Protein AF-A0A2V8JBW9-F1 (afdb_monomer_lite)

Sequence (424 aa):
MFADRDALRVENARLFHENAALQTQSQKATGELKFWKHIATKYKTHYAPGHFYSPIPSVEELRDREDLVFQRNGTPLPAIEINTNGQLNLLRNLAGYYKDLSLNEGPSGQARFYLNNPNFTYSDAIFFFCLIRYLKPRRILEIGSGFSSCVALDANDLYFDGSIECTFIDPFPQLLQSLLKPRDLDRITIIQDYLQEVPLSTLAALEPGDILFIDSSHVAKTGSDLNDILFHVLPVLESGVYVHFHDIFYPFEYPREWVFEGRAWNESYLLRAFLSHNEDFVIELFSNYLVTEHKQIVAEQMPLCLRNEGGSLWLRKRGGRTLPLSSIGVADQHRLTPPERRRTPGSTTRVDVVNLVHPRQLGAGWYQYDNELARRFMGDYAEVRLGGPSRPGQRLWLEAYQPNPAGVTITVSANHHDLGARHI

Radius of gyration: 26.57 Å; chains: 1; bounding box: 70×58×81 Å

pLDDT: mean 82.48, std 18.47, range [31.06, 98.88]

Structure (mmCIF, N/CA/C/O backbone):
data_AF-A0A2V8JBW9-F1
#
_entry.id   AF-A0A2V8JBW9-F1
#
loop_
_atom_site.group_PDB
_atom_site.id
_atom_site.type_symbol
_atom_site.label_atom_id
_atom_site.label_alt_id
_atom_site.label_comp_id
_atom_site.label_asym_id
_atom_site.label_entity_id
_atom_site.label_seq_id
_atom_site.pdbx_PDB_ins_code
_atom_site.Cartn_x
_atom_site.Cartn_y
_atom_site.Cartn_z
_atom_site.occupancy
_atom_site.B_iso_or_equiv
_atom_site.auth_seq_id
_atom_site.auth_comp_id
_atom_site.auth_asym_id
_atom_site.auth_atom_id
_atom_site.pdbx_PDB_model_num
ATOM 1 N N . MET A 1 1 ? 41.486 33.595 -60.580 1.00 56.41 1 MET A N 1
ATOM 2 C CA . MET A 1 1 ? 42.597 33.466 -59.605 1.00 56.41 1 MET A CA 1
ATOM 3 C C . MET A 1 1 ? 42.254 34.001 -58.214 1.00 56.41 1 MET A C 1
ATOM 5 O O . MET A 1 1 ? 42.287 33.208 -57.287 1.00 56.41 1 MET A O 1
ATOM 9 N N . PHE A 1 2 ? 41.904 35.286 -58.018 1.00 53.94 2 PHE A N 1
ATOM 10 C CA . PHE A 1 2 ? 41.489 35.776 -56.683 1.00 53.94 2 PHE A CA 1
ATOM 11 C C . PHE A 1 2 ? 40.096 35.272 -56.254 1.00 53.94 2 PHE A C 1
ATOM 13 O O . PHE A 1 2 ? 39.953 34.800 -55.133 1.00 53.94 2 PHE A O 1
ATOM 20 N N . ALA A 1 3 ? 39.114 35.252 -57.166 1.00 58.94 3 ALA A N 1
ATOM 21 C CA . ALA A 1 3 ? 37.767 34.730 -56.892 1.00 58.94 3 ALA A CA 1
ATOM 22 C C . ALA A 1 3 ? 37.756 33.233 -56.504 1.00 58.94 3 ALA A C 1
ATOM 24 O O . ALA A 1 3 ? 37.046 32.840 -55.583 1.00 58.94 3 ALA A O 1
ATOM 25 N N . ASP A 1 4 ? 38.605 32.414 -57.136 1.00 69.88 4 ASP A N 1
ATOM 26 C CA . ASP A 1 4 ? 38.726 30.978 -56.829 1.00 69.88 4 ASP A CA 1
ATOM 27 C C . ASP A 1 4 ? 39.321 30.732 -55.436 1.00 69.88 4 ASP A C 1
ATOM 29 O O . ASP A 1 4 ? 38.951 29.789 -54.742 1.00 69.88 4 ASP A O 1
ATOM 33 N N . ARG A 1 5 ? 40.234 31.605 -54.996 1.00 75.38 5 ARG A N 1
ATOM 34 C CA . ARG A 1 5 ? 40.885 31.504 -53.686 1.00 75.38 5 ARG A CA 1
ATOM 35 C C . ARG A 1 5 ? 39.933 31.851 -52.543 1.00 75.38 5 ARG A C 1
ATOM 37 O O . ARG A 1 5 ? 40.004 31.217 -51.492 1.00 75.38 5 ARG A O 1
ATOM 44 N N . ASP A 1 6 ? 39.059 32.833 -52.733 1.00 79.38 6 ASP A N 1
ATOM 45 C CA . ASP A 1 6 ? 38.064 33.193 -51.722 1.00 79.38 6 ASP A CA 1
ATOM 46 C C . ASP A 1 6 ? 36.919 32.172 -51.669 1.00 79.38 6 ASP A C 1
ATOM 48 O O . ASP A 1 6 ? 36.514 31.783 -50.574 1.00 79.38 6 ASP A O 1
ATOM 52 N N . ALA A 1 7 ? 36.495 31.621 -52.814 1.00 79.56 7 ALA A N 1
ATOM 53 C CA . ALA A 1 7 ? 35.562 30.492 -52.853 1.00 79.56 7 ALA A CA 1
ATOM 54 C C . ALA A 1 7 ? 36.116 29.257 -52.115 1.00 79.56 7 ALA A C 1
ATOM 56 O O . ALA A 1 7 ? 35.422 28.664 -51.289 1.00 79.56 7 ALA A O 1
ATOM 57 N N . LEU A 1 8 ? 37.395 28.919 -52.326 1.00 82.69 8 LEU A N 1
ATOM 58 C CA . LEU A 1 8 ? 38.065 27.830 -51.603 1.00 82.69 8 LEU A CA 1
ATOM 59 C C . LEU A 1 8 ? 38.173 28.090 -50.094 1.00 82.69 8 LEU A C 1
ATOM 61 O O . LEU A 1 8 ? 38.092 27.151 -49.309 1.00 82.69 8 LEU A O 1
ATOM 65 N N . ARG A 1 9 ? 38.349 29.344 -49.660 1.00 83.38 9 ARG A N 1
ATOM 66 C CA . ARG A 1 9 ? 38.378 29.697 -48.229 1.00 83.38 9 ARG A CA 1
ATOM 67 C C . ARG A 1 9 ? 37.019 29.528 -47.564 1.00 83.38 9 ARG A C 1
ATOM 69 O O . ARG A 1 9 ? 36.966 28.993 -46.460 1.00 83.38 9 ARG A O 1
ATOM 76 N N . VAL A 1 10 ? 35.951 29.966 -48.229 1.00 85.81 10 VAL A N 1
ATOM 77 C CA . VAL A 1 10 ? 34.574 29.792 -47.743 1.00 85.81 10 VAL A CA 1
ATOM 78 C C . VAL A 1 10 ? 34.233 28.308 -47.647 1.00 85.81 10 VAL A C 1
ATOM 80 O O . VAL A 1 10 ? 33.733 27.863 -46.617 1.00 85.81 10 VAL A O 1
ATOM 83 N N . GLU A 1 11 ? 34.579 27.528 -48.671 1.00 87.38 11 GLU A N 1
ATOM 84 C CA . GLU A 1 11 ? 34.333 26.087 -48.674 1.00 87.38 11 GLU A CA 1
ATOM 85 C C . GLU A 1 11 ? 35.139 25.358 -47.593 1.00 87.38 11 GLU A C 1
ATOM 87 O O . GLU A 1 11 ? 34.602 24.519 -46.876 1.00 87.38 11 GLU A O 1
ATOM 92 N N . ASN A 1 12 ? 36.407 25.724 -47.395 1.00 88.31 12 ASN A N 1
ATOM 93 C CA . ASN A 1 12 ? 37.223 25.140 -46.334 1.00 88.31 12 ASN A CA 1
ATOM 94 C C . ASN A 1 12 ? 36.658 25.486 -44.944 1.00 88.31 12 ASN A C 1
ATOM 96 O O . ASN A 1 12 ? 36.525 24.610 -44.095 1.00 88.31 12 ASN A O 1
ATOM 100 N N . ALA A 1 13 ? 36.233 26.736 -44.722 1.00 86.69 13 ALA A N 1
ATOM 101 C CA . ALA A 1 13 ? 35.566 27.130 -43.482 1.00 86.69 13 ALA A CA 1
ATOM 102 C C . ALA A 1 13 ? 34.265 26.342 -43.249 1.00 86.69 13 ALA A C 1
ATOM 104 O O . ALA A 1 13 ? 34.024 25.906 -42.123 1.00 86.69 13 ALA A O 1
ATOM 105 N N . ARG A 1 14 ? 33.458 26.108 -44.293 1.00 92.56 14 ARG A N 1
ATOM 106 C CA . ARG A 1 14 ? 32.249 25.269 -44.227 1.00 92.56 14 ARG A CA 1
ATOM 107 C C . ARG A 1 14 ? 32.587 23.837 -43.811 1.00 92.56 14 ARG A C 1
ATOM 109 O O . ARG A 1 14 ? 32.022 23.346 -42.836 1.00 92.56 14 ARG A O 1
ATOM 116 N N . LEU A 1 15 ? 33.555 23.213 -44.485 1.00 90.62 15 LEU A N 1
ATOM 117 C CA . LEU A 1 15 ? 34.011 21.854 -44.181 1.00 90.62 15 LEU A CA 1
ATOM 118 C C . LEU A 1 15 ? 34.586 21.736 -42.764 1.00 90.62 15 LEU A C 1
ATOM 120 O O . LEU A 1 15 ? 34.338 20.740 -42.092 1.00 90.62 15 LEU A O 1
ATOM 124 N N . PHE A 1 16 ? 35.307 22.748 -42.269 1.00 90.62 16 PHE A N 1
ATOM 125 C CA . PHE A 1 16 ? 35.787 22.775 -40.883 1.00 90.62 16 PHE A CA 1
ATOM 126 C C . PHE A 1 16 ? 34.637 22.752 -39.868 1.00 90.62 16 PHE A C 1
ATOM 128 O O . PHE A 1 16 ? 34.695 21.983 -38.908 1.00 90.62 16 PHE A O 1
ATOM 135 N N . HIS A 1 17 ? 33.590 23.557 -40.079 1.00 87.25 17 HIS A N 1
ATOM 136 C CA . HIS A 1 17 ? 32.423 23.574 -39.190 1.00 87.25 17 HIS A CA 1
ATOM 137 C C . HIS A 1 17 ? 31.648 22.254 -39.247 1.00 87.25 17 HIS A C 1
ATOM 139 O O . HIS A 1 17 ? 31.264 21.725 -38.205 1.00 87.25 17 HIS A O 1
ATOM 145 N N . GLU A 1 18 ? 31.461 21.689 -40.441 1.00 92.12 18 GLU A N 1
ATOM 146 C CA . GLU A 1 18 ? 30.796 20.396 -40.621 1.00 92.12 18 GLU A CA 1
ATOM 147 C C . GLU A 1 18 ? 31.574 19.261 -39.939 1.00 92.12 18 GLU A C 1
ATOM 149 O O . GLU A 1 18 ? 30.996 18.452 -39.215 1.00 92.12 18 GLU A O 1
ATOM 154 N N . ASN A 1 19 ? 32.903 19.245 -40.073 1.00 91.00 19 ASN A N 1
ATOM 155 C CA . ASN A 1 19 ? 33.756 18.250 -39.425 1.00 91.00 19 ASN A CA 1
ATOM 156 C C . ASN A 1 19 ? 33.719 18.386 -37.890 1.00 91.00 19 ASN A C 1
ATOM 158 O O . ASN A 1 19 ? 33.596 17.385 -37.188 1.00 91.00 19 ASN A O 1
ATOM 162 N N . ALA A 1 20 ? 33.732 19.612 -37.355 1.00 86.75 20 ALA A N 1
ATOM 163 C CA . ALA A 1 20 ? 33.575 19.853 -35.918 1.00 86.75 20 ALA A CA 1
ATOM 164 C C . ALA A 1 20 ? 32.199 19.395 -35.387 1.00 86.75 20 ALA A C 1
ATOM 166 O O . ALA A 1 20 ? 32.112 18.787 -34.314 1.00 86.75 20 ALA A O 1
ATOM 167 N N . ALA A 1 21 ? 31.122 19.626 -36.146 1.00 86.44 21 ALA A N 1
ATOM 168 C CA . ALA A 1 21 ? 29.783 19.147 -35.804 1.00 86.44 21 ALA A CA 1
ATOM 169 C C . ALA A 1 21 ? 29.706 17.608 -35.810 1.00 86.44 21 ALA A C 1
ATOM 171 O O . ALA A 1 21 ? 29.210 17.012 -34.852 1.00 86.44 21 ALA A O 1
ATOM 172 N N . LEU A 1 22 ? 30.270 16.954 -36.832 1.00 90.81 22 LEU A N 1
ATOM 173 C CA . LEU A 1 22 ? 30.341 15.491 -36.921 1.00 90.81 22 LEU A CA 1
ATOM 174 C C . LEU A 1 22 ? 31.181 14.878 -35.793 1.00 90.81 22 LEU A C 1
ATOM 176 O O . LEU A 1 22 ? 30.799 13.854 -35.226 1.00 90.81 22 LEU A O 1
ATOM 180 N N . GLN A 1 23 ? 32.297 15.509 -35.417 1.00 84.31 23 GLN A N 1
ATOM 181 C CA . GLN A 1 23 ? 33.101 15.089 -34.264 1.00 84.31 23 GLN A CA 1
ATOM 182 C C . GLN A 1 23 ? 32.300 15.173 -32.963 1.00 84.31 23 GLN A C 1
ATOM 184 O O . GLN A 1 23 ? 32.329 14.234 -32.167 1.00 84.31 23 GLN A O 1
ATOM 189 N N . THR A 1 24 ? 31.533 16.248 -32.778 1.00 81.38 24 THR A N 1
ATOM 190 C CA . THR A 1 24 ? 30.659 16.427 -31.610 1.00 81.38 24 THR A CA 1
ATOM 191 C C . THR A 1 24 ? 29.569 15.349 -31.567 1.00 81.38 24 THR A C 1
ATOM 193 O O . THR A 1 24 ? 29.359 14.713 -30.533 1.00 81.38 24 THR A O 1
ATOM 196 N N . GLN A 1 25 ? 28.916 15.067 -32.699 1.00 81.56 25 GLN A N 1
ATOM 197 C CA . GLN A 1 25 ? 27.904 14.012 -32.804 1.00 81.56 25 GLN A CA 1
ATOM 198 C C . GLN A 1 25 ? 28.492 12.614 -32.550 1.00 81.56 25 GLN A C 1
ATOM 200 O O . GLN A 1 25 ? 27.889 11.811 -31.841 1.00 81.56 25 GLN A O 1
ATOM 205 N N . SER A 1 26 ? 29.687 12.333 -33.076 1.00 86.81 26 SER A N 1
ATOM 206 C CA . SER A 1 26 ? 30.405 11.071 -32.859 1.00 86.81 26 SER A CA 1
ATOM 207 C C . SER A 1 26 ? 30.796 10.872 -31.391 1.00 86.81 26 SER A C 1
ATOM 209 O O . SER A 1 26 ? 30.619 9.783 -30.834 1.00 86.81 26 SER A O 1
ATOM 211 N N . GLN A 1 27 ? 31.265 11.931 -30.722 1.00 73.19 27 GLN A N 1
ATOM 212 C CA . GLN A 1 27 ? 31.549 11.903 -29.286 1.00 73.19 27 GLN A CA 1
ATOM 213 C C . GLN A 1 27 ? 30.279 11.634 -28.470 1.00 73.19 27 GLN A C 1
ATOM 215 O O . GLN A 1 27 ? 30.302 10.760 -27.600 1.00 73.19 27 GLN A O 1
ATOM 220 N N . LYS A 1 28 ? 29.164 12.304 -28.796 1.00 67.50 28 LYS A N 1
ATOM 221 C CA . LYS A 1 28 ? 27.859 12.065 -28.162 1.00 67.50 28 LYS A CA 1
ATOM 222 C C . LYS A 1 28 ? 27.403 10.613 -28.339 1.00 67.50 28 LYS A C 1
ATOM 224 O O . LYS A 1 28 ? 27.138 9.938 -27.348 1.00 67.50 28 LYS A O 1
ATOM 229 N N . ALA A 1 29 ? 27.409 10.102 -29.570 1.00 73.62 29 ALA A N 1
ATOM 230 C CA . ALA A 1 29 ? 27.022 8.723 -29.873 1.00 73.62 29 ALA A CA 1
ATOM 231 C C . ALA A 1 29 ? 27.925 7.692 -29.169 1.00 73.62 29 ALA A C 1
ATOM 233 O O . ALA A 1 29 ? 27.459 6.664 -28.682 1.00 73.62 29 ALA A O 1
ATOM 234 N N . THR A 1 30 ? 29.227 7.975 -29.060 1.00 74.38 30 THR A N 1
ATOM 235 C CA . THR A 1 30 ? 30.169 7.128 -28.314 1.00 74.38 30 THR A CA 1
ATOM 236 C C . THR A 1 30 ? 29.854 7.121 -26.817 1.00 74.38 30 THR A C 1
ATOM 238 O O . THR A 1 30 ? 29.941 6.068 -26.180 1.00 74.38 30 THR A O 1
ATOM 241 N N . GLY A 1 31 ? 29.492 8.275 -26.249 1.00 60.31 31 GLY A N 1
ATOM 242 C CA . GLY A 1 31 ? 29.026 8.394 -24.867 1.00 60.31 31 GLY A CA 1
ATOM 243 C C . GLY A 1 31 ? 27.756 7.580 -24.620 1.00 60.31 31 GLY A C 1
ATOM 244 O O . GLY A 1 31 ? 27.734 6.738 -23.724 1.00 60.31 31 GLY A O 1
ATOM 245 N N . GLU A 1 32 ? 26.747 7.741 -25.477 1.00 64.50 32 GLU A N 1
ATOM 246 C CA . GLU A 1 32 ? 25.492 6.979 -25.422 1.00 64.50 32 GLU A CA 1
ATOM 247 C C . GLU A 1 32 ? 25.732 5.469 -25.541 1.00 64.50 32 GLU A C 1
ATOM 249 O O . GLU A 1 32 ? 25.200 4.689 -24.754 1.00 64.50 32 GLU A O 1
ATOM 254 N N . LEU A 1 33 ? 26.591 5.026 -26.463 1.00 71.44 33 LEU A N 1
ATOM 255 C CA . LEU A 1 33 ? 26.917 3.607 -26.611 1.00 71.44 33 LEU A CA 1
ATOM 256 C C . LEU A 1 33 ? 27.601 3.037 -25.363 1.00 71.44 33 LEU A C 1
ATOM 258 O O . LEU A 1 33 ? 27.305 1.911 -24.957 1.00 71.44 33 LEU A O 1
ATOM 262 N N . LYS A 1 34 ? 28.531 3.787 -24.757 1.00 65.62 34 LYS A N 1
ATOM 263 C CA . LYS A 1 34 ? 29.171 3.386 -23.495 1.00 65.62 34 LYS A CA 1
ATOM 264 C C . LYS A 1 34 ? 28.137 3.270 -22.380 1.00 65.62 34 LYS A C 1
ATOM 266 O O . LYS A 1 34 ? 28.145 2.265 -21.673 1.00 65.62 34 LYS A O 1
ATOM 271 N N . PHE A 1 35 ? 27.230 4.240 -22.276 1.00 65.56 35 PHE A N 1
ATOM 272 C CA . PHE A 1 35 ? 26.122 4.218 -21.327 1.00 65.56 35 PHE A CA 1
ATOM 273 C C . PHE A 1 35 ? 25.229 2.984 -21.527 1.00 65.56 35 PHE A C 1
ATOM 275 O O . PHE A 1 35 ? 25.045 2.208 -20.593 1.00 65.56 35 PHE A O 1
ATOM 282 N N . TRP A 1 36 ? 24.759 2.711 -22.746 1.00 68.25 36 TRP A N 1
ATOM 283 C CA . TRP A 1 36 ? 23.884 1.563 -23.013 1.00 68.25 36 TRP A CA 1
ATOM 284 C C . TRP A 1 36 ? 24.563 0.211 -22.795 1.00 68.25 36 TRP A C 1
ATOM 286 O O . TRP A 1 36 ? 23.953 -0.692 -22.225 1.00 68.25 36 TRP A O 1
ATOM 296 N N . LYS A 1 37 ? 25.837 0.060 -23.178 1.00 70.50 37 LYS A N 1
ATOM 297 C CA . LYS A 1 37 ? 26.617 -1.157 -22.875 1.00 70.50 37 LYS A CA 1
ATOM 298 C C . LYS A 1 37 ? 26.748 -1.385 -21.376 1.00 70.50 37 LYS A C 1
ATOM 300 O O . LYS A 1 37 ? 26.668 -2.521 -20.905 1.00 70.50 37 LYS A O 1
ATOM 305 N N . HIS A 1 38 ? 26.961 -0.303 -20.640 1.00 69.19 38 HIS A N 1
ATOM 306 C CA . HIS A 1 38 ? 27.065 -0.333 -19.196 1.00 69.19 38 HIS A CA 1
ATOM 307 C C . HIS A 1 38 ? 25.738 -0.751 -18.544 1.00 69.19 38 HIS A C 1
ATOM 309 O O . HIS A 1 38 ? 25.720 -1.707 -17.769 1.00 69.19 38 HIS A O 1
ATOM 315 N N . ILE A 1 39 ? 24.618 -0.138 -18.942 1.00 69.25 39 ILE A N 1
ATOM 316 C CA . ILE A 1 39 ? 23.266 -0.528 -18.505 1.00 69.25 39 ILE A CA 1
ATOM 317 C C . ILE A 1 39 ? 22.982 -1.999 -18.838 1.00 69.25 39 ILE A C 1
ATOM 319 O O . ILE A 1 39 ? 22.597 -2.758 -17.951 1.00 69.25 39 ILE A O 1
ATOM 323 N N . ALA A 1 40 ? 23.245 -2.439 -20.070 1.00 69.81 40 ALA A N 1
ATOM 324 C CA . ALA A 1 40 ? 23.021 -3.824 -20.489 1.00 69.81 40 ALA A CA 1
ATOM 325 C C . ALA A 1 40 ? 23.860 -4.836 -19.690 1.00 69.81 40 ALA A C 1
ATOM 327 O O . ALA A 1 40 ? 23.410 -5.949 -19.431 1.00 69.81 40 ALA A O 1
ATOM 328 N N . THR A 1 41 ? 25.073 -4.457 -19.280 1.00 77.25 41 THR A N 1
ATOM 329 C CA . THR A 1 41 ? 25.930 -5.306 -18.439 1.00 77.25 41 THR A CA 1
ATOM 330 C C . THR A 1 41 ? 25.424 -5.349 -16.999 1.00 77.25 41 THR A C 1
ATOM 332 O O . THR A 1 41 ? 25.363 -6.423 -16.404 1.00 77.25 41 THR A O 1
ATOM 335 N N . LYS A 1 42 ? 25.042 -4.193 -16.443 1.00 71.44 42 LYS A N 1
ATOM 336 C CA . LYS A 1 42 ? 24.567 -4.059 -15.060 1.00 71.44 42 LYS A CA 1
ATOM 337 C C . LYS A 1 42 ? 23.233 -4.766 -14.832 1.00 71.44 42 LYS A C 1
ATOM 339 O O . LYS A 1 42 ? 23.071 -5.458 -13.834 1.00 71.44 42 LYS A O 1
ATOM 344 N N . TYR A 1 43 ? 22.301 -4.613 -15.765 1.00 73.06 43 TYR A N 1
ATOM 345 C CA . TYR A 1 43 ? 20.956 -5.185 -15.698 1.00 73.06 43 TYR 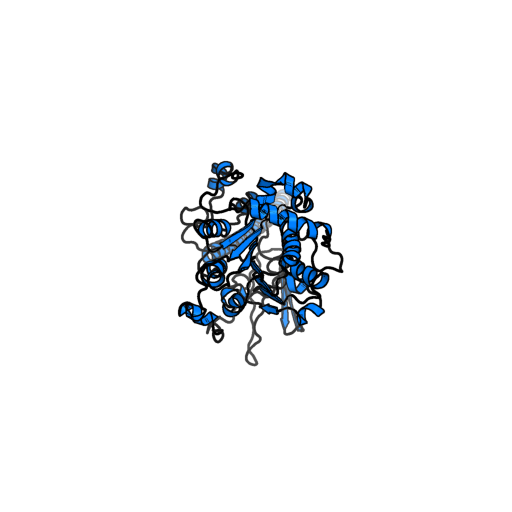A CA 1
ATOM 346 C C . TYR A 1 43 ? 20.817 -6.405 -16.608 1.00 73.06 43 TYR A C 1
ATOM 348 O O . TYR A 1 43 ? 19.745 -6.667 -17.147 1.00 73.06 43 TYR A O 1
ATOM 356 N N . LYS A 1 44 ? 21.914 -7.146 -16.801 1.00 79.00 44 LYS A N 1
ATOM 357 C CA . LYS A 1 44 ? 21.934 -8.346 -17.631 1.00 79.00 44 LYS A CA 1
ATOM 358 C C . LYS A 1 44 ? 20.930 -9.366 -17.094 1.00 79.00 44 LYS A C 1
ATOM 360 O O . LYS A 1 44 ? 21.165 -10.005 -16.071 1.00 79.00 44 LYS A O 1
ATOM 365 N N . THR A 1 45 ? 19.837 -9.552 -17.817 1.00 82.75 45 THR A N 1
ATOM 366 C CA . THR A 1 45 ? 18.878 -10.627 -17.581 1.00 82.75 45 THR A CA 1
ATOM 367 C C . THR A 1 45 ? 19.258 -11.856 -18.405 1.00 82.75 45 THR A C 1
ATOM 369 O O . THR A 1 45 ? 19.969 -11.760 -19.408 1.00 82.75 45 THR A O 1
ATOM 372 N N . HIS A 1 46 ? 18.812 -13.042 -17.982 1.00 85.12 46 HIS A N 1
ATOM 373 C CA . HIS A 1 46 ? 19.009 -14.250 -18.790 1.00 85.12 46 HIS A CA 1
ATOM 374 C C . HIS A 1 46 ? 18.164 -14.210 -20.076 1.00 85.12 46 HIS A C 1
ATOM 376 O O . HIS A 1 46 ? 18.622 -14.660 -21.122 1.00 85.12 46 HIS A O 1
ATOM 382 N N . TYR A 1 47 ? 16.979 -13.593 -19.999 1.00 88.81 47 TYR A N 1
ATOM 383 C CA . TYR A 1 47 ? 16.084 -13.319 -21.122 1.00 88.81 47 TYR A CA 1
ATOM 384 C C . TYR A 1 47 ? 15.612 -11.863 -21.086 1.00 88.81 47 TYR A C 1
ATOM 386 O O . TYR A 1 47 ? 15.450 -11.291 -20.007 1.00 88.81 47 TYR A O 1
ATOM 394 N N . ALA A 1 48 ? 15.401 -11.255 -22.253 1.00 84.81 48 ALA A N 1
ATOM 395 C CA . ALA A 1 48 ? 14.925 -9.877 -22.356 1.00 84.81 48 ALA A CA 1
ATOM 396 C C . ALA A 1 48 ? 13.483 -9.721 -21.817 1.00 84.81 48 ALA A C 1
ATOM 398 O O . ALA A 1 48 ? 12.725 -10.695 -21.825 1.00 84.81 48 ALA A O 1
ATOM 399 N N . PRO A 1 49 ? 13.078 -8.513 -21.375 1.00 87.62 49 PRO A N 1
ATOM 400 C CA . PRO A 1 49 ? 11.668 -8.167 -21.178 1.00 87.62 49 PRO A CA 1
ATOM 401 C C .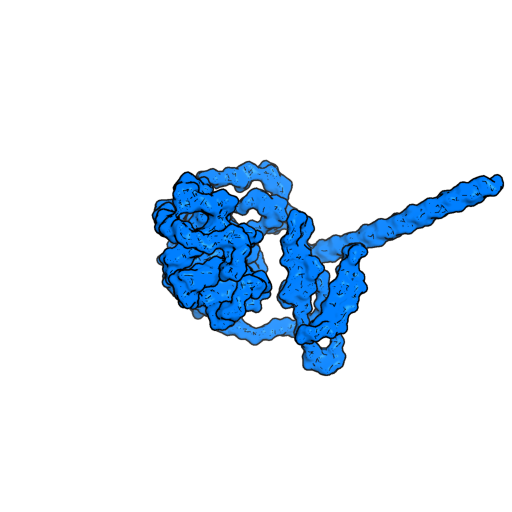 PRO A 1 49 ? 10.792 -8.613 -22.356 1.00 87.62 49 PRO A C 1
ATOM 403 O O . PRO A 1 49 ? 11.219 -8.526 -23.505 1.00 87.62 49 PRO A O 1
ATOM 406 N N . GLY A 1 50 ? 9.599 -9.129 -22.067 1.00 87.19 50 GLY A N 1
ATOM 407 C CA . GLY A 1 50 ? 8.674 -9.667 -23.063 1.00 87.19 50 GLY A CA 1
ATOM 408 C C . GLY A 1 50 ? 8.932 -11.107 -23.501 1.00 87.19 50 GLY A C 1
ATOM 409 O O . GLY A 1 50 ? 8.073 -11.706 -24.135 1.00 87.19 50 GLY A O 1
ATOM 410 N N . HIS A 1 51 ? 10.068 -11.707 -23.141 1.00 92.12 51 HIS A N 1
ATOM 411 C CA . HIS A 1 51 ? 10.277 -13.138 -23.360 1.00 92.12 51 HIS A CA 1
ATOM 412 C C . HIS A 1 51 ? 9.455 -13.977 -22.367 1.00 92.12 51 HIS A C 1
ATOM 414 O O . HIS A 1 51 ? 9.324 -13.593 -21.211 1.00 92.12 51 HIS A O 1
ATOM 420 N N . PHE A 1 52 ? 9.023 -15.182 -22.758 1.00 86.19 52 PHE A N 1
ATOM 421 C CA . PHE A 1 52 ? 8.246 -16.110 -21.912 1.00 86.19 52 PHE A CA 1
ATOM 422 C C . PHE A 1 52 ? 8.847 -16.386 -20.513 1.00 86.19 52 PHE A C 1
ATOM 424 O O . PHE A 1 52 ? 8.125 -16.593 -19.546 1.00 86.19 52 PHE A O 1
ATOM 431 N N . TYR A 1 53 ? 10.177 -16.392 -20.395 1.00 89.62 53 TYR A N 1
ATOM 432 C CA . TYR A 1 53 ? 10.894 -16.590 -19.121 1.00 89.62 53 TYR A CA 1
ATOM 433 C C . TYR A 1 53 ? 11.182 -15.290 -18.354 1.00 89.62 53 TYR A C 1
ATOM 435 O O . TYR A 1 53 ? 11.857 -15.317 -17.323 1.00 89.62 53 TYR A O 1
ATOM 443 N N . SER A 1 54 ? 10.748 -14.147 -18.877 1.00 90.75 54 SER A N 1
ATOM 444 C CA . SER A 1 54 ? 10.885 -12.858 -18.217 1.00 90.75 54 SER A CA 1
ATOM 445 C C . SER A 1 54 ? 9.646 -12.575 -17.372 1.00 90.75 54 SER A C 1
ATOM 447 O O . SER A 1 54 ? 8.532 -12.779 -17.847 1.00 90.75 54 SER A O 1
ATOM 449 N N . PRO A 1 55 ? 9.802 -12.053 -16.144 1.00 89.00 55 PRO A N 1
ATOM 450 C CA . PRO A 1 55 ? 8.663 -11.579 -15.363 1.00 89.00 55 PRO A CA 1
ATOM 451 C C . PRO A 1 55 ? 8.071 -10.271 -15.916 1.00 89.00 55 PRO A C 1
ATOM 453 O O . PRO A 1 55 ? 7.006 -9.857 -15.475 1.00 89.00 55 PRO A O 1
ATOM 456 N N . ILE A 1 56 ? 8.763 -9.596 -16.844 1.00 91.69 56 ILE A N 1
ATOM 457 C CA . ILE A 1 56 ? 8.282 -8.364 -17.478 1.00 91.69 56 ILE A CA 1
ATOM 458 C C . ILE A 1 56 ? 7.528 -8.747 -18.760 1.00 91.69 56 ILE A C 1
ATOM 460 O O . ILE A 1 56 ? 8.150 -9.367 -19.630 1.00 91.69 56 ILE A O 1
ATOM 464 N N . PRO A 1 57 ? 6.239 -8.380 -18.904 1.00 91.00 57 PRO A N 1
ATOM 465 C CA . PRO A 1 57 ? 5.420 -8.783 -20.047 1.00 91.00 57 PRO A CA 1
ATOM 466 C C . PRO A 1 57 ? 5.835 -8.083 -21.351 1.00 91.00 57 PRO A C 1
ATOM 468 O O . PRO A 1 57 ? 6.491 -7.038 -21.329 1.00 91.00 57 PRO A O 1
ATOM 471 N N . SER A 1 58 ? 5.443 -8.652 -22.498 1.00 92.19 58 SER A N 1
ATOM 472 C CA . SER A 1 58 ? 5.590 -7.995 -23.804 1.00 92.19 58 SER A CA 1
ATOM 473 C C . SER A 1 58 ? 4.448 -7.006 -23.991 1.00 92.19 58 SER A C 1
ATOM 475 O O . SER A 1 58 ? 3.276 -7.366 -23.903 1.00 92.19 58 SER A O 1
ATOM 477 N N . VAL A 1 59 ? 4.795 -5.754 -24.280 1.00 90.56 59 VAL A N 1
ATOM 478 C CA . VAL A 1 59 ? 3.805 -4.712 -24.570 1.00 90.56 59 VAL A CA 1
ATOM 479 C C . VAL A 1 59 ? 3.065 -5.020 -25.871 1.00 90.56 59 VAL A C 1
ATOM 481 O O . VAL A 1 59 ? 1.871 -4.752 -25.972 1.00 90.56 59 VAL A O 1
ATOM 484 N N . GLU A 1 60 ? 3.748 -5.596 -26.858 1.00 89.62 60 GLU A N 1
ATOM 485 C CA . GLU A 1 60 ? 3.157 -6.009 -28.129 1.00 89.62 60 GLU A CA 1
ATOM 486 C C . GLU A 1 60 ? 2.119 -7.119 -27.927 1.00 89.62 60 GLU A C 1
ATOM 488 O O . GLU A 1 60 ? 0.979 -6.963 -28.354 1.00 89.62 60 GLU A O 1
ATOM 493 N N . GLU A 1 61 ? 2.460 -8.188 -27.198 1.00 90.94 61 GLU A N 1
ATOM 494 C CA . GLU A 1 61 ? 1.510 -9.276 -26.917 1.00 90.94 61 GLU A CA 1
ATOM 495 C C . GLU A 1 61 ? 0.312 -8.810 -26.079 1.00 90.94 61 GLU A C 1
ATOM 497 O O . GLU A 1 61 ? -0.808 -9.290 -26.270 1.00 90.94 61 GLU A O 1
ATOM 502 N N . LEU A 1 62 ? 0.530 -7.867 -25.155 1.00 92.56 62 LEU A N 1
ATOM 503 C CA . LEU A 1 62 ? -0.549 -7.258 -24.379 1.00 92.56 62 LEU A CA 1
ATOM 504 C C . LEU A 1 62 ? -1.493 -6.437 -25.261 1.00 92.56 62 LEU A C 1
ATOM 506 O O . LEU A 1 62 ? -2.702 -6.519 -25.067 1.00 92.56 62 LEU A O 1
ATOM 510 N N . ARG A 1 63 ? -0.974 -5.690 -26.245 1.00 92.69 63 ARG A N 1
ATOM 511 C CA . ARG A 1 63 ? -1.807 -4.949 -27.211 1.00 92.69 63 ARG A CA 1
ATOM 512 C C . ARG A 1 63 ? -2.678 -5.884 -28.042 1.00 92.69 63 ARG A C 1
ATOM 514 O O . ARG A 1 63 ? -3.852 -5.593 -28.245 1.00 92.69 63 ARG A O 1
ATOM 521 N N . ASP A 1 64 ? -2.142 -7.028 -28.457 1.00 93.56 64 ASP A N 1
ATOM 522 C CA . ASP A 1 64 ? -2.891 -8.015 -29.245 1.00 93.56 64 ASP A CA 1
ATOM 523 C C . ASP A 1 64 ? -4.061 -8.650 -28.468 1.00 93.56 64 ASP A C 1
ATOM 525 O O . ASP A 1 64 ? -4.964 -9.239 -29.066 1.00 93.56 64 ASP A O 1
ATOM 529 N N . ARG A 1 65 ? -4.054 -8.563 -27.130 1.00 91.50 65 ARG A N 1
ATOM 530 C CA . ARG A 1 65 ? -5.051 -9.182 -26.237 1.00 91.50 65 ARG A CA 1
ATOM 531 C C . ARG A 1 65 ? -5.650 -8.195 -25.242 1.00 91.50 65 ARG A C 1
ATOM 533 O O . ARG A 1 65 ? -6.166 -8.610 -24.208 1.00 91.50 65 ARG A O 1
ATOM 540 N N . GLU A 1 66 ? -5.582 -6.907 -25.544 1.00 91.88 66 GLU A N 1
ATOM 541 C CA . GLU A 1 66 ? -5.884 -5.835 -24.599 1.00 91.88 66 GLU A CA 1
ATOM 542 C C . GLU A 1 66 ? -7.296 -5.963 -24.012 1.00 91.88 66 GLU A C 1
ATOM 544 O O . GLU A 1 66 ? -7.465 -5.971 -22.793 1.00 91.88 66 GLU A O 1
ATOM 549 N N . ASP A 1 67 ? -8.297 -6.180 -24.868 1.00 90.25 67 ASP A N 1
ATOM 550 C CA . ASP A 1 67 ? -9.685 -6.356 -24.436 1.00 90.25 67 ASP A CA 1
ATOM 551 C C . ASP A 1 67 ? -9.850 -7.569 -23.513 1.00 90.25 67 ASP A C 1
ATOM 553 O O . ASP A 1 67 ? -10.536 -7.494 -22.497 1.00 90.25 67 ASP A O 1
ATOM 557 N N . LEU A 1 68 ? -9.168 -8.676 -23.820 1.00 89.06 68 LEU A N 1
ATOM 558 C CA . LEU A 1 68 ? -9.209 -9.895 -23.011 1.00 89.06 68 LEU A CA 1
ATOM 559 C C . LEU A 1 68 ? -8.574 -9.692 -21.625 1.00 89.06 68 LEU A C 1
ATOM 561 O O . LEU A 1 68 ? -9.020 -10.298 -20.650 1.00 89.06 68 LEU A O 1
ATOM 565 N N . VAL A 1 69 ? -7.516 -8.882 -21.543 1.00 90.81 69 VAL A N 1
ATOM 566 C CA . VAL A 1 69 ? -6.769 -8.643 -20.301 1.00 90.81 69 VAL A CA 1
ATOM 567 C C . VAL A 1 69 ? -7.460 -7.600 -19.426 1.00 90.81 69 VAL A C 1
ATOM 569 O O . VAL A 1 69 ? -7.553 -7.809 -18.221 1.00 90.81 69 VAL A O 1
ATOM 572 N N . PHE A 1 70 ? -7.968 -6.507 -19.999 1.00 92.06 70 PHE A N 1
ATOM 573 C CA . PHE A 1 70 ? -8.428 -5.357 -19.212 1.00 92.06 70 PHE A CA 1
ATOM 574 C C . PHE A 1 70 ? -9.953 -5.234 -19.092 1.00 92.06 70 PHE A C 1
ATOM 576 O O . PHE A 1 70 ? -10.432 -4.645 -18.125 1.00 92.06 70 PHE A O 1
ATOM 583 N N . GLN A 1 71 ? -10.755 -5.822 -19.989 1.00 85.50 71 GLN A N 1
ATOM 584 C CA . GLN A 1 71 ? -12.222 -5.795 -19.862 1.00 85.50 71 GLN A CA 1
ATOM 585 C C . GLN A 1 71 ? -12.720 -6.945 -18.973 1.00 85.50 71 GLN A C 1
ATOM 587 O O . GLN A 1 71 ? -13.333 -7.904 -19.442 1.00 85.50 71 GLN A O 1
ATOM 592 N N . ARG A 1 72 ? -12.427 -6.867 -17.668 1.00 80.44 72 ARG A N 1
ATOM 593 C CA . ARG A 1 72 ? -12.692 -7.960 -16.709 1.00 80.44 72 ARG A CA 1
ATOM 594 C C . ARG A 1 72 ? -13.787 -7.678 -15.681 1.00 80.44 72 ARG A C 1
ATOM 596 O O . ARG A 1 72 ? -14.055 -8.553 -14.857 1.00 80.44 72 ARG A O 1
ATOM 603 N N . ASN A 1 73 ? -14.444 -6.522 -15.715 1.00 77.62 73 ASN A N 1
ATOM 604 C CA . ASN A 1 73 ? -15.543 -6.223 -14.787 1.00 77.62 73 ASN A CA 1
ATOM 605 C C . ASN A 1 73 ? -16.651 -7.285 -14.885 1.00 77.62 73 ASN A C 1
ATOM 607 O O . ASN A 1 73 ? -16.902 -7.841 -15.957 1.00 77.62 73 ASN A O 1
ATOM 611 N N . GLY A 1 74 ? -17.263 -7.625 -13.751 1.00 77.00 74 GLY A N 1
ATOM 612 C CA . GLY A 1 74 ? -18.204 -8.740 -13.648 1.00 77.00 74 GLY A CA 1
ATOM 613 C C . GLY A 1 74 ? -17.600 -10.149 -13.780 1.00 77.00 74 GLY A C 1
ATOM 614 O O . GLY A 1 74 ? -18.358 -11.121 -13.809 1.00 77.00 74 GLY A O 1
ATOM 615 N N . THR A 1 75 ? -16.268 -10.315 -13.849 1.00 83.44 75 THR A N 1
ATOM 616 C CA . THR A 1 75 ? -15.645 -11.654 -13.881 1.00 83.44 75 THR A CA 1
ATOM 617 C C . THR A 1 75 ? -15.899 -12.392 -12.559 1.00 83.44 75 THR A C 1
ATOM 619 O O . THR A 1 75 ? -15.477 -11.912 -11.501 1.00 83.44 75 THR A O 1
ATOM 622 N N . PRO A 1 76 ? -16.507 -13.595 -12.580 1.00 85.75 76 PRO A N 1
ATOM 623 C CA . PRO A 1 76 ? -16.677 -14.393 -11.372 1.00 85.75 76 PRO A CA 1
ATOM 624 C C . PRO A 1 76 ? -15.331 -14.799 -10.759 1.00 85.75 76 PRO A C 1
ATOM 626 O O . PRO A 1 76 ? -14.424 -15.258 -11.459 1.00 85.75 76 PRO A O 1
ATOM 629 N N . LEU A 1 77 ? -15.225 -14.703 -9.433 1.00 93.44 77 LEU A N 1
ATOM 630 C CA . LEU A 1 77 ? -14.076 -15.169 -8.649 1.00 93.44 77 LEU A CA 1
ATOM 631 C C . LEU A 1 77 ? -14.499 -16.353 -7.759 1.00 93.44 77 LEU A C 1
ATOM 633 O O . LEU A 1 77 ? -14.581 -16.204 -6.547 1.00 93.44 77 LEU A O 1
ATOM 637 N N . PRO A 1 78 ? -14.791 -17.540 -8.327 1.00 90.88 78 PRO A N 1
ATOM 638 C CA . PRO A 1 78 ? -15.463 -18.627 -7.603 1.00 90.88 78 PRO A CA 1
ATOM 639 C C . PRO A 1 78 ? -14.649 -19.223 -6.446 1.00 90.88 78 PRO A C 1
ATOM 641 O O . PRO A 1 78 ? -15.215 -19.881 -5.581 1.00 90.88 78 PRO A O 1
ATOM 644 N N . ALA A 1 79 ? -13.329 -19.026 -6.436 1.00 95.31 79 ALA A N 1
ATOM 645 C CA . ALA A 1 79 ? -12.445 -19.501 -5.374 1.00 95.31 79 ALA A CA 1
ATOM 646 C C . ALA A 1 79 ? -12.258 -18.486 -4.231 1.00 95.31 79 ALA A C 1
ATOM 648 O O . ALA A 1 79 ? -11.555 -18.797 -3.272 1.00 95.31 79 ALA A O 1
ATOM 649 N N . ILE A 1 80 ? -12.837 -17.284 -4.341 1.00 96.19 80 ILE A N 1
ATOM 650 C CA . ILE A 1 80 ? -12.671 -16.189 -3.382 1.00 96.19 80 ILE A CA 1
ATOM 651 C C . ILE A 1 80 ? -14.050 -15.757 -2.887 1.00 96.19 80 ILE A C 1
ATOM 653 O O . ILE A 1 80 ? -14.905 -15.350 -3.672 1.00 96.19 80 ILE A O 1
ATOM 657 N N . GLU A 1 81 ? -14.250 -15.785 -1.573 1.00 94.81 81 GLU A N 1
ATOM 658 C CA . GLU A 1 81 ? -15.452 -15.224 -0.961 1.00 94.81 81 GLU A CA 1
ATOM 659 C C . GLU A 1 81 ? -15.340 -13.694 -0.910 1.00 94.81 81 GLU A C 1
ATOM 661 O O . GLU A 1 81 ? -14.662 -13.128 -0.053 1.00 94.81 81 GLU A O 1
ATOM 666 N N . ILE A 1 82 ? -16.004 -13.017 -1.851 1.00 94.94 82 ILE A N 1
ATOM 667 C CA . ILE A 1 82 ? -15.971 -11.552 -1.962 1.00 94.94 82 ILE A CA 1
ATOM 668 C C . ILE A 1 82 ? -16.727 -10.871 -0.814 1.00 94.94 82 ILE A C 1
ATOM 670 O O . ILE A 1 82 ? -16.442 -9.715 -0.525 1.00 94.94 82 ILE A O 1
ATOM 674 N N . ASN A 1 83 ? -17.651 -11.546 -0.118 1.00 95.56 83 ASN A N 1
ATOM 675 C CA . ASN A 1 83 ? -18.371 -10.973 1.026 1.00 95.56 83 ASN A CA 1
ATOM 676 C C . ASN A 1 83 ? -19.152 -9.680 0.679 1.00 95.56 83 ASN A C 1
ATOM 678 O O . ASN A 1 83 ? -19.199 -8.720 1.450 1.00 95.56 83 ASN A O 1
ATOM 682 N N . THR A 1 84 ? -19.799 -9.635 -0.492 1.00 96.88 84 THR A N 1
ATOM 683 C CA . THR A 1 84 ? -20.497 -8.439 -1.007 1.00 96.88 84 THR A CA 1
ATOM 684 C C . THR A 1 84 ? -21.471 -7.824 0.001 1.00 96.88 84 THR A C 1
ATOM 686 O O . THR A 1 84 ? -21.460 -6.617 0.228 1.00 96.88 84 THR A O 1
ATOM 689 N N . ASN A 1 85 ? -22.303 -8.644 0.650 1.00 97.88 85 ASN A N 1
ATOM 690 C CA . ASN A 1 85 ? -23.287 -8.152 1.617 1.00 97.88 85 ASN A CA 1
ATOM 691 C C . ASN A 1 85 ? -22.627 -7.543 2.863 1.00 97.88 85 ASN A C 1
ATOM 693 O O . ASN A 1 85 ? -23.107 -6.528 3.370 1.00 97.88 85 ASN A O 1
ATOM 697 N N . GLY A 1 86 ? -21.529 -8.137 3.345 1.00 98.00 86 GLY A N 1
ATOM 698 C CA . GLY A 1 86 ? -20.747 -7.596 4.455 1.00 98.00 86 GLY A CA 1
ATOM 699 C C . GLY A 1 86 ? -20.138 -6.244 4.100 1.00 98.00 86 GLY A C 1
ATOM 700 O O . GLY A 1 86 ? -20.324 -5.282 4.843 1.00 98.00 86 GLY A O 1
ATOM 701 N N . GLN A 1 87 ? -19.531 -6.139 2.915 1.00 98.25 87 GLN A N 1
ATOM 702 C CA . GLN A 1 87 ? -18.966 -4.884 2.416 1.00 98.25 87 GLN A CA 1
ATOM 703 C C . GLN A 1 87 ? -20.027 -3.780 2.262 1.00 98.25 87 GLN A C 1
ATOM 705 O O . GLN A 1 87 ? -19.796 -2.643 2.667 1.00 98.25 87 GLN A O 1
ATOM 710 N N . LEU A 1 88 ? -21.220 -4.095 1.739 1.00 98.44 88 LEU A N 1
ATOM 711 C CA . LEU A 1 88 ? -22.320 -3.127 1.622 1.00 98.44 88 LEU A CA 1
ATOM 712 C C . LEU A 1 88 ? -22.855 -2.675 2.988 1.00 98.44 88 LEU A C 1
ATOM 714 O O . LEU A 1 88 ? -23.219 -1.511 3.159 1.00 98.44 88 LEU A O 1
ATOM 718 N N . ASN A 1 89 ? -22.910 -3.574 3.972 1.00 98.12 89 ASN A N 1
ATOM 719 C CA . ASN A 1 89 ? -23.276 -3.210 5.341 1.00 98.12 89 ASN A CA 1
ATOM 720 C C . ASN A 1 89 ? -22.215 -2.307 5.977 1.00 98.12 89 ASN A C 1
ATOM 722 O O . ASN A 1 89 ? -22.564 -1.290 6.577 1.00 98.12 89 ASN A O 1
ATOM 726 N N . LEU A 1 90 ? -20.934 -2.636 5.795 1.00 98.31 90 LEU A N 1
ATOM 727 C CA . LEU A 1 90 ? -19.827 -1.803 6.246 1.00 98.31 90 LEU A CA 1
ATOM 728 C C . LEU A 1 90 ? -19.882 -0.417 5.595 1.00 98.31 90 LEU A C 1
ATOM 730 O O . LEU A 1 90 ? -19.839 0.574 6.314 1.00 98.31 90 LEU A O 1
ATOM 734 N N . LEU A 1 91 ? -20.084 -0.324 4.277 1.00 98.12 91 LEU A N 1
ATOM 735 C CA . LEU A 1 91 ? -20.224 0.947 3.555 1.00 98.12 91 LEU A CA 1
ATOM 736 C C . LEU A 1 91 ? -21.301 1.850 4.178 1.00 98.12 91 LEU A C 1
ATOM 738 O O . LEU A 1 91 ? -21.060 3.035 4.395 1.00 98.12 91 LEU A O 1
ATOM 742 N N . ARG A 1 92 ? -22.471 1.296 4.526 1.00 96.94 92 ARG A N 1
ATOM 743 C CA . ARG A 1 92 ? -23.544 2.058 5.195 1.00 96.94 92 ARG A CA 1
ATOM 744 C C . ARG A 1 92 ? -23.131 2.564 6.578 1.00 96.94 92 ARG A C 1
ATOM 746 O O . ARG A 1 92 ? -23.514 3.670 6.949 1.00 96.94 92 ARG A O 1
ATOM 753 N N . ASN A 1 93 ? -22.338 1.794 7.325 1.00 97.06 93 ASN A N 1
ATOM 754 C CA . ASN A 1 93 ? -21.779 2.250 8.600 1.00 97.06 93 ASN A CA 1
ATOM 755 C C . ASN A 1 93 ? -20.740 3.363 8.382 1.00 97.06 93 ASN A C 1
ATOM 757 O O . ASN A 1 93 ? -20.759 4.374 9.086 1.00 97.06 93 ASN A O 1
ATOM 761 N N . LEU A 1 94 ? -19.872 3.216 7.375 1.00 98.00 94 LEU A N 1
ATOM 762 C CA . LEU A 1 94 ? -18.849 4.207 7.029 1.00 98.00 94 LEU A CA 1
ATOM 763 C C . LEU A 1 94 ? -19.453 5.528 6.533 1.00 98.00 94 LEU A C 1
ATOM 765 O O . LEU A 1 94 ? -18.912 6.593 6.832 1.00 98.00 94 LEU A O 1
ATOM 769 N N . ALA A 1 95 ? -20.619 5.486 5.882 1.00 96.25 95 ALA A N 1
ATOM 770 C CA . ALA A 1 95 ? -21.350 6.671 5.435 1.00 96.25 95 ALA A CA 1
ATOM 771 C C . ALA A 1 95 ? -21.704 7.641 6.583 1.00 96.25 95 ALA A C 1
ATOM 773 O O . ALA A 1 95 ? -21.846 8.842 6.358 1.00 96.25 95 ALA A O 1
ATOM 774 N N . GLY A 1 96 ? -21.819 7.151 7.825 1.00 94.94 96 GLY A N 1
ATOM 775 C CA . GLY A 1 96 ? -21.973 8.006 9.004 1.00 94.94 96 GLY A CA 1
ATOM 776 C C . GLY A 1 96 ? -20.748 8.892 9.241 1.00 94.94 96 GLY A C 1
ATOM 777 O O . GLY A 1 96 ? -20.887 10.099 9.409 1.00 94.94 96 GLY A O 1
ATOM 778 N N . TYR A 1 97 ? -19.549 8.311 9.177 1.00 96.56 97 TYR A N 1
ATOM 779 C CA . TYR A 1 97 ? -18.286 9.034 9.353 1.00 96.56 97 TYR A CA 1
ATOM 780 C C . TYR A 1 97 ? -17.947 9.925 8.156 1.00 96.56 97 TYR A C 1
ATOM 782 O O . TYR A 1 97 ? -17.374 10.998 8.341 1.00 96.56 97 TYR A O 1
ATOM 790 N N . TYR A 1 98 ? -18.345 9.510 6.951 1.00 96.56 98 TYR A N 1
ATOM 791 C CA . TYR A 1 98 ? -18.193 10.286 5.722 1.00 96.56 98 TYR A CA 1
ATOM 792 C C . TYR A 1 98 ? -18.902 11.649 5.781 1.00 96.56 98 TYR A C 1
ATOM 794 O O . TYR A 1 98 ? -18.405 12.628 5.235 1.00 96.56 98 TYR A O 1
ATOM 802 N N . LYS A 1 99 ? -20.049 11.751 6.467 1.00 92.94 99 LYS A N 1
ATOM 803 C CA . LYS A 1 99 ? -20.771 13.031 6.615 1.00 92.94 99 LYS A CA 1
ATOM 804 C C . LYS A 1 99 ? -19.965 14.090 7.368 1.00 92.94 99 LYS A C 1
ATOM 806 O O . LYS A 1 99 ? -20.147 15.274 7.107 1.00 92.94 99 LYS A O 1
ATOM 811 N N . ASP A 1 100 ? -19.058 13.655 8.238 1.00 89.69 100 ASP A N 1
ATOM 812 C CA . ASP A 1 100 ? -18.154 14.523 8.995 1.00 89.69 100 ASP A CA 1
ATOM 813 C C . ASP A 1 100 ? -16.747 14.566 8.371 1.00 89.69 100 ASP A C 1
ATOM 815 O O . ASP A 1 100 ? -15.761 14.756 9.086 1.00 89.69 100 ASP A O 1
ATOM 819 N N . LEU A 1 101 ? -16.612 14.310 7.062 1.00 90.06 101 LEU A N 1
ATOM 820 C CA . LEU A 1 101 ? -15.310 14.284 6.399 1.00 90.06 101 LEU A CA 1
ATOM 821 C C . LEU A 1 101 ? -14.622 15.651 6.515 1.00 90.06 101 LEU A C 1
ATOM 823 O O . LEU A 1 101 ? -15.075 16.647 5.956 1.00 90.06 101 LEU A O 1
ATOM 827 N N . SER A 1 102 ? -13.489 15.677 7.211 1.00 86.12 102 SER A N 1
ATOM 828 C CA . SER A 1 102 ? -12.695 16.883 7.466 1.00 86.12 102 SER A CA 1
ATOM 829 C C . SER A 1 102 ? -11.418 16.951 6.618 1.00 86.12 102 SER A C 1
ATOM 831 O O . SER A 1 102 ? -10.473 17.659 6.971 1.00 86.12 102 SER A O 1
ATOM 833 N N . LEU A 1 103 ? -11.350 16.181 5.527 1.00 89.12 103 LEU A N 1
ATOM 834 C CA . LEU A 1 103 ? -10.192 16.144 4.634 1.00 89.12 103 LEU A CA 1
ATOM 835 C C . LEU A 1 103 ? -10.302 17.275 3.605 1.00 89.12 103 LEU A C 1
ATOM 837 O O . LEU A 1 103 ? -11.251 17.332 2.826 1.00 89.12 103 LEU A O 1
ATOM 841 N N . ASN A 1 104 ? -9.327 18.183 3.608 1.00 90.50 104 ASN A N 1
ATOM 842 C CA . ASN A 1 104 ? -9.291 19.313 2.680 1.00 90.50 104 ASN A CA 1
ATOM 843 C C . ASN A 1 104 ? -8.939 18.842 1.262 1.00 90.50 104 ASN A C 1
ATOM 845 O O . ASN A 1 104 ? -8.160 17.908 1.109 1.00 90.50 104 ASN A O 1
ATOM 849 N N . GLU A 1 105 ? -9.440 19.513 0.221 1.00 91.50 105 GLU A N 1
ATOM 850 C CA . GLU A 1 105 ? -9.058 19.209 -1.172 1.00 91.50 105 GLU A CA 1
ATOM 851 C C . GLU A 1 105 ? -7.578 19.527 -1.444 1.00 91.50 105 GLU A C 1
ATOM 853 O O . GLU A 1 105 ? -6.888 18.745 -2.088 1.00 91.50 105 GLU A O 1
ATOM 858 N N . GLY A 1 106 ? -7.066 20.640 -0.909 1.00 91.50 106 GLY A N 1
ATOM 859 C CA . GLY A 1 106 ? -5.667 21.059 -1.040 1.00 91.50 106 GLY A CA 1
ATOM 860 C C . GLY A 1 106 ? -5.017 21.403 0.306 1.00 91.50 106 GLY A C 1
ATOM 861 O O . GLY A 1 106 ? -5.687 21.345 1.344 1.00 91.50 106 GLY A O 1
ATOM 862 N N . PRO A 1 107 ? -3.726 21.787 0.310 1.00 88.62 107 PRO A N 1
ATOM 863 C CA . PRO A 1 107 ? -3.011 22.141 1.531 1.00 88.62 107 PRO A CA 1
ATOM 864 C C . PRO A 1 107 ? -3.703 23.288 2.277 1.00 88.62 107 PRO A C 1
ATOM 866 O O . PRO A 1 107 ? -3.901 24.367 1.721 1.00 88.62 107 PRO A O 1
ATOM 869 N N . SER A 1 108 ? -4.050 23.069 3.548 1.00 86.12 108 SER A N 1
ATOM 870 C CA . SER A 1 108 ? -4.697 24.083 4.400 1.00 86.12 108 SER A CA 1
ATOM 871 C C . SER A 1 108 ? -3.772 24.673 5.468 1.00 86.12 108 SER A C 1
ATOM 873 O O . SER A 1 108 ? -4.140 25.631 6.145 1.00 86.12 108 SER A O 1
ATOM 875 N N . GLY A 1 109 ? -2.587 24.085 5.667 1.00 81.38 109 GLY A N 1
ATOM 876 C CA . GLY A 1 109 ? -1.635 24.445 6.726 1.00 81.38 109 GLY A CA 1
ATOM 877 C C . GLY A 1 109 ? -2.036 23.986 8.136 1.00 81.38 109 GLY A C 1
ATOM 878 O O . GLY A 1 109 ? -1.202 23.997 9.038 1.00 81.38 109 GLY A O 1
ATOM 879 N N . GLN A 1 110 ? -3.286 23.556 8.339 1.00 84.44 110 GLN A N 1
ATOM 880 C CA . GLN A 1 110 ? -3.780 23.037 9.620 1.00 84.44 110 GLN A CA 1
ATOM 881 C C . GLN A 1 110 ? -3.655 21.510 9.710 1.00 84.44 110 GLN A C 1
ATOM 883 O O . GLN A 1 110 ? -3.166 20.984 10.713 1.00 84.44 110 GLN A O 1
ATOM 888 N N . ALA A 1 111 ? -4.087 20.803 8.666 1.00 91.94 111 ALA A N 1
ATOM 889 C CA . ALA A 1 111 ? -3.968 19.352 8.525 1.00 91.94 111 ALA A CA 1
ATOM 890 C C . ALA A 1 111 ? -2.676 18.987 7.777 1.00 91.94 111 ALA A C 1
ATOM 892 O O . ALA A 1 111 ? -2.149 19.807 7.022 1.00 91.94 111 ALA A O 1
ATOM 893 N N . ARG A 1 112 ? -2.164 17.772 7.999 1.00 94.06 112 ARG A N 1
ATOM 894 C CA . ARG A 1 112 ? -1.012 17.235 7.255 1.00 94.06 112 ARG A CA 1
ATOM 895 C C . ARG A 1 112 ? -1.469 16.713 5.893 1.00 94.06 112 ARG A C 1
ATOM 897 O O . ARG A 1 112 ? -0.799 16.919 4.885 1.00 94.06 112 ARG A O 1
ATOM 904 N N . PHE A 1 113 ? -2.631 16.063 5.873 1.00 96.12 113 PHE A N 1
ATOM 905 C CA . PHE A 1 113 ? -3.225 15.462 4.690 1.00 96.12 113 PHE A CA 1
ATOM 906 C C . PHE A 1 113 ? -4.127 16.429 3.906 1.00 96.12 113 PHE A C 1
ATOM 908 O O . PHE A 1 113 ? -4.796 17.301 4.469 1.00 96.12 113 PHE A O 1
ATOM 915 N N . TYR A 1 114 ? -4.195 16.214 2.592 1.00 94.94 114 TYR A N 1
ATOM 916 C CA . TYR A 1 114 ? -5.181 16.800 1.685 1.00 94.94 114 TYR A CA 1
ATOM 917 C C . TYR A 1 114 ? -5.489 15.821 0.540 1.00 94.94 114 TYR A C 1
ATOM 919 O O . TYR A 1 114 ? -4.615 15.065 0.133 1.00 94.94 114 TYR A O 1
ATOM 927 N N . LEU A 1 115 ? -6.721 15.814 0.025 1.00 93.56 115 LEU A N 1
ATOM 928 C CA . LEU A 1 115 ? -7.234 14.801 -0.909 1.00 93.56 115 LEU A CA 1
ATOM 929 C C . LEU A 1 115 ? -6.535 14.813 -2.270 1.00 93.56 115 LEU A C 1
ATOM 931 O O . LEU A 1 115 ? -6.229 13.746 -2.794 1.00 93.56 115 LEU A O 1
ATOM 935 N N . ASN A 1 116 ? -6.282 15.993 -2.840 1.00 91.75 116 ASN A N 1
ATOM 936 C CA . ASN A 1 116 ? -5.664 16.145 -4.157 1.00 91.75 116 ASN A CA 1
ATOM 937 C C . ASN A 1 116 ? -4.129 16.178 -4.066 1.00 91.75 116 ASN A C 1
ATOM 939 O O . ASN A 1 116 ? -3.487 17.123 -4.527 1.00 91.75 116 ASN A O 1
ATOM 943 N N . ASN A 1 117 ? -3.547 15.179 -3.402 1.00 88.69 117 ASN A N 1
ATOM 944 C CA . ASN A 1 117 ? -2.102 14.951 -3.368 1.00 88.69 117 ASN A CA 1
ATOM 945 C C . ASN A 1 117 ? -1.699 13.918 -4.445 1.00 88.69 117 ASN A C 1
ATOM 947 O O . ASN A 1 117 ? -2.563 13.220 -4.965 1.00 88.69 117 ASN A O 1
ATOM 951 N N . PRO A 1 118 ? -0.417 13.804 -4.820 1.00 81.31 118 PRO A N 1
ATOM 952 C CA . PRO A 1 118 ? -0.020 12.926 -5.921 1.00 81.31 118 PRO A CA 1
ATOM 953 C C . PRO A 1 118 ? 0.074 11.429 -5.569 1.00 81.31 118 PRO A C 1
ATOM 955 O O . PRO A 1 118 ? 0.299 10.635 -6.478 1.00 81.31 118 PRO A O 1
ATOM 958 N N . ASN A 1 119 ? -0.066 11.027 -4.297 1.00 80.38 119 ASN A N 1
ATOM 959 C CA . ASN A 1 119 ? 0.245 9.661 -3.849 1.00 80.38 119 ASN A CA 1
ATOM 960 C C . ASN A 1 119 ? -0.963 8.872 -3.320 1.00 80.38 119 ASN A C 1
ATOM 962 O O . ASN A 1 119 ? -1.092 7.708 -3.659 1.00 80.38 119 ASN A O 1
ATOM 966 N N . PHE A 1 120 ? -1.831 9.465 -2.493 1.00 90.69 120 PHE A N 1
ATOM 967 C CA . PHE A 1 120 ? -2.896 8.740 -1.782 1.00 90.69 120 PHE A CA 1
ATOM 968 C C . PHE A 1 120 ? -4.183 9.566 -1.718 1.00 90.69 120 PHE A C 1
ATOM 970 O O . PHE A 1 120 ? -4.292 10.490 -0.913 1.00 90.69 120 PHE A O 1
ATOM 977 N N . THR A 1 121 ? -5.160 9.285 -2.584 1.00 92.19 121 THR A N 1
ATOM 978 C CA . THR A 1 121 ? -6.238 10.248 -2.894 1.00 92.19 121 THR A CA 1
ATOM 979 C C . THR A 1 121 ? -7.644 9.702 -2.670 1.00 92.19 121 THR A C 1
ATOM 981 O O . THR A 1 121 ? -7.848 8.496 -2.571 1.00 92.19 121 THR A O 1
ATOM 984 N N . TYR A 1 122 ? -8.614 10.621 -2.596 1.00 95.81 122 TYR A N 1
ATOM 985 C CA . TYR A 1 122 ? -10.064 10.378 -2.593 1.00 95.81 122 TYR A CA 1
ATOM 986 C C . TYR A 1 122 ? -10.507 9.045 -1.981 1.00 95.81 122 TYR A C 1
ATOM 988 O O . TYR A 1 122 ? -10.494 8.942 -0.759 1.00 95.81 122 TYR A O 1
ATOM 996 N N . SER A 1 123 ? -10.938 8.065 -2.790 1.00 96.94 123 SER A N 1
ATOM 997 C CA . SER A 1 123 ? -11.547 6.816 -2.316 1.00 96.94 123 SER A CA 1
ATOM 998 C C . SER A 1 123 ? -10.713 6.143 -1.230 1.00 96.94 123 SER A C 1
ATOM 1000 O O . SER A 1 123 ? -11.226 5.913 -0.134 1.00 96.94 123 SER A O 1
ATOM 1002 N N . ASP A 1 124 ? -9.420 5.929 -1.472 1.00 96.62 124 ASP A N 1
ATOM 1003 C CA . ASP A 1 124 ? -8.548 5.218 -0.535 1.00 96.62 124 ASP A CA 1
ATOM 1004 C C . ASP A 1 124 ? -8.384 5.988 0.782 1.00 96.62 124 ASP A C 1
ATOM 1006 O O . ASP A 1 124 ? -8.584 5.433 1.866 1.00 96.62 124 ASP A O 1
ATOM 1010 N N . ALA A 1 125 ? -8.144 7.300 0.704 1.00 97.56 125 ALA A N 1
ATOM 1011 C CA . ALA A 1 125 ? -8.009 8.155 1.882 1.00 97.56 125 ALA A CA 1
ATOM 1012 C C . ALA A 1 125 ? -9.304 8.285 2.689 1.00 97.56 125 ALA A C 1
ATOM 1014 O O . ALA A 1 125 ? -9.283 8.257 3.921 1.00 97.56 125 ALA A O 1
ATOM 1015 N N . ILE A 1 126 ? -10.440 8.408 2.006 1.00 98.19 126 ILE A N 1
ATOM 1016 C CA . ILE A 1 126 ? -11.756 8.536 2.628 1.00 98.19 126 ILE A CA 1
ATOM 1017 C C . ILE A 1 126 ? -12.133 7.230 3.328 1.00 98.19 126 ILE A C 1
ATOM 1019 O O . ILE A 1 126 ? -12.570 7.266 4.482 1.00 98.19 126 ILE A O 1
ATOM 1023 N N . PHE A 1 127 ? -11.951 6.082 2.666 1.00 98.19 127 PHE A N 1
ATOM 1024 C CA . PHE A 1 127 ? -12.203 4.784 3.283 1.00 98.19 127 PHE A CA 1
ATOM 1025 C C . PHE A 1 127 ? -11.282 4.558 4.477 1.00 98.19 127 PHE A C 1
ATOM 1027 O O . PHE A 1 127 ? -11.779 4.170 5.534 1.00 98.19 127 PHE A O 1
ATOM 1034 N N . PHE A 1 128 ? -9.987 4.865 4.359 1.00 98.56 128 PHE A N 1
ATOM 1035 C CA . PHE A 1 128 ? -9.054 4.709 5.471 1.00 98.56 128 PHE A CA 1
ATOM 1036 C C . PHE A 1 128 ? -9.428 5.597 6.667 1.00 98.56 128 PHE A C 1
ATOM 1038 O O . PHE A 1 128 ? -9.549 5.104 7.788 1.00 98.56 128 PHE A O 1
ATOM 1045 N N . PHE A 1 129 ? -9.725 6.878 6.432 1.00 98.31 129 PHE A N 1
ATOM 1046 C CA . PHE A 1 129 ? -10.188 7.806 7.468 1.00 98.31 129 PHE A CA 1
ATOM 1047 C C . PHE A 1 129 ? -11.456 7.307 8.179 1.00 98.31 129 PHE A C 1
ATOM 1049 O O . PHE A 1 129 ? -11.537 7.321 9.411 1.00 98.31 129 PHE A O 1
ATOM 1056 N N . CYS A 1 130 ? -12.447 6.832 7.417 1.00 98.44 130 CYS A N 1
ATOM 1057 C CA . CYS A 1 130 ? -13.682 6.293 7.985 1.00 98.44 130 CYS A CA 1
ATOM 1058 C C . CYS A 1 130 ? -13.428 4.990 8.757 1.00 98.44 130 CYS A C 1
ATOM 1060 O O . CYS A 1 130 ? -14.004 4.797 9.828 1.00 98.44 130 CYS A O 1
ATOM 1062 N N . LEU A 1 131 ? -12.553 4.115 8.253 1.00 98.50 131 LEU A N 1
ATOM 1063 C CA . LEU A 1 131 ? -12.199 2.855 8.904 1.00 98.50 131 LEU A CA 1
ATOM 1064 C C . LEU A 1 131 ? -11.473 3.069 10.227 1.00 98.50 131 LEU A C 1
ATOM 1066 O O . LEU A 1 131 ? -11.826 2.405 11.193 1.00 98.50 131 LEU A O 1
ATOM 1070 N N . ILE A 1 132 ? -10.542 4.021 10.328 1.00 98.69 132 ILE A N 1
ATOM 1071 C CA . ILE A 1 132 ? -9.893 4.343 11.611 1.00 98.69 132 ILE A CA 1
ATOM 1072 C C . ILE A 1 132 ? -10.950 4.733 12.655 1.00 98.69 132 ILE A C 1
ATOM 1074 O O . ILE A 1 132 ? -10.924 4.241 13.782 1.00 98.69 132 ILE A O 1
ATOM 1078 N N . ARG A 1 133 ? -11.930 5.565 12.274 1.00 98.12 133 ARG A N 1
ATOM 1079 C CA . ARG A 1 133 ? -13.022 6.003 13.167 1.00 98.12 133 ARG A CA 1
ATOM 1080 C C . ARG A 1 133 ? -13.997 4.878 13.530 1.00 98.12 133 ARG A C 1
ATOM 1082 O O . ARG A 1 133 ? -14.522 4.866 14.647 1.00 98.12 133 ARG A O 1
ATOM 1089 N N . TYR A 1 134 ? -14.240 3.955 12.603 1.00 98.25 134 TYR A N 1
ATOM 1090 C CA . TYR A 1 134 ? -15.105 2.794 12.807 1.00 98.25 134 TYR A CA 1
ATOM 1091 C C . TYR A 1 134 ? -14.444 1.725 13.687 1.00 98.25 134 TYR A C 1
ATOM 1093 O O . TYR A 1 134 ? -15.045 1.283 14.665 1.00 98.25 134 TYR A O 1
ATOM 1101 N N . LEU A 1 135 ? -13.205 1.346 13.363 1.00 98.19 135 LEU A N 1
ATOM 1102 C CA . LEU A 1 135 ? -12.451 0.280 14.023 1.00 98.19 135 LEU A CA 1
ATOM 1103 C C . LEU A 1 135 ? -11.880 0.711 15.373 1.00 98.19 135 LEU A C 1
ATOM 1105 O O . LEU A 1 135 ? -11.836 -0.103 16.290 1.00 98.19 135 LEU A O 1
ATOM 1109 N N . LYS A 1 136 ? -11.491 1.987 15.505 1.00 98.44 136 LYS A N 1
ATOM 1110 C CA . LYS A 1 136 ? -10.864 2.551 16.710 1.00 98.44 136 LYS A CA 1
ATOM 1111 C C . LYS A 1 136 ? -9.640 1.729 17.144 1.00 98.44 136 LYS A C 1
ATOM 1113 O O . LYS A 1 136 ? -9.609 1.252 18.282 1.00 98.44 136 LYS A O 1
ATOM 1118 N N . PRO A 1 137 ? -8.668 1.517 16.236 1.00 98.56 137 PRO A N 1
ATOM 1119 C CA . PRO A 1 137 ? -7.522 0.666 16.517 1.00 98.56 137 PRO A CA 1
ATOM 1120 C C . PRO A 1 137 ? -6.713 1.238 17.677 1.00 98.56 137 PRO A C 1
ATOM 1122 O O . PRO A 1 137 ? -6.668 2.454 17.872 1.00 98.56 137 PRO A O 1
ATOM 1125 N N . ARG A 1 138 ? -6.030 0.375 18.427 1.00 98.50 138 ARG A N 1
ATOM 1126 C CA . ARG A 1 138 ? -5.087 0.832 19.449 1.00 98.50 138 ARG A CA 1
ATOM 1127 C C . ARG A 1 138 ? -3.735 1.150 18.816 1.00 98.50 138 ARG A C 1
ATOM 1129 O O . ARG A 1 138 ? -3.052 2.073 19.261 1.00 98.50 138 ARG A O 1
ATOM 1136 N N . ARG A 1 139 ? -3.385 0.408 17.762 1.00 98.62 139 ARG A N 1
ATOM 1137 C CA . ARG A 1 139 ? -2.151 0.544 16.990 1.00 98.62 139 ARG A CA 1
ATOM 1138 C C . ARG A 1 139 ? -2.418 0.591 15.493 1.00 98.62 139 ARG A C 1
ATOM 1140 O O . ARG A 1 139 ? -3.238 -0.159 14.962 1.00 98.62 139 ARG A O 1
ATOM 1147 N N . ILE A 1 140 ? -1.658 1.441 14.815 1.00 98.81 140 ILE A N 1
ATOM 1148 C CA . ILE A 1 140 ? -1.520 1.437 13.362 1.00 98.81 140 ILE A CA 1
ATOM 1149 C C . ILE A 1 140 ? -0.038 1.257 13.056 1.00 98.81 140 ILE A C 1
ATOM 1151 O O . ILE A 1 140 ? 0.789 2.093 13.427 1.00 98.81 140 ILE A O 1
ATOM 1155 N N . LEU A 1 141 ? 0.292 0.161 12.382 1.00 98.81 141 LEU A N 1
ATOM 1156 C CA . LEU A 1 141 ? 1.617 -0.066 11.829 1.00 98.81 141 LEU A CA 1
ATOM 1157 C C . LEU A 1 141 ? 1.524 0.003 10.311 1.00 98.81 141 LEU A C 1
ATOM 1159 O O . LEU A 1 141 ? 0.718 -0.699 9.711 1.00 98.81 141 LEU A O 1
ATOM 1163 N N . GLU A 1 142 ? 2.348 0.838 9.698 1.00 98.75 142 GLU A N 1
ATOM 1164 C CA . GLU A 1 142 ? 2.356 1.064 8.258 1.00 98.75 142 GLU A CA 1
ATOM 1165 C C . GLU A 1 142 ? 3.723 0.716 7.653 1.00 98.75 142 GLU A C 1
ATOM 1167 O O . GLU A 1 142 ? 4.766 1.057 8.214 1.00 98.75 142 GLU A O 1
ATOM 1172 N N . ILE A 1 143 ? 3.708 0.017 6.518 1.00 98.44 143 ILE A N 1
ATOM 1173 C CA . ILE A 1 143 ? 4.872 -0.337 5.701 1.00 98.44 143 ILE A CA 1
ATOM 1174 C C . ILE A 1 143 ? 4.792 0.482 4.412 1.00 98.44 143 ILE A C 1
ATOM 1176 O O . ILE A 1 143 ? 3.865 0.272 3.636 1.00 98.44 143 ILE A O 1
ATOM 1180 N N . GLY A 1 144 ? 5.775 1.364 4.200 1.00 95.06 144 GLY A N 1
ATOM 1181 C CA . GLY A 1 144 ? 5.736 2.423 3.184 1.00 95.06 144 GLY A CA 1
ATOM 1182 C C . GLY A 1 144 ? 4.983 3.645 3.710 1.00 95.06 144 GLY A C 1
ATOM 1183 O O . GLY A 1 144 ? 3.820 3.534 4.069 1.00 95.06 144 GLY A O 1
ATOM 1184 N N . SER A 1 145 ? 5.648 4.800 3.834 1.00 94.44 145 SER A N 1
ATOM 1185 C CA . SER A 1 145 ? 5.114 5.942 4.592 1.00 94.44 145 SER A CA 1
ATOM 1186 C C . SER A 1 145 ? 4.991 7.229 3.770 1.00 94.44 145 SER A C 1
ATOM 1188 O O . SER A 1 145 ? 5.779 7.497 2.863 1.00 94.44 145 SER A O 1
ATOM 1190 N N . GLY A 1 146 ? 4.015 8.080 4.105 1.00 94.44 146 GLY A N 1
ATOM 1191 C CA . GLY A 1 146 ? 3.779 9.322 3.366 1.00 94.44 146 GLY A CA 1
ATOM 1192 C C . GLY A 1 146 ? 2.429 9.980 3.651 1.00 94.44 146 GLY A C 1
ATOM 1193 O O . GLY A 1 146 ? 2.107 10.327 4.789 1.00 94.44 146 GLY A O 1
ATOM 1194 N N . PHE A 1 147 ? 1.640 10.213 2.600 1.00 95.19 147 PHE A N 1
ATOM 1195 C CA . PHE A 1 147 ? 0.334 10.869 2.723 1.00 95.19 147 PHE A CA 1
ATOM 1196 C C . PHE A 1 147 ? -0.708 9.995 3.439 1.00 95.19 147 PHE A C 1
ATOM 1198 O O . PHE A 1 147 ? -1.480 10.518 4.242 1.00 95.19 147 PHE A O 1
ATOM 1205 N N . SER A 1 148 ? -0.703 8.680 3.234 1.00 97.50 148 SER A N 1
ATOM 1206 C CA . SER A 1 148 ? -1.506 7.709 3.998 1.00 97.50 148 SER A CA 1
ATOM 1207 C C . SER A 1 148 ? -1.256 7.821 5.506 1.00 97.50 148 SER A C 1
ATOM 1209 O O . SER A 1 148 ? -2.204 7.964 6.284 1.00 97.50 148 SER A O 1
ATOM 1211 N N . SER A 1 149 ? 0.011 7.914 5.920 1.00 98.25 149 SER A N 1
ATOM 1212 C CA . SER A 1 149 ? 0.408 8.158 7.313 1.00 98.25 149 SER A CA 1
ATOM 1213 C C . SER A 1 149 ? -0.240 9.420 7.885 1.00 98.25 149 SER A C 1
ATOM 1215 O O . SER A 1 149 ? -0.682 9.454 9.034 1.00 98.25 149 SER A O 1
ATOM 1217 N N . CYS A 1 150 ? -0.348 10.472 7.072 1.00 97.44 150 CYS A N 1
ATOM 1218 C CA . CYS A 1 150 ? -0.955 11.735 7.476 1.00 97.44 150 CYS A CA 1
ATOM 1219 C C . CYS A 1 150 ? -2.468 11.612 7.708 1.00 97.44 150 CYS A C 1
ATOM 1221 O O . CYS A 1 150 ? -2.976 12.268 8.616 1.00 97.44 150 CYS A O 1
ATOM 1223 N N . VAL A 1 151 ? -3.175 10.739 6.973 1.00 97.94 151 VAL A N 1
ATOM 1224 C CA . VAL A 1 151 ? -4.585 10.406 7.261 1.00 97.94 151 VAL A CA 1
ATOM 1225 C C . VAL A 1 151 ? -4.709 9.809 8.660 1.00 97.94 151 VAL A C 1
ATOM 1227 O O . VAL A 1 151 ? -5.561 10.244 9.437 1.00 97.94 151 VAL A O 1
ATOM 1230 N N . ALA A 1 152 ? -3.832 8.860 9.005 1.00 98.19 152 ALA A N 1
ATOM 1231 C CA . ALA A 1 152 ? -3.824 8.235 10.322 1.00 98.19 152 ALA A CA 1
ATOM 1232 C C . ALA A 1 152 ? -3.557 9.251 11.439 1.00 98.19 152 ALA A C 1
ATOM 1234 O O . ALA A 1 152 ? -4.310 9.312 12.410 1.00 98.19 152 ALA A O 1
ATOM 1235 N N . LEU A 1 153 ? -2.533 10.094 11.284 1.00 97.88 153 LEU A N 1
ATOM 1236 C CA . LEU A 1 153 ? -2.169 11.104 12.283 1.00 97.88 153 LEU A CA 1
ATOM 1237 C C . LEU A 1 153 ? -3.235 12.191 12.448 1.00 97.88 153 LEU A C 1
ATOM 1239 O O . LEU A 1 153 ? -3.530 12.589 13.575 1.00 97.88 153 LEU A O 1
ATOM 1243 N N . ASP A 1 154 ? -3.829 12.665 11.351 1.00 96.81 154 ASP A N 1
ATOM 1244 C CA . ASP A 1 154 ? -4.879 13.680 11.411 1.00 96.81 154 ASP A CA 1
ATOM 1245 C C . ASP A 1 154 ? -6.171 13.109 12.021 1.00 96.81 154 ASP A C 1
ATOM 1247 O O . ASP A 1 154 ? -6.771 13.756 12.878 1.00 96.81 154 ASP A O 1
ATOM 1251 N N . ALA A 1 155 ? -6.574 11.880 11.672 1.00 97.00 155 ALA A N 1
ATOM 1252 C CA . ALA A 1 155 ? -7.716 11.217 12.309 1.00 97.00 155 ALA A CA 1
ATOM 1253 C C . ALA A 1 155 ? -7.480 10.988 13.811 1.00 97.00 155 ALA A C 1
ATOM 1255 O O . ALA A 1 155 ? -8.380 11.217 14.623 1.00 97.00 155 ALA A O 1
ATOM 1256 N N . ASN A 1 156 ? -6.267 10.574 14.182 1.00 97.25 156 ASN A N 1
ATOM 1257 C CA . ASN A 1 156 ? -5.866 10.344 15.567 1.00 97.25 156 ASN A CA 1
ATOM 1258 C C . ASN A 1 156 ? -5.930 11.638 16.400 1.00 97.25 156 ASN A C 1
ATOM 1260 O O . ASN A 1 156 ? -6.508 11.652 17.487 1.00 97.25 156 ASN A O 1
ATOM 1264 N N . ASP A 1 157 ? -5.407 12.745 15.864 1.00 95.31 157 ASP A N 1
ATOM 1265 C CA . ASP A 1 157 ? -5.480 14.063 16.505 1.00 95.31 157 ASP A CA 1
ATOM 1266 C C . ASP A 1 157 ? -6.933 14.563 16.645 1.00 95.31 157 ASP A C 1
ATOM 1268 O O . ASP A 1 157 ? -7.267 15.178 17.654 1.00 95.31 157 ASP A O 1
ATOM 1272 N N . LEU A 1 158 ? -7.792 14.322 15.647 1.00 95.19 158 LEU A N 1
ATOM 1273 C CA . LEU A 1 158 ? -9.158 14.861 15.611 1.00 95.19 158 LEU A CA 1
ATOM 1274 C C . LEU A 1 158 ? -10.168 14.086 16.466 1.00 95.19 158 LEU A C 1
ATOM 1276 O O . LEU A 1 158 ? -11.101 14.693 16.988 1.00 95.19 158 LEU A O 1
ATOM 1280 N N . TYR A 1 159 ? -10.030 12.761 16.570 1.00 96.94 159 TYR A N 1
ATOM 1281 C CA . TYR A 1 159 ? -11.080 11.905 17.146 1.00 96.94 159 TYR A CA 1
ATOM 1282 C C . TYR A 1 159 ? -10.620 11.013 18.296 1.00 96.94 159 TYR A C 1
ATOM 1284 O O . TYR A 1 159 ? -11.459 10.359 18.915 1.00 96.94 159 TYR A O 1
ATOM 1292 N N . PHE A 1 160 ? -9.318 10.961 18.574 1.00 97.19 160 PHE A N 1
ATOM 1293 C CA . PHE A 1 160 ? -8.745 10.011 19.528 1.00 97.19 160 PHE A CA 1
ATOM 1294 C C . PHE A 1 160 ? -7.778 10.661 20.518 1.00 97.19 160 PHE A C 1
ATOM 1296 O O . PHE A 1 160 ? -7.091 9.939 21.238 1.00 97.19 160 PHE A O 1
ATOM 1303 N N . ASP A 1 161 ? -7.682 11.995 20.543 1.00 95.62 161 ASP A N 1
ATOM 1304 C CA . ASP A 1 161 ? -6.724 12.756 21.363 1.00 95.62 161 ASP A CA 1
ATOM 1305 C C . ASP A 1 161 ? -5.265 12.284 21.178 1.00 95.62 161 ASP A C 1
ATOM 1307 O O . ASP A 1 161 ? -4.389 12.427 22.036 1.00 95.62 161 ASP A O 1
ATOM 1311 N N . GLY A 1 162 ? -4.991 11.706 20.008 1.00 95.25 162 GLY A N 1
ATOM 1312 C CA . GLY A 1 162 ? -3.745 11.051 19.651 1.00 95.25 162 GLY A CA 1
ATOM 1313 C C . GLY A 1 162 ? -3.366 9.846 20.534 1.00 95.25 162 GLY A C 1
ATOM 1314 O O . GLY A 1 162 ? -2.192 9.674 20.866 1.00 95.25 162 GLY A O 1
ATOM 1315 N N . SER A 1 163 ? -4.359 9.060 20.959 1.00 96.94 163 SER A N 1
ATOM 1316 C CA . SER A 1 163 ? -4.186 7.826 21.743 1.00 96.94 163 SER A CA 1
ATOM 1317 C C . SER A 1 163 ? -3.821 6.595 20.908 1.00 96.94 163 SER A C 1
ATOM 1319 O O . SER A 1 163 ? -3.354 5.609 21.478 1.00 96.94 163 SER A O 1
ATOM 1321 N N . ILE A 1 164 ? -4.002 6.640 19.583 1.00 98.50 164 ILE A N 1
ATOM 1322 C CA . ILE A 1 164 ? -3.576 5.562 18.683 1.00 98.50 164 ILE A CA 1
ATOM 1323 C C . ILE A 1 164 ? -2.050 5.606 18.558 1.00 98.50 164 ILE A C 1
ATOM 1325 O O . ILE A 1 164 ? -1.477 6.648 18.231 1.00 98.50 164 ILE A O 1
ATOM 1329 N N . GLU A 1 165 ? -1.394 4.476 18.807 1.00 98.25 165 GLU A N 1
ATOM 1330 C CA . GLU A 1 165 ? 0.051 4.316 18.643 1.00 98.25 165 GLU A CA 1
ATOM 1331 C C . GLU A 1 165 ? 0.378 4.089 17.158 1.00 98.25 165 GLU A C 1
ATOM 1333 O O . GLU A 1 165 ? -0.065 3.104 16.565 1.00 98.25 165 GLU A O 1
ATOM 1338 N N . CYS A 1 166 ? 1.152 4.994 16.552 1.00 98.56 166 CYS A N 1
ATOM 1339 C CA . CYS A 1 166 ? 1.513 4.915 15.134 1.00 98.56 166 CYS A CA 1
ATOM 1340 C C . CYS A 1 166 ? 2.989 4.544 14.945 1.00 98.56 166 CYS A C 1
ATOM 1342 O O . CYS A 1 166 ? 3.881 5.219 15.472 1.00 98.56 166 CYS A O 1
ATOM 1344 N N . THR A 1 167 ? 3.243 3.504 14.147 1.00 98.56 167 THR A N 1
ATOM 1345 C CA . THR A 1 167 ? 4.587 3.076 13.733 1.00 98.56 167 THR A CA 1
ATOM 1346 C C . THR A 1 167 ? 4.689 3.031 12.212 1.00 98.56 167 THR A C 1
ATOM 1348 O O . THR A 1 167 ? 3.886 2.370 11.564 1.00 98.56 167 THR A O 1
ATOM 1351 N N . PHE A 1 168 ? 5.701 3.688 11.649 1.00 98.25 168 PHE A N 1
ATOM 1352 C CA . PHE A 1 168 ? 5.940 3.778 10.208 1.00 98.25 168 PHE A CA 1
ATOM 1353 C C . PHE A 1 168 ? 7.269 3.102 9.856 1.00 98.25 168 PHE A C 1
ATOM 1355 O O . PHE A 1 168 ? 8.317 3.514 10.357 1.00 98.25 168 PHE A O 1
ATOM 1362 N N . ILE A 1 169 ? 7.238 2.062 9.024 1.00 96.81 169 ILE A N 1
ATOM 1363 C CA . ILE A 1 169 ? 8.413 1.336 8.530 1.00 96.81 169 ILE A CA 1
ATOM 1364 C C . ILE A 1 169 ? 8.668 1.756 7.090 1.00 96.81 169 ILE A C 1
ATOM 1366 O O . ILE A 1 169 ? 7.878 1.447 6.199 1.00 96.81 169 ILE A O 1
ATOM 1370 N N . ASP A 1 170 ? 9.785 2.433 6.854 1.00 89.19 170 ASP A N 1
ATOM 1371 C CA . ASP A 1 170 ? 10.121 2.930 5.526 1.00 89.19 170 ASP A CA 1
ATOM 1372 C C . ASP A 1 170 ? 11.634 3.170 5.408 1.00 89.19 170 ASP A C 1
ATOM 1374 O O . ASP A 1 170 ? 12.181 3.953 6.186 1.00 89.19 170 ASP A O 1
ATOM 1378 N N . PRO A 1 171 ? 12.351 2.557 4.449 1.00 82.56 171 PRO A N 1
ATOM 1379 C CA . PRO A 1 171 ? 13.772 2.844 4.249 1.00 82.56 171 PRO A CA 1
ATOM 1380 C C . PRO A 1 171 ? 14.038 4.302 3.820 1.00 82.56 171 PRO A C 1
ATOM 1382 O O . PRO A 1 171 ? 15.150 4.811 4.016 1.00 82.56 171 PRO A O 1
ATOM 1385 N N . PHE A 1 172 ? 13.033 4.980 3.259 1.00 84.38 172 PHE A N 1
ATOM 1386 C CA . PHE A 1 172 ? 13.098 6.323 2.691 1.00 84.38 172 PHE A CA 1
ATOM 1387 C C . PHE A 1 172 ? 11.919 7.213 3.168 1.00 84.38 172 PHE A C 1
ATOM 1389 O O . PHE A 1 172 ? 11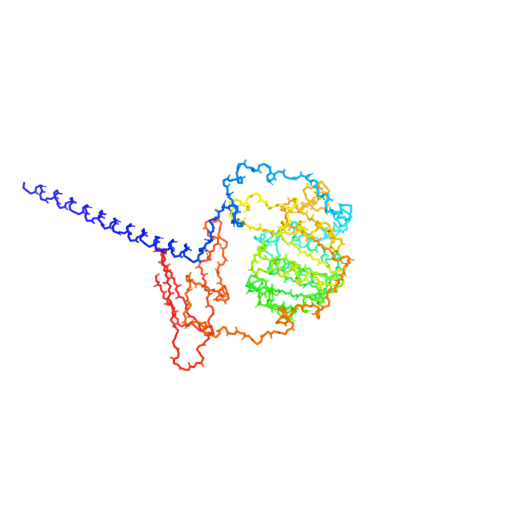.124 7.689 2.357 1.00 84.38 172 PHE A O 1
ATOM 1396 N N . PRO A 1 173 ? 11.838 7.551 4.474 1.00 85.31 173 PRO A N 1
ATOM 1397 C CA . PRO A 1 173 ? 10.701 8.260 5.069 1.00 85.31 173 PRO A CA 1
ATOM 1398 C C . PRO A 1 173 ? 10.729 9.779 4.820 1.00 85.31 173 PRO A C 1
ATOM 1400 O O . PRO A 1 173 ? 10.112 10.540 5.566 1.00 85.31 173 PRO A O 1
ATOM 1403 N N . GLN A 1 174 ? 11.488 10.274 3.834 1.00 84.31 174 GLN A N 1
ATOM 1404 C CA . GLN A 1 174 ? 11.712 11.715 3.651 1.00 84.31 174 GLN A CA 1
ATOM 1405 C C . GLN A 1 174 ? 10.408 12.457 3.341 1.00 84.31 174 GLN A C 1
ATOM 1407 O O . GLN A 1 174 ? 10.218 13.574 3.826 1.00 84.31 174 GLN A O 1
ATOM 1412 N N . LEU A 1 175 ? 9.503 11.835 2.574 1.00 84.00 175 LEU A N 1
ATOM 1413 C CA . LEU A 1 175 ? 8.186 12.409 2.305 1.00 84.00 175 LEU A CA 1
ATOM 1414 C C . LEU A 1 175 ? 7.410 12.586 3.611 1.00 84.00 175 LEU A C 1
ATOM 1416 O O . LEU A 1 175 ? 7.014 13.709 3.918 1.00 84.00 175 LEU A O 1
ATOM 1420 N N . LEU A 1 176 ? 7.268 11.524 4.413 1.00 90.88 176 LEU A N 1
ATOM 1421 C CA . LEU A 1 176 ? 6.612 11.608 5.717 1.00 90.88 176 LEU A CA 1
ATOM 1422 C C . LEU A 1 176 ? 7.263 12.689 6.587 1.00 90.88 176 LEU A C 1
ATOM 1424 O O . LEU A 1 176 ? 6.574 13.594 7.043 1.00 90.88 176 LEU A O 1
ATOM 1428 N N . GLN A 1 177 ? 8.588 12.659 6.751 1.00 89.94 177 GLN A N 1
ATOM 1429 C CA . GLN A 1 177 ? 9.331 13.636 7.556 1.00 89.94 177 GLN A CA 1
ATOM 1430 C C . GLN A 1 177 ? 9.063 15.087 7.135 1.00 89.94 177 GLN A C 1
ATOM 1432 O O . GLN A 1 177 ? 8.986 15.958 7.997 1.00 89.94 177 GLN A O 1
ATOM 1437 N N . SER A 1 178 ? 8.885 15.347 5.835 1.00 87.81 178 SER A N 1
ATOM 1438 C CA . SER A 1 178 ? 8.554 16.683 5.322 1.00 87.81 178 SER A CA 1
ATOM 1439 C C . SER A 1 178 ? 7.126 17.144 5.649 1.00 87.81 178 SER A C 1
ATOM 1441 O O . SER A 1 178 ? 6.862 18.345 5.653 1.00 87.81 178 SER A O 1
ATOM 1443 N N . LEU A 1 179 ? 6.216 16.207 5.937 1.00 90.94 179 LEU A N 1
ATOM 1444 C CA . LEU A 1 179 ? 4.803 16.454 6.243 1.00 90.94 179 LEU A CA 1
ATOM 1445 C C . LEU A 1 179 ? 4.519 16.521 7.755 1.00 90.94 179 LEU A C 1
ATOM 1447 O O . LEU A 1 179 ? 3.461 17.006 8.166 1.00 90.94 179 LEU A O 1
ATOM 1451 N N . LEU A 1 180 ? 5.438 16.026 8.589 1.00 93.44 180 LEU A N 1
ATOM 1452 C CA . LEU A 1 180 ? 5.267 15.980 10.040 1.00 93.44 180 LEU A CA 1
ATOM 1453 C C . LEU A 1 180 ? 5.302 17.368 10.683 1.00 93.44 180 LEU A C 1
ATOM 1455 O O . LEU A 1 180 ? 6.032 18.275 10.282 1.00 93.44 180 LEU A O 1
ATOM 1459 N N . LYS A 1 181 ? 4.550 17.501 11.774 1.00 91.81 181 LYS A N 1
ATOM 1460 C CA . LYS A 1 181 ? 4.632 18.637 12.692 1.00 91.81 181 LYS A CA 1
ATOM 1461 C C . LYS A 1 181 ? 5.695 18.339 13.756 1.00 91.81 181 LYS A C 1
ATOM 1463 O O . LYS A 1 181 ? 5.859 17.181 14.134 1.00 91.81 181 LYS A O 1
ATOM 1468 N N . PRO A 1 182 ? 6.351 19.358 14.347 1.00 88.25 182 PRO A N 1
ATOM 1469 C CA . PRO A 1 182 ? 7.371 19.138 15.378 1.00 88.25 182 PRO A CA 1
ATOM 1470 C C . PRO A 1 182 ? 6.915 18.245 16.543 1.00 88.25 182 PRO A C 1
ATOM 1472 O O . PRO A 1 182 ? 7.677 17.404 17.000 1.00 88.25 182 PRO A O 1
ATOM 1475 N N . ARG A 1 183 ? 5.649 18.375 16.968 1.00 87.69 183 ARG A N 1
ATOM 1476 C CA . ARG A 1 183 ? 5.049 17.584 18.060 1.00 87.69 183 ARG A CA 1
ATOM 1477 C C . ARG A 1 183 ? 4.897 16.088 17.765 1.00 87.69 183 ARG A C 1
ATOM 1479 O O . ARG A 1 183 ? 4.593 15.325 18.675 1.00 87.69 183 ARG A O 1
ATOM 1486 N N . ASP A 1 184 ? 5.007 15.683 16.502 1.00 91.25 184 ASP A N 1
ATOM 1487 C CA . ASP A 1 184 ? 4.765 14.297 16.095 1.00 91.25 184 ASP A CA 1
ATOM 1488 C C . ASP A 1 184 ? 5.950 13.410 16.445 1.00 91.25 184 ASP A C 1
ATOM 1490 O O . ASP A 1 184 ? 5.760 12.258 16.818 1.00 91.25 184 ASP A O 1
ATOM 1494 N N . LEU A 1 185 ? 7.159 13.975 16.387 1.00 85.88 185 LEU A N 1
ATOM 1495 C CA . LEU A 1 185 ? 8.416 13.268 16.626 1.00 85.88 185 LEU A CA 1
ATOM 1496 C C . LEU A 1 185 ? 8.500 12.658 18.032 1.00 85.88 185 LEU A C 1
ATOM 1498 O O . LEU A 1 185 ? 9.198 11.668 18.218 1.00 85.88 185 LEU A O 1
ATOM 1502 N N . ASP A 1 186 ? 7.758 13.212 18.992 1.00 87.25 186 ASP A N 1
ATOM 1503 C CA . ASP A 1 186 ? 7.695 12.710 20.367 1.00 87.25 186 ASP A CA 1
ATOM 1504 C C . ASP A 1 186 ? 6.637 11.607 20.563 1.00 87.25 186 ASP A C 1
ATOM 1506 O O . ASP A 1 186 ? 6.566 11.001 21.632 1.00 87.25 186 ASP A O 1
ATOM 1510 N N . ARG A 1 187 ? 5.769 11.369 19.569 1.00 90.06 187 ARG A N 1
ATOM 1511 C CA . ARG A 1 187 ? 4.560 10.531 19.703 1.00 90.06 187 ARG A CA 1
ATOM 1512 C C . ARG A 1 187 ? 4.517 9.336 18.761 1.00 90.06 187 ARG A C 1
ATOM 1514 O O . ARG A 1 187 ? 3.769 8.399 19.022 1.00 90.06 187 ARG A O 1
ATOM 1521 N N . ILE A 1 188 ? 5.260 9.386 17.662 1.00 96.44 188 ILE A N 1
ATOM 1522 C CA . ILE A 1 188 ? 5.254 8.349 16.628 1.00 96.44 188 ILE A CA 1
ATOM 1523 C C . ILE A 1 188 ? 6.589 7.616 16.600 1.00 96.44 188 ILE A C 1
ATOM 1525 O O . ILE A 1 188 ? 7.630 8.180 16.934 1.00 96.44 188 ILE A O 1
ATOM 1529 N N . THR A 1 189 ? 6.572 6.380 16.113 1.00 97.31 189 THR A N 1
ATOM 1530 C CA . THR A 1 189 ? 7.800 5.634 15.829 1.00 97.31 189 THR A CA 1
ATOM 1531 C C . THR A 1 189 ? 8.037 5.603 14.323 1.00 97.31 189 THR A C 1
ATOM 1533 O O . THR A 1 189 ? 7.173 5.161 13.573 1.00 97.31 189 THR A O 1
ATOM 1536 N N . ILE A 1 190 ? 9.214 6.040 13.868 1.00 95.25 190 ILE A N 1
ATOM 1537 C CA . ILE A 1 190 ? 9.659 5.857 12.478 1.00 95.25 190 ILE A CA 1
ATOM 1538 C C . ILE A 1 190 ? 10.837 4.889 12.478 1.00 95.25 190 ILE A C 1
ATOM 1540 O O . ILE A 1 190 ? 11.904 5.189 13.017 1.00 95.25 190 ILE A O 1
ATOM 1544 N N . ILE A 1 191 ? 10.651 3.733 11.854 1.00 91.81 191 ILE A N 1
ATOM 1545 C CA . ILE A 1 191 ? 11.692 2.738 11.631 1.00 91.81 191 ILE A CA 1
ATOM 1546 C C . ILE A 1 191 ? 12.234 2.960 10.222 1.00 91.81 191 ILE A C 1
ATOM 1548 O O . ILE A 1 191 ? 11.674 2.477 9.239 1.00 91.81 191 ILE A O 1
ATOM 1552 N N . GLN A 1 192 ? 13.333 3.714 10.138 1.00 88.31 192 GLN A N 1
ATOM 1553 C CA . GLN A 1 192 ? 14.021 3.966 8.875 1.00 88.31 192 GLN A CA 1
ATOM 1554 C C . GLN A 1 192 ? 14.863 2.753 8.447 1.00 88.31 192 GLN A C 1
ATOM 1556 O O . GLN A 1 192 ? 16.090 2.764 8.565 1.00 88.31 192 GLN A O 1
ATOM 1561 N N . ASP A 1 193 ? 14.206 1.687 7.994 1.00 84.12 193 ASP A N 1
ATOM 1562 C CA . ASP A 1 193 ? 14.862 0.489 7.470 1.00 84.12 193 ASP A CA 1
ATOM 1563 C C . ASP A 1 193 ? 13.959 -0.271 6.488 1.00 84.12 193 ASP A C 1
ATOM 1565 O O . ASP A 1 193 ? 12.764 -0.008 6.362 1.00 84.12 193 ASP A O 1
ATOM 1569 N N . TYR A 1 194 ? 14.546 -1.233 5.783 1.00 86.69 194 TYR A N 1
ATOM 1570 C CA . TYR A 1 194 ? 13.815 -2.190 4.960 1.00 86.69 194 TYR A CA 1
ATOM 1571 C C . TYR A 1 194 ? 13.010 -3.126 5.862 1.00 86.69 194 TYR A C 1
ATOM 1573 O O . TYR A 1 194 ? 13.532 -3.593 6.874 1.00 86.69 194 TYR A O 1
ATOM 1581 N N . LEU A 1 195 ? 11.784 -3.477 5.462 1.00 92.06 195 LEU A N 1
ATOM 1582 C CA . LEU A 1 195 ? 10.923 -4.387 6.227 1.00 92.06 195 LEU A CA 1
AT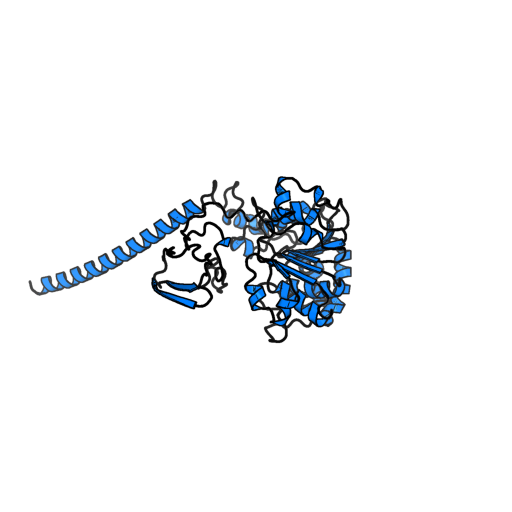OM 1583 C C . LEU A 1 195 ? 11.642 -5.684 6.620 1.00 92.06 195 LEU A C 1
ATOM 1585 O O . LEU A 1 195 ? 11.522 -6.141 7.754 1.00 92.06 195 LEU A O 1
ATOM 1589 N N . GLN A 1 196 ? 12.427 -6.248 5.703 1.00 89.12 196 GLN A N 1
ATOM 1590 C CA . GLN A 1 196 ? 13.176 -7.491 5.897 1.00 89.12 196 GLN A CA 1
ATOM 1591 C C . GLN A 1 196 ? 14.147 -7.422 7.089 1.00 89.12 196 GLN A C 1
ATOM 1593 O O . GLN A 1 196 ? 14.452 -8.447 7.689 1.00 89.12 196 GLN A O 1
ATOM 1598 N N . GLU A 1 197 ? 14.603 -6.229 7.469 1.00 86.00 197 GLU A N 1
ATOM 1599 C CA . GLU A 1 197 ? 15.509 -6.015 8.606 1.00 86.00 197 GLU A CA 1
ATOM 1600 C C . GLU A 1 197 ? 14.758 -5.719 9.912 1.00 86.00 197 GLU A C 1
ATOM 1602 O O . GLU A 1 197 ? 15.337 -5.789 10.998 1.00 86.00 197 GLU A O 1
ATOM 1607 N N . VAL A 1 198 ? 13.465 -5.392 9.831 1.00 88.31 198 VAL A N 1
ATOM 1608 C CA . VAL A 1 198 ? 12.646 -5.122 11.011 1.00 88.31 198 VAL A CA 1
ATOM 1609 C C . VAL A 1 198 ? 12.318 -6.432 11.725 1.00 88.31 198 VAL A C 1
ATOM 1611 O O . VAL A 1 198 ? 11.903 -7.399 11.074 1.00 88.31 198 VAL A O 1
ATOM 1614 N N . PRO A 1 199 ? 12.456 -6.483 13.065 1.00 89.38 199 PRO A N 1
ATOM 1615 C CA . PRO A 1 199 ? 12.098 -7.673 13.808 1.00 89.38 199 PRO A CA 1
ATOM 1616 C C . PRO A 1 199 ? 10.636 -8.070 13.642 1.00 89.38 199 PRO A C 1
ATOM 1618 O O . PRO A 1 199 ? 9.736 -7.251 13.819 1.00 89.38 199 PRO A O 1
ATOM 1621 N N . LEU A 1 200 ? 10.384 -9.357 13.391 1.00 90.94 200 LEU A N 1
ATOM 1622 C CA . LEU A 1 200 ? 9.017 -9.875 13.244 1.00 90.94 200 LEU A CA 1
ATOM 1623 C C . LEU A 1 200 ? 8.170 -9.686 14.508 1.00 90.94 200 LEU A C 1
ATOM 1625 O O . LEU A 1 200 ? 6.953 -9.575 14.410 1.00 90.94 200 LEU A O 1
ATOM 1629 N N . SER A 1 201 ? 8.797 -9.574 15.684 1.00 90.94 201 SER A N 1
ATOM 1630 C CA . SER A 1 201 ? 8.109 -9.229 16.933 1.00 90.94 201 SER A CA 1
ATOM 1631 C C . SER A 1 201 ? 7.421 -7.864 16.887 1.00 90.94 201 SER A C 1
ATOM 1633 O O . SER A 1 201 ? 6.428 -7.679 17.579 1.00 90.94 201 SER A O 1
ATOM 1635 N N . THR A 1 202 ? 7.919 -6.921 16.081 1.00 92.81 202 THR A N 1
ATOM 1636 C CA . THR A 1 202 ? 7.280 -5.612 15.884 1.00 92.81 202 THR A CA 1
ATOM 1637 C C . THR A 1 202 ? 5.921 -5.771 15.201 1.00 92.81 202 THR A C 1
ATOM 1639 O O . THR A 1 202 ? 4.954 -5.135 15.601 1.00 92.81 202 THR A O 1
ATOM 1642 N N . LEU A 1 203 ? 5.829 -6.663 14.210 1.00 94.81 203 LEU A N 1
ATOM 1643 C CA . LEU A 1 203 ? 4.599 -6.940 13.464 1.00 94.81 203 LEU A CA 1
ATOM 1644 C C . LEU A 1 203 ? 3.657 -7.855 14.261 1.00 94.81 203 LEU A C 1
ATOM 1646 O O . LEU A 1 203 ? 2.451 -7.633 14.297 1.00 94.81 203 LEU A O 1
ATOM 1650 N N . ALA A 1 204 ? 4.214 -8.854 14.950 1.00 93.38 204 ALA A N 1
ATOM 1651 C CA . ALA A 1 204 ? 3.465 -9.771 15.809 1.00 93.38 204 ALA A CA 1
ATOM 1652 C C . ALA A 1 204 ? 2.883 -9.095 17.067 1.00 93.38 204 ALA A C 1
ATOM 1654 O O . ALA A 1 204 ? 2.097 -9.708 17.780 1.00 93.38 204 ALA A O 1
ATOM 1655 N N . ALA A 1 205 ? 3.259 -7.844 17.351 1.00 94.38 205 ALA A N 1
ATOM 1656 C CA . ALA A 1 205 ? 2.692 -7.059 18.443 1.00 94.38 205 ALA A CA 1
ATOM 1657 C C . ALA A 1 205 ? 1.298 -6.482 18.130 1.00 94.38 205 ALA A C 1
ATOM 1659 O O . ALA A 1 205 ? 0.684 -5.898 19.025 1.00 94.38 205 ALA A O 1
ATOM 1660 N N . LEU A 1 206 ? 0.807 -6.588 16.889 1.00 97.88 206 LEU A N 1
ATOM 1661 C CA . LEU A 1 206 ? -0.545 -6.152 16.533 1.00 97.88 206 LEU A CA 1
ATOM 1662 C C . LEU A 1 206 ? -1.594 -7.078 17.158 1.00 97.88 206 LEU A C 1
ATOM 1664 O O . LEU A 1 206 ? -1.529 -8.300 17.017 1.00 97.88 206 LEU A O 1
ATOM 1668 N N . GLU A 1 207 ? -2.565 -6.475 17.835 1.00 96.81 207 GLU A N 1
ATOM 1669 C CA . GLU A 1 207 ? -3.633 -7.154 18.567 1.00 96.81 207 GLU A CA 1
ATOM 1670 C C . GLU A 1 207 ? -4.951 -7.138 17.763 1.00 96.81 207 GLU A C 1
ATOM 1672 O O . GLU A 1 207 ? -5.086 -6.403 16.778 1.00 96.81 207 GLU A O 1
ATOM 1677 N N . PRO A 1 208 ? -5.964 -7.939 18.145 1.00 97.69 208 PRO A N 1
ATOM 1678 C CA . PRO A 1 208 ? -7.261 -7.913 17.476 1.00 97.69 208 PRO A CA 1
ATOM 1679 C C . PRO A 1 208 ? -7.856 -6.493 17.442 1.00 97.69 208 PRO A C 1
ATOM 1681 O O . PRO A 1 208 ? -8.013 -5.861 18.485 1.00 97.69 208 PRO A O 1
ATOM 1684 N N . GLY A 1 209 ? -8.227 -6.009 16.254 1.00 97.88 209 GLY A N 1
ATOM 1685 C CA . GLY A 1 209 ? -8.721 -4.643 16.041 1.00 97.88 209 GLY A CA 1
ATOM 1686 C C . GLY A 1 209 ? -7.658 -3.631 15.600 1.00 97.88 209 GLY A C 1
ATOM 1687 O O . GLY A 1 209 ? -8.032 -2.567 15.108 1.00 97.88 209 GLY A O 1
ATOM 1688 N N . ASP A 1 210 ? -6.368 -3.956 15.712 1.00 98.75 210 ASP A N 1
ATOM 1689 C CA . ASP A 1 210 ? -5.286 -3.116 15.194 1.00 98.75 210 ASP A CA 1
ATOM 1690 C C . ASP A 1 210 ? -5.152 -3.228 13.668 1.00 98.75 210 ASP A C 1
ATOM 1692 O O . ASP A 1 210 ? -5.679 -4.152 13.034 1.00 98.75 210 ASP A O 1
ATOM 1696 N N . ILE A 1 211 ? -4.436 -2.267 13.078 1.00 98.88 211 ILE A N 1
ATOM 1697 C CA . ILE A 1 211 ? -4.266 -2.144 11.627 1.00 98.88 211 ILE A CA 1
ATOM 1698 C C . ILE A 1 211 ? -2.799 -2.346 11.239 1.00 98.88 211 ILE A C 1
ATOM 1700 O O . ILE A 1 211 ? -1.913 -1.649 11.737 1.00 98.88 211 ILE A O 1
ATOM 1704 N N . LEU A 1 212 ? -2.575 -3.247 10.283 1.00 98.88 212 LEU A N 1
ATOM 1705 C CA . LEU A 1 212 ? -1.384 -3.304 9.443 1.00 98.88 212 LEU A CA 1
ATOM 1706 C C . LEU A 1 212 ? -1.706 -2.670 8.083 1.00 98.88 212 LEU A C 1
ATOM 1708 O O . LEU A 1 212 ? -2.518 -3.210 7.335 1.00 98.88 212 LEU A O 1
ATOM 1712 N N . PHE A 1 213 ? -1.081 -1.546 7.754 1.00 98.88 213 PHE A N 1
ATOM 1713 C CA . PHE A 1 213 ? -1.220 -0.870 6.465 1.00 98.88 213 PHE A CA 1
ATOM 1714 C C . PHE A 1 213 ? -0.011 -1.177 5.580 1.00 98.88 213 PHE A C 1
ATOM 1716 O O . PHE A 1 213 ? 1.124 -0.979 6.003 1.00 98.88 213 PHE A O 1
ATOM 1723 N N . ILE A 1 214 ? -0.238 -1.694 4.374 1.00 98.75 214 ILE A N 1
ATOM 1724 C CA . ILE A 1 214 ? 0.818 -2.148 3.466 1.00 98.75 214 ILE A CA 1
ATOM 1725 C C . ILE A 1 214 ? 0.715 -1.376 2.155 1.00 98.75 214 ILE A C 1
ATOM 1727 O O . ILE A 1 214 ? -0.208 -1.590 1.371 1.00 98.75 214 ILE A O 1
ATOM 1731 N N . ASP A 1 215 ? 1.714 -0.538 1.911 1.00 96.75 215 ASP A N 1
ATOM 1732 C CA . ASP A 1 215 ? 2.010 0.078 0.622 1.00 96.75 215 ASP A CA 1
ATOM 1733 C C . ASP A 1 215 ? 3.483 -0.197 0.280 1.00 96.75 215 ASP A C 1
ATOM 1735 O O . ASP A 1 215 ? 4.385 0.625 0.450 1.00 96.75 215 ASP A O 1
ATOM 1739 N N . SER A 1 216 ? 3.739 -1.461 -0.066 1.00 91.12 216 SER A N 1
ATOM 1740 C CA . SER A 1 216 ? 5.087 -2.004 -0.245 1.00 91.12 216 SER A CA 1
ATOM 1741 C C . SER A 1 216 ? 5.621 -1.771 -1.666 1.00 91.12 216 SER A C 1
ATOM 1743 O O . SER A 1 216 ? 5.152 -0.913 -2.405 1.00 91.12 216 SER A O 1
ATOM 1745 N N . SER A 1 217 ? 6.626 -2.538 -2.096 1.00 90.44 217 SER A N 1
ATOM 1746 C CA . SER A 1 217 ? 7.143 -2.439 -3.465 1.00 90.44 217 SER A CA 1
ATOM 1747 C C . SER A 1 217 ? 6.220 -2.978 -4.571 1.00 90.44 217 SER A C 1
ATOM 1749 O O . SER A 1 217 ? 6.550 -2.793 -5.746 1.00 90.44 217 SER A O 1
ATOM 1751 N N . HIS A 1 218 ? 5.126 -3.677 -4.236 1.00 96.50 218 HIS A N 1
ATOM 1752 C CA . HIS A 1 218 ? 4.187 -4.323 -5.176 1.00 96.50 218 HIS A CA 1
ATOM 1753 C C . HIS A 1 218 ? 4.777 -5.444 -6.055 1.00 96.50 218 HIS A C 1
ATOM 1755 O O . HIS A 1 218 ? 4.140 -5.933 -7.000 1.00 96.50 218 HIS A O 1
ATOM 1761 N N . VAL A 1 219 ? 6.014 -5.874 -5.770 1.00 95.56 219 VAL A N 1
ATOM 1762 C CA . VAL A 1 219 ? 6.772 -6.815 -6.610 1.00 95.56 219 VAL A CA 1
ATOM 1763 C C . VAL A 1 219 ? 7.310 -7.996 -5.810 1.00 95.56 219 VAL A C 1
ATOM 1765 O O . VAL A 1 219 ? 8.268 -7.881 -5.048 1.00 95.56 219 VAL A O 1
ATOM 1768 N N . ALA A 1 220 ? 6.797 -9.183 -6.111 1.00 96.25 220 ALA A N 1
ATOM 1769 C CA . ALA A 1 220 ? 7.333 -10.464 -5.693 1.00 96.25 220 ALA A CA 1
ATOM 1770 C C . ALA A 1 220 ? 8.532 -10.844 -6.568 1.00 96.25 220 ALA A C 1
ATOM 1772 O O . ALA A 1 220 ? 8.409 -11.099 -7.771 1.00 96.25 220 ALA A O 1
ATOM 1773 N N . LYS A 1 221 ? 9.709 -10.904 -5.943 1.00 92.31 221 LYS A N 1
ATOM 1774 C CA . LYS A 1 221 ? 10.967 -11.403 -6.521 1.00 92.31 221 LYS A CA 1
ATOM 1775 C C . LYS A 1 221 ? 1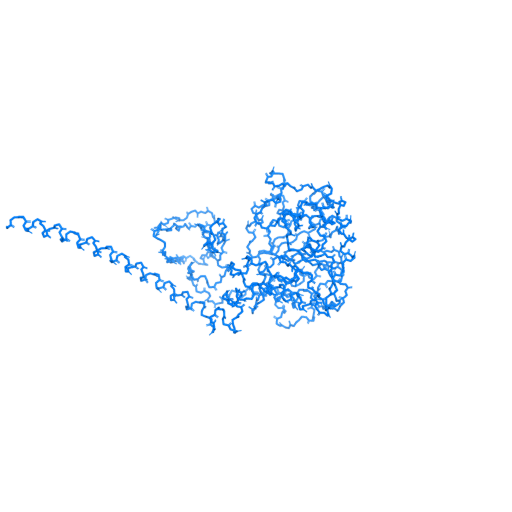1.867 -11.933 -5.407 1.00 92.31 221 LYS A C 1
ATOM 1777 O O . LYS A 1 221 ? 11.587 -11.746 -4.226 1.00 92.31 221 LYS A O 1
ATOM 1782 N N . THR A 1 222 ? 12.968 -12.594 -5.747 1.00 89.88 222 THR A N 1
ATOM 1783 C CA . THR A 1 222 ? 13.928 -13.067 -4.738 1.00 89.88 222 THR A CA 1
ATOM 1784 C C . THR A 1 222 ? 14.339 -11.924 -3.800 1.00 89.88 222 THR A C 1
ATOM 1786 O O . THR A 1 222 ? 14.854 -10.905 -4.259 1.00 89.88 222 THR A O 1
ATOM 1789 N N . GLY A 1 223 ? 14.092 -12.094 -2.496 1.00 86.06 223 GLY A N 1
ATOM 1790 C CA . GLY A 1 223 ? 14.412 -11.105 -1.459 1.00 86.06 223 GLY A CA 1
ATOM 1791 C C . GLY A 1 223 ? 13.482 -9.884 -1.381 1.00 86.06 223 GLY A C 1
ATOM 1792 O O . GLY A 1 223 ? 13.798 -8.946 -0.654 1.00 86.06 223 GLY A O 1
ATOM 1793 N N . SER A 1 224 ? 12.363 -9.852 -2.114 1.00 92.19 224 SER A N 1
ATOM 1794 C CA . SER A 1 224 ? 11.383 -8.759 -2.019 1.00 92.19 224 SER A CA 1
ATOM 1795 C C . SER A 1 224 ? 10.690 -8.706 -0.662 1.00 92.19 224 SER A C 1
ATOM 1797 O O . SER A 1 224 ? 10.424 -9.747 -0.064 1.00 92.19 224 SER A O 1
ATOM 1799 N N . ASP A 1 225 ? 10.297 -7.504 -0.266 1.00 94.38 225 ASP A N 1
ATOM 1800 C CA . ASP A 1 225 ? 9.415 -7.229 0.869 1.00 94.38 225 ASP A CA 1
ATOM 1801 C C . ASP A 1 225 ? 8.043 -7.896 0.710 1.00 94.38 225 ASP A C 1
ATOM 1803 O O . ASP A 1 225 ? 7.540 -8.443 1.679 1.00 94.38 225 ASP A O 1
ATOM 1807 N N . LEU A 1 226 ? 7.476 -7.963 -0.498 1.00 96.75 226 LEU A N 1
ATOM 1808 C CA . LEU A 1 226 ? 6.182 -8.616 -0.711 1.00 96.75 226 LEU A CA 1
ATOM 1809 C C . LEU A 1 226 ? 6.197 -10.109 -0.344 1.00 96.75 226 LEU A C 1
ATOM 1811 O O . LEU A 1 226 ? 5.332 -10.596 0.382 1.00 96.75 226 LEU A O 1
ATOM 1815 N N . ASN A 1 227 ? 7.207 -10.846 -0.809 1.00 95.56 227 ASN A N 1
ATOM 1816 C CA . ASN A 1 227 ? 7.400 -12.237 -0.386 1.00 95.56 227 ASN A CA 1
ATOM 1817 C C . ASN A 1 227 ? 7.571 -12.340 1.136 1.00 95.56 227 ASN A C 1
ATOM 1819 O O . ASN A 1 227 ? 7.046 -13.262 1.753 1.00 95.56 227 ASN A O 1
ATOM 1823 N N . ASP A 1 228 ? 8.276 -11.383 1.741 1.00 93.69 228 ASP A N 1
ATOM 1824 C CA . ASP A 1 228 ? 8.480 -11.350 3.185 1.00 93.69 228 ASP A CA 1
ATOM 1825 C C . ASP A 1 228 ? 7.168 -11.144 3.962 1.00 93.69 228 ASP A C 1
ATOM 1827 O O . ASP A 1 228 ? 6.877 -11.856 4.927 1.00 93.69 228 ASP A O 1
ATOM 1831 N N . ILE A 1 229 ? 6.326 -10.232 3.472 1.00 97.06 229 ILE A N 1
ATOM 1832 C CA . ILE A 1 229 ? 4.985 -9.964 3.988 1.00 97.06 229 ILE A CA 1
ATOM 1833 C C . ILE A 1 229 ? 4.146 -11.240 3.958 1.00 97.06 229 ILE A C 1
ATOM 1835 O O . ILE A 1 229 ? 3.624 -11.669 4.988 1.00 97.06 229 ILE A O 1
ATOM 1839 N N . LEU A 1 230 ? 4.040 -11.872 2.788 1.00 95.75 230 LEU A N 1
ATOM 1840 C CA . LEU A 1 230 ? 3.155 -13.018 2.586 1.00 95.75 230 LEU A CA 1
ATOM 1841 C C . LEU A 1 230 ? 3.616 -14.262 3.356 1.00 95.75 230 LEU A C 1
ATOM 1843 O O . LEU A 1 230 ? 2.781 -14.988 3.897 1.00 95.75 230 LEU A O 1
ATOM 1847 N N . PHE A 1 231 ? 4.925 -14.521 3.413 1.00 93.00 231 PHE A N 1
ATOM 1848 C CA . PHE A 1 231 ? 5.458 -15.771 3.964 1.00 93.00 231 PHE A CA 1
ATOM 1849 C C . PHE A 1 231 ? 5.834 -15.695 5.443 1.00 93.00 231 PHE A C 1
ATOM 1851 O O . PHE A 1 231 ? 5.852 -16.734 6.104 1.00 93.00 231 PHE A O 1
ATOM 1858 N N . HIS A 1 232 ? 6.112 -14.501 5.973 1.00 91.44 232 HIS A N 1
ATOM 1859 C CA . HIS A 1 232 ? 6.594 -14.344 7.347 1.00 91.44 232 HIS A CA 1
ATOM 1860 C C . HIS A 1 232 ? 5.730 -13.398 8.182 1.00 91.44 232 HIS A C 1
ATOM 1862 O O . HIS A 1 232 ? 5.447 -13.726 9.332 1.00 91.44 232 HIS A O 1
ATOM 1868 N N . VAL A 1 233 ? 5.258 -12.276 7.626 1.00 94.81 233 VAL A N 1
ATOM 1869 C CA . VAL A 1 233 ? 4.446 -11.306 8.387 1.00 94.81 233 VAL A CA 1
ATOM 1870 C C . VAL A 1 233 ? 3.014 -11.803 8.590 1.00 94.81 233 VAL A C 1
ATOM 1872 O O . VAL A 1 233 ? 2.591 -11.980 9.729 1.00 94.81 233 VAL A O 1
ATOM 1875 N N . LEU A 1 234 ? 2.260 -12.079 7.520 1.00 95.69 234 LEU A N 1
ATOM 1876 C CA . LEU A 1 234 ? 0.851 -12.492 7.636 1.00 95.69 234 LEU A CA 1
ATOM 1877 C C . LEU A 1 234 ? 0.632 -13.722 8.550 1.00 95.69 234 LEU A C 1
ATOM 1879 O O . LEU A 1 234 ? -0.326 -13.723 9.340 1.00 95.69 234 LEU A O 1
ATOM 1883 N N . PRO A 1 235 ? 1.493 -14.762 8.522 1.00 92.56 235 PRO A N 1
ATOM 1884 C CA . PRO A 1 235 ? 1.314 -15.933 9.379 1.00 92.56 235 PRO A CA 1
ATOM 1885 C C . PRO A 1 235 ? 1.428 -15.651 10.884 1.00 92.56 235 PRO A C 1
ATOM 1887 O O . PRO A 1 235 ? 0.750 -16.326 11.665 1.00 92.56 235 PRO A O 1
ATOM 1890 N N . VAL A 1 236 ? 2.230 -14.661 11.300 1.00 92.69 236 VAL A N 1
ATOM 1891 C CA . VAL A 1 236 ? 2.468 -14.354 12.727 1.00 92.69 236 VAL A CA 1
ATOM 1892 C C . VAL A 1 236 ? 1.475 -13.358 13.324 1.00 92.69 236 VAL A C 1
ATOM 1894 O O . VAL A 1 236 ? 1.447 -13.208 14.539 1.00 92.69 236 VAL A O 1
ATOM 1897 N N . LEU A 1 237 ? 0.655 -12.689 12.506 1.00 95.62 237 LEU A N 1
ATOM 1898 C CA . LEU A 1 237 ? -0.358 -11.750 13.003 1.00 95.62 237 LEU A CA 1
ATOM 1899 C C . LEU A 1 237 ? -1.398 -12.453 13.882 1.00 95.62 237 LEU A C 1
ATOM 1901 O O . LEU A 1 237 ? -1.782 -13.589 13.600 1.00 95.62 237 LEU A O 1
ATOM 1905 N N . GLU A 1 238 ? -1.920 -11.768 14.893 1.00 95.19 238 GLU A N 1
ATOM 1906 C CA . GLU A 1 238 ? -3.028 -12.300 15.683 1.00 95.19 238 GLU A CA 1
ATOM 1907 C C . GLU A 1 238 ? -4.351 -12.294 14.904 1.00 95.19 238 GLU A C 1
ATOM 1909 O O . GLU A 1 238 ? -4.588 -11.493 13.993 1.00 95.19 238 GLU A O 1
ATOM 1914 N N . SER A 1 239 ? -5.246 -13.216 15.263 1.00 96.44 239 SER A N 1
ATOM 1915 C CA . SER A 1 239 ? -6.594 -13.241 14.692 1.00 96.44 239 SER A CA 1
ATOM 1916 C C . SER A 1 239 ? -7.357 -11.979 15.094 1.00 96.44 239 SER A C 1
ATOM 1918 O O . SER A 1 239 ? -7.454 -11.651 16.268 1.00 96.44 239 SER A O 1
ATOM 1920 N N . GLY A 1 240 ? -7.965 -11.297 14.130 1.00 97.38 240 GLY A N 1
ATOM 1921 C CA . GLY A 1 240 ? -8.693 -10.044 14.316 1.00 97.38 240 GLY A CA 1
ATOM 1922 C C . GLY A 1 240 ? -7.911 -8.798 13.907 1.00 97.38 240 GLY A C 1
ATOM 1923 O O . GLY A 1 240 ? -8.513 -7.728 13.877 1.00 97.38 240 GLY A O 1
ATOM 1924 N N . VAL A 1 241 ? -6.625 -8.919 13.561 1.00 98.62 241 VAL A N 1
ATOM 1925 C CA . VAL A 1 241 ? -5.861 -7.831 12.933 1.00 98.62 241 VAL A CA 1
ATOM 1926 C C . VAL A 1 241 ? -6.433 -7.542 11.541 1.00 98.62 241 VAL A C 1
ATOM 1928 O O . VAL A 1 241 ? -6.718 -8.467 10.767 1.00 98.62 241 VAL A O 1
ATOM 1931 N N . TYR A 1 242 ? -6.598 -6.256 11.232 1.00 98.81 242 TYR A N 1
ATOM 1932 C CA . TYR A 1 242 ? -6.969 -5.771 9.906 1.00 98.81 242 TYR A CA 1
ATOM 1933 C C . TYR A 1 242 ? -5.708 -5.504 9.092 1.00 98.81 242 TYR A C 1
ATOM 1935 O O . TYR A 1 242 ? -4.772 -4.874 9.577 1.00 98.81 242 TYR A O 1
ATOM 1943 N N . VAL A 1 243 ? -5.683 -5.978 7.851 1.00 98.81 243 VAL A N 1
ATOM 1944 C CA . VAL A 1 243 ? -4.548 -5.837 6.940 1.00 98.81 243 VAL A CA 1
ATOM 1945 C C . VAL A 1 243 ? -5.018 -5.120 5.688 1.00 98.81 243 VAL A C 1
ATOM 1947 O O . VAL A 1 243 ? -5.893 -5.615 4.982 1.00 98.81 243 VAL A O 1
ATOM 1950 N N . HIS A 1 244 ? -4.447 -3.958 5.418 1.00 98.75 244 HIS A N 1
ATOM 1951 C CA . HIS A 1 244 ? -4.691 -3.195 4.208 1.00 98.75 244 HIS A CA 1
ATOM 1952 C C . HIS A 1 244 ? -3.564 -3.424 3.208 1.00 98.75 244 HIS A C 1
ATOM 1954 O O . HIS A 1 244 ? -2.403 -3.297 3.577 1.00 98.75 244 HIS A O 1
ATOM 1960 N N . PHE A 1 245 ? -3.927 -3.699 1.961 1.00 98.75 245 PHE A N 1
ATOM 1961 C CA . PHE A 1 245 ? -3.042 -3.690 0.805 1.00 98.75 245 PHE A CA 1
ATOM 1962 C C . PHE A 1 245 ? -3.473 -2.571 -0.144 1.00 98.75 245 PHE A C 1
ATOM 1964 O O . PHE A 1 245 ? -4.627 -2.554 -0.600 1.00 98.75 245 PHE A O 1
ATOM 1971 N N . HIS A 1 246 ? -2.554 -1.648 -0.418 1.00 97.94 246 HIS A N 1
ATOM 1972 C CA . HIS A 1 246 ? -2.765 -0.558 -1.365 1.00 97.94 246 HIS A CA 1
ATOM 1973 C C . HIS A 1 246 ? -2.551 -1.019 -2.818 1.00 97.94 246 HIS A C 1
ATOM 1975 O O . HIS A 1 246 ? -2.007 -2.093 -3.060 1.00 97.94 246 HIS A O 1
ATOM 1981 N N . ASP A 1 247 ? -3.024 -0.235 -3.787 1.00 96.56 247 ASP A N 1
ATOM 1982 C CA . ASP A 1 247 ? -2.945 -0.472 -5.232 1.00 96.56 247 ASP A CA 1
ATOM 1983 C C . ASP A 1 247 ? -3.416 -1.857 -5.709 1.00 96.56 247 ASP A C 1
ATOM 1985 O O . ASP A 1 247 ? -2.948 -2.404 -6.715 1.00 96.56 247 ASP A O 1
ATOM 1989 N N . ILE A 1 248 ? -4.412 -2.411 -5.016 1.00 97.62 248 ILE A N 1
ATOM 1990 C CA . ILE A 1 248 ? -5.111 -3.623 -5.443 1.00 97.62 248 ILE A CA 1
ATOM 1991 C C . ILE A 1 248 ? -6.445 -3.232 -6.064 1.00 97.62 248 ILE A C 1
ATOM 1993 O O . ILE A 1 248 ? -7.257 -2.535 -5.453 1.00 97.62 248 ILE A O 1
ATOM 1997 N N . PHE A 1 249 ? -6.685 -3.717 -7.278 1.00 96.06 249 PHE A N 1
ATOM 1998 C CA . PHE A 1 249 ? -7.856 -3.377 -8.083 1.00 96.06 249 PHE A CA 1
ATOM 1999 C C . PHE A 1 249 ? -8.689 -4.620 -8.345 1.00 96.06 249 PHE A C 1
ATOM 2001 O O . PHE A 1 249 ? -8.159 -5.725 -8.460 1.00 96.06 249 PHE A O 1
ATOM 2008 N N . TYR A 1 250 ? -10.004 -4.468 -8.430 1.00 95.31 250 TYR A N 1
ATOM 2009 C CA . TYR A 1 250 ? -10.896 -5.565 -8.776 1.00 95.31 250 TYR A CA 1
ATOM 2010 C C . TYR A 1 250 ? -10.902 -5.769 -10.306 1.00 95.31 250 TYR A C 1
ATOM 2012 O O . TYR A 1 250 ? -10.930 -4.779 -11.031 1.00 95.31 250 TYR A O 1
ATOM 2020 N N . PRO A 1 251 ? -10.906 -7.012 -10.839 1.00 95.25 251 PRO A N 1
ATOM 2021 C CA . PRO A 1 251 ? -10.867 -8.315 -10.166 1.00 95.25 251 PRO A CA 1
ATOM 2022 C C . PRO A 1 251 ? -9.447 -8.924 -10.110 1.00 95.25 251 PRO A C 1
ATOM 2024 O O . PRO A 1 251 ? -9.211 -10.026 -10.620 1.00 95.25 251 PRO A O 1
ATOM 2027 N N . PHE A 1 252 ? -8.516 -8.232 -9.450 1.00 96.12 252 PHE A N 1
ATOM 2028 C CA . PHE A 1 252 ? -7.083 -8.539 -9.340 1.00 96.12 252 PHE A CA 1
ATOM 2029 C C . PHE A 1 252 ? -6.323 -8.426 -10.666 1.00 96.12 252 PHE A C 1
ATOM 2031 O O . PHE A 1 252 ? -5.609 -9.346 -11.070 1.00 96.12 252 PHE A O 1
ATOM 2038 N N . GLU A 1 253 ? -6.499 -7.291 -11.337 1.00 95.00 253 GLU A N 1
ATOM 2039 C CA . GLU A 1 253 ? -5.735 -6.892 -12.519 1.00 95.00 253 GLU A CA 1
ATOM 2040 C C . GLU A 1 253 ? -5.349 -5.416 -12.403 1.00 95.00 253 GLU A C 1
ATOM 2042 O O . GLU A 1 253 ? -6.134 -4.627 -11.886 1.00 95.00 253 GLU A O 1
ATOM 2047 N N . TYR A 1 254 ? -4.156 -5.039 -12.863 1.00 95.25 254 TYR A N 1
ATOM 2048 C CA . TYR A 1 254 ? -3.705 -3.650 -12.765 1.00 95.25 254 TYR A CA 1
ATOM 2049 C C . TYR A 1 254 ? -4.347 -2.758 -13.838 1.00 95.25 254 TYR A C 1
ATOM 2051 O O . TYR A 1 254 ? -4.662 -3.241 -14.931 1.00 95.25 254 TYR A O 1
ATOM 2059 N N . PRO A 1 255 ? -4.496 -1.443 -13.573 1.00 93.25 255 PRO A N 1
ATOM 2060 C CA . PRO A 1 255 ? -4.993 -0.497 -14.558 1.00 93.25 255 PRO A CA 1
ATOM 2061 C C . PRO A 1 255 ? -4.194 -0.573 -15.855 1.00 93.25 255 PRO A C 1
ATOM 2063 O O . PRO A 1 255 ? -2.959 -0.629 -15.857 1.00 93.25 255 PRO A O 1
ATOM 2066 N N . ARG A 1 256 ? -4.917 -0.537 -16.970 1.00 94.25 256 ARG A N 1
ATOM 2067 C CA . ARG A 1 256 ? -4.369 -0.613 -18.323 1.00 94.25 256 ARG A CA 1
ATOM 2068 C C . ARG A 1 256 ? -3.220 0.374 -18.526 1.00 94.25 256 ARG A C 1
ATOM 2070 O O . ARG A 1 256 ? -2.159 0.021 -19.038 1.00 94.25 256 ARG A O 1
ATOM 2077 N N . GLU A 1 257 ? -3.431 1.614 -18.108 1.00 91.88 257 GLU A N 1
ATOM 2078 C CA . GLU A 1 257 ? -2.478 2.710 -18.245 1.00 91.88 257 GLU A CA 1
ATOM 2079 C C . GLU A 1 257 ? -1.179 2.381 -17.508 1.00 91.88 257 GLU A C 1
ATOM 2081 O O . GLU A 1 257 ? -0.101 2.533 -18.071 1.00 91.88 257 GLU A O 1
ATOM 2086 N N . TRP A 1 258 ? -1.269 1.831 -16.297 1.00 92.31 258 TRP A N 1
ATOM 2087 C CA . TRP A 1 258 ? -0.108 1.480 -15.477 1.00 92.31 258 TRP A CA 1
ATOM 2088 C C . TRP A 1 258 ? 0.726 0.359 -16.091 1.00 92.31 258 TRP A C 1
ATOM 2090 O O . TRP A 1 258 ? 1.958 0.415 -16.067 1.00 92.31 258 TRP A O 1
ATOM 2100 N N . VAL A 1 259 ? 0.071 -0.638 -16.683 1.00 92.44 259 VAL A N 1
ATOM 2101 C CA . VAL A 1 259 ? 0.772 -1.712 -17.392 1.00 92.44 259 VAL A CA 1
ATOM 2102 C C . VAL A 1 259 ? 1.508 -1.152 -18.614 1.00 92.44 259 VAL A C 1
ATOM 2104 O O . VAL A 1 259 ? 2.693 -1.434 -18.804 1.00 92.44 259 VAL A O 1
ATOM 2107 N N . PHE A 1 260 ? 0.865 -0.291 -19.411 1.00 89.31 260 PHE A N 1
ATOM 2108 C CA . PHE A 1 260 ? 1.497 0.321 -20.589 1.00 89.31 260 PHE A CA 1
ATOM 2109 C C . PHE A 1 260 ? 2.541 1.395 -20.265 1.00 89.31 260 PHE A C 1
ATOM 2111 O O . PHE A 1 260 ? 3.417 1.667 -21.085 1.00 89.31 260 PHE A O 1
ATOM 2118 N N . GLU A 1 261 ? 2.513 1.953 -19.060 1.00 89.31 261 GLU A N 1
ATOM 2119 C CA . GLU A 1 261 ? 3.597 2.754 -18.495 1.00 89.31 261 GLU A CA 1
ATOM 2120 C C . GLU A 1 261 ? 4.845 1.917 -18.125 1.00 89.31 261 GLU A C 1
ATOM 2122 O O . GLU A 1 261 ? 5.862 2.465 -17.687 1.00 89.31 261 GLU A O 1
ATOM 2127 N N . GLY A 1 262 ? 4.774 0.589 -18.264 1.00 85.75 262 GLY A N 1
ATOM 2128 C CA . GLY A 1 262 ? 5.864 -0.341 -17.988 1.00 85.75 262 GLY A CA 1
ATOM 2129 C C . GLY A 1 262 ? 5.913 -0.848 -16.546 1.00 85.75 262 GLY A C 1
ATOM 2130 O O . GLY A 1 262 ? 6.937 -1.406 -16.144 1.00 85.75 262 GLY A O 1
ATOM 2131 N N . ARG A 1 263 ? 4.847 -0.669 -15.747 1.00 90.75 263 ARG A N 1
ATOM 2132 C CA . ARG A 1 263 ? 4.769 -1.312 -14.427 1.00 90.75 263 ARG A CA 1
ATOM 2133 C C . ARG A 1 263 ? 4.547 -2.813 -14.620 1.00 90.75 263 ARG A C 1
ATOM 2135 O O . ARG A 1 263 ? 3.581 -3.232 -15.244 1.00 90.75 263 ARG A O 1
ATOM 2142 N N . ALA A 1 264 ? 5.444 -3.616 -14.054 1.00 92.44 264 ALA A N 1
ATOM 2143 C CA . ALA A 1 264 ? 5.353 -5.077 -14.022 1.00 92.44 264 ALA A CA 1
ATOM 2144 C C . ALA A 1 264 ? 5.132 -5.565 -12.582 1.00 92.44 264 ALA A C 1
ATOM 2146 O O . ALA A 1 264 ? 5.865 -6.415 -12.071 1.00 92.44 264 ALA A O 1
ATOM 2147 N N . TRP A 1 265 ? 4.177 -4.941 -11.893 1.00 95.81 265 TRP A N 1
ATOM 2148 C CA . TRP A 1 265 ? 3.766 -5.353 -10.555 1.00 95.81 265 TRP A CA 1
ATOM 2149 C C . TRP A 1 265 ? 3.019 -6.681 -10.625 1.00 95.81 265 TRP A C 1
ATOM 2151 O O . TRP A 1 265 ? 2.389 -7.004 -11.631 1.00 95.81 265 TRP A O 1
ATOM 2161 N N . ASN A 1 266 ? 3.134 -7.484 -9.572 1.00 96.94 266 ASN A N 1
ATOM 2162 C CA . ASN A 1 266 ? 2.537 -8.819 -9.530 1.00 96.94 266 ASN A CA 1
ATOM 2163 C C . ASN A 1 266 ? 1.840 -9.128 -8.196 1.00 96.94 266 ASN A C 1
ATOM 2165 O O . ASN A 1 266 ? 1.337 -10.239 -8.026 1.00 96.94 266 ASN A O 1
ATOM 2169 N N . GLU A 1 267 ? 1.738 -8.151 -7.288 1.00 98.31 267 GLU A N 1
ATOM 2170 C CA . GLU A 1 267 ? 1.062 -8.300 -5.997 1.00 98.31 267 GLU A CA 1
ATOM 2171 C C . GLU A 1 267 ? -0.406 -8.692 -6.131 1.00 98.31 267 GLU A C 1
ATOM 2173 O O . GLU A 1 267 ? -0.829 -9.660 -5.503 1.00 98.31 267 GLU A O 1
ATOM 2178 N N . SER A 1 268 ? -1.161 -8.037 -7.017 1.00 97.06 268 SER A N 1
ATOM 2179 C CA . SER A 1 268 ? -2.570 -8.378 -7.263 1.00 97.06 268 SER A CA 1
ATOM 2180 C C . SER A 1 268 ? -2.750 -9.858 -7.626 1.00 97.06 268 SER A C 1
ATOM 2182 O O . SER A 1 268 ? -3.659 -10.521 -7.127 1.00 97.06 268 SER A O 1
ATOM 2184 N N . TYR A 1 269 ? -1.855 -10.423 -8.442 1.00 96.38 269 TYR A N 1
ATOM 2185 C CA . TYR A 1 269 ? -1.939 -11.830 -8.842 1.00 96.38 269 TYR A CA 1
ATOM 2186 C C . TYR A 1 269 ? -1.583 -12.782 -7.696 1.00 96.38 269 TYR A C 1
ATOM 2188 O O . TYR A 1 269 ? -2.243 -13.811 -7.529 1.00 96.38 269 TYR A O 1
ATOM 2196 N N . LEU A 1 270 ? -0.569 -12.438 -6.892 1.00 97.50 270 LEU A N 1
ATOM 2197 C CA . LEU A 1 270 ? -0.216 -13.213 -5.704 1.00 97.50 270 LEU A CA 1
ATOM 2198 C C . LEU A 1 270 ? -1.331 -13.165 -4.658 1.00 97.50 270 LEU A C 1
ATOM 2200 O O . LEU A 1 270 ? -1.679 -14.211 -4.121 1.00 97.50 270 LEU A O 1
ATOM 2204 N N . LEU A 1 271 ? -1.931 -12.001 -4.407 1.00 98.19 271 LEU A N 1
ATOM 2205 C CA . LEU A 1 271 ? -3.045 -11.856 -3.470 1.00 98.19 271 LEU A CA 1
ATOM 2206 C C . LEU A 1 271 ? -4.288 -12.606 -3.946 1.00 98.19 271 LEU A C 1
ATOM 2208 O O . LEU A 1 271 ? -4.941 -13.274 -3.147 1.00 98.19 271 LEU A O 1
ATOM 2212 N N . ARG A 1 272 ? -4.577 -12.593 -5.252 1.00 97.44 272 ARG A N 1
ATOM 2213 C CA . ARG A 1 272 ? -5.636 -13.431 -5.827 1.00 97.44 272 ARG A CA 1
ATOM 2214 C C . ARG A 1 272 ? -5.401 -14.909 -5.531 1.00 97.44 272 ARG A C 1
ATOM 2216 O O . ARG A 1 272 ? -6.333 -15.605 -5.130 1.00 97.44 272 ARG A O 1
ATOM 2223 N N . ALA A 1 273 ? -4.178 -15.397 -5.742 1.00 97.12 273 ALA A N 1
ATOM 2224 C CA . ALA A 1 273 ? -3.820 -16.782 -5.454 1.00 97.12 273 ALA A CA 1
ATOM 2225 C C . ALA A 1 273 ? -3.863 -17.081 -3.946 1.00 97.12 273 ALA A C 1
ATOM 2227 O O . ALA A 1 273 ? -4.396 -18.111 -3.554 1.00 97.12 273 ALA A O 1
ATOM 2228 N N . PHE A 1 274 ? -3.366 -16.164 -3.113 1.00 97.00 274 PHE A N 1
ATOM 2229 C CA . PHE A 1 274 ? -3.361 -16.269 -1.654 1.00 97.00 274 PHE A CA 1
ATOM 2230 C C . PHE A 1 274 ? -4.769 -16.333 -1.061 1.00 97.00 274 PHE A C 1
ATOM 2232 O O . PHE A 1 274 ? -4.972 -17.066 -0.102 1.00 97.00 274 PHE A O 1
ATOM 2239 N N . LEU A 1 275 ? -5.723 -15.577 -1.611 1.00 96.88 275 LEU A N 1
ATOM 2240 C CA . LEU A 1 275 ? -7.122 -15.574 -1.172 1.00 96.88 275 LEU A CA 1
ATOM 2241 C C . LEU A 1 275 ? -7.928 -16.738 -1.753 1.00 96.88 275 LEU A C 1
ATOM 2243 O O . LEU A 1 275 ? -8.932 -17.145 -1.172 1.00 96.88 275 LEU A O 1
ATOM 2247 N N . SER A 1 276 ? -7.506 -17.278 -2.897 1.00 96.50 276 SER A N 1
ATOM 2248 C CA . SER A 1 276 ? -8.177 -18.423 -3.508 1.00 96.50 276 SER A CA 1
ATOM 2249 C C . SER A 1 276 ? -8.065 -19.634 -2.586 1.00 96.50 276 SER A C 1
ATOM 2251 O O . SER A 1 276 ? -6.967 -20.112 -2.315 1.00 96.50 276 SER A O 1
ATOM 2253 N N . HIS A 1 277 ? -9.208 -20.148 -2.132 1.00 93.38 277 HIS A N 1
ATOM 2254 C CA . HIS A 1 277 ? -9.292 -21.273 -1.190 1.00 93.38 277 HIS A CA 1
ATOM 2255 C C . HIS A 1 277 ? -8.685 -21.006 0.199 1.00 93.38 277 HIS A C 1
ATOM 2257 O O . HIS A 1 277 ? -8.376 -21.952 0.924 1.00 93.38 277 HIS A O 1
ATOM 2263 N N . ASN A 1 278 ? -8.525 -19.740 0.585 1.00 92.81 278 ASN A N 1
ATOM 2264 C CA . ASN A 1 278 ? -8.039 -19.359 1.905 1.00 92.81 278 ASN A CA 1
ATOM 2265 C C . ASN A 1 278 ? -9.188 -18.821 2.760 1.00 92.81 278 ASN A C 1
ATOM 2267 O O . ASN A 1 278 ? -9.869 -17.871 2.385 1.00 92.81 278 ASN A O 1
ATOM 2271 N N . GLU A 1 279 ? -9.401 -19.445 3.916 1.00 91.88 279 GLU A N 1
ATOM 2272 C CA . GLU A 1 279 ? -10.484 -19.100 4.845 1.00 91.88 279 GLU A CA 1
ATOM 2273 C C . GLU A 1 279 ? -10.002 -18.346 6.095 1.00 91.88 279 GLU A C 1
ATOM 2275 O O . GLU A 1 279 ? -10.828 -17.897 6.906 1.00 91.88 279 GLU A O 1
ATOM 2280 N N . ASP A 1 280 ? -8.681 -18.210 6.250 1.00 94.44 280 ASP A N 1
ATOM 2281 C CA . ASP A 1 280 ? -8.028 -17.556 7.385 1.00 94.44 280 ASP A CA 1
ATOM 2282 C C . ASP A 1 280 ? -8.052 -16.031 7.235 1.00 94.44 280 ASP A C 1
ATOM 2284 O O . ASP A 1 280 ? -8.109 -15.310 8.233 1.00 94.44 280 ASP A O 1
ATOM 2288 N N . PHE A 1 281 ? -8.077 -15.534 5.996 1.00 96.19 281 PHE A N 1
ATOM 2289 C CA . PHE A 1 281 ? -8.189 -14.115 5.664 1.00 96.19 281 PHE A CA 1
ATOM 2290 C C . PHE A 1 281 ? -9.482 -13.853 4.904 1.00 96.19 281 PHE A C 1
ATOM 2292 O O . PHE A 1 281 ? -9.731 -14.448 3.860 1.00 96.19 281 PHE A O 1
ATOM 2299 N N . VAL A 1 282 ? -10.301 -12.940 5.421 1.00 95.62 282 VAL A N 1
ATOM 2300 C CA . VAL A 1 282 ? -11.568 -12.552 4.790 1.00 95.62 282 VAL A CA 1
ATOM 2301 C C . VAL A 1 282 ? -11.498 -11.126 4.277 1.00 95.62 282 VAL A C 1
ATOM 2303 O O . VAL A 1 282 ? -10.909 -10.266 4.928 1.00 95.62 282 VAL A O 1
ATOM 2306 N N . ILE A 1 283 ? -12.124 -10.873 3.130 1.00 98.12 283 ILE A N 1
ATOM 2307 C CA . ILE A 1 283 ? -12.277 -9.523 2.587 1.00 98.12 283 ILE A CA 1
ATOM 2308 C C . ILE A 1 283 ? -13.340 -8.793 3.418 1.00 98.12 283 ILE A C 1
ATOM 2310 O O . ILE A 1 283 ? -14.520 -9.154 3.399 1.00 98.12 283 ILE A O 1
ATOM 2314 N N . GLU A 1 284 ? -12.921 -7.771 4.161 1.00 97.94 284 GLU A N 1
ATOM 2315 C CA . GLU A 1 284 ? -13.820 -6.883 4.914 1.00 97.94 284 GLU A CA 1
ATOM 2316 C C . GLU A 1 284 ? -14.258 -5.691 4.062 1.00 97.94 284 GLU A C 1
ATOM 2318 O O . GLU A 1 284 ? -15.410 -5.263 4.125 1.00 97.94 284 GLU A O 1
ATOM 2323 N N . LEU A 1 285 ? -13.351 -5.175 3.229 1.00 98.50 285 LEU A N 1
ATOM 2324 C CA . LEU A 1 285 ? -13.627 -4.103 2.281 1.00 98.50 285 LEU A CA 1
ATOM 2325 C C . LEU A 1 285 ? -12.710 -4.241 1.067 1.00 98.50 285 LEU A C 1
ATOM 2327 O O . LEU A 1 285 ? -11.501 -4.364 1.210 1.00 98.50 285 LEU A O 1
ATOM 2331 N N . PHE A 1 286 ? -13.265 -4.147 -0.132 1.00 98.00 286 PHE A N 1
ATOM 2332 C CA . PHE A 1 286 ? -12.510 -3.985 -1.364 1.00 98.00 286 PHE A CA 1
ATOM 2333 C C . PHE A 1 286 ? -13.058 -2.737 -2.062 1.00 98.00 286 PHE A C 1
ATOM 2335 O O . PHE A 1 286 ? -14.095 -2.789 -2.723 1.00 98.00 286 PHE A O 1
ATOM 2342 N N . SER A 1 287 ? -12.412 -1.586 -1.845 1.00 96.44 287 SER A N 1
ATOM 2343 C CA . SER A 1 287 ? -12.961 -0.276 -2.238 1.00 96.44 287 SER A CA 1
ATOM 2344 C C . SER A 1 287 ? -13.241 -0.221 -3.737 1.00 96.44 287 SER A C 1
ATOM 2346 O O . SER A 1 287 ? -14.347 0.136 -4.142 1.00 96.44 287 SER A O 1
ATOM 2348 N N . ASN A 1 288 ? -12.277 -0.678 -4.541 1.00 95.50 288 ASN A N 1
ATOM 2349 C CA . ASN A 1 288 ? -12.374 -0.704 -5.992 1.00 95.50 288 ASN A CA 1
ATOM 2350 C C . ASN A 1 288 ? -13.526 -1.614 -6.481 1.00 95.50 288 ASN A C 1
ATOM 2352 O O . ASN A 1 288 ? -14.292 -1.242 -7.362 1.00 95.50 288 ASN A O 1
ATOM 2356 N N . TYR A 1 289 ? -13.759 -2.757 -5.825 1.00 96.81 289 TYR A N 1
ATOM 2357 C CA . TYR A 1 289 ? -14.928 -3.598 -6.111 1.00 96.81 289 TYR A CA 1
ATOM 2358 C C . TYR A 1 289 ? -16.254 -2.859 -5.861 1.00 96.81 289 TYR A C 1
ATOM 2360 O O . TYR A 1 289 ? -17.169 -2.940 -6.680 1.00 96.81 289 TYR A O 1
ATOM 2368 N N . LEU A 1 290 ? -16.374 -2.110 -4.758 1.00 96.81 290 LEU A N 1
ATOM 2369 C CA . LEU A 1 290 ? -17.597 -1.359 -4.456 1.00 96.81 290 LEU A CA 1
ATOM 2370 C C . LEU A 1 290 ? -17.845 -0.212 -5.442 1.00 96.81 290 LEU A C 1
ATOM 2372 O O . LEU A 1 290 ? -18.980 -0.031 -5.881 1.00 96.81 290 LEU A O 1
ATOM 2376 N N . VAL A 1 291 ? -16.816 0.560 -5.800 1.00 94.56 291 VAL A N 1
ATOM 2377 C CA . VAL A 1 291 ? -16.960 1.673 -6.761 1.00 94.56 291 VAL A CA 1
ATOM 2378 C C . VAL A 1 291 ? -17.247 1.180 -8.182 1.00 94.56 291 VAL A C 1
ATOM 2380 O O . VAL A 1 291 ? -17.961 1.868 -8.912 1.00 94.56 291 VAL A O 1
ATOM 2383 N N . THR A 1 292 ? -16.764 -0.009 -8.559 1.00 93.19 292 THR A N 1
ATOM 2384 C CA . THR A 1 292 ? -17.003 -0.608 -9.880 1.00 93.19 292 THR A CA 1
ATOM 2385 C C . THR A 1 292 ? -18.355 -1.321 -9.962 1.00 93.19 292 THR A C 1
ATOM 2387 O O . THR A 1 292 ? -19.166 -0.996 -10.827 1.00 93.19 292 THR A O 1
ATOM 2390 N N . GLU A 1 293 ? -18.636 -2.261 -9.058 1.00 95.31 293 GLU A N 1
ATOM 2391 C CA . GLU A 1 293 ? -19.806 -3.154 -9.152 1.00 95.31 293 GLU A CA 1
ATOM 2392 C C . GLU A 1 293 ? -21.039 -2.610 -8.409 1.00 95.31 293 GLU A C 1
ATOM 2394 O O . GLU A 1 293 ? -22.170 -2.986 -8.711 1.00 95.31 293 GLU A O 1
ATOM 2399 N N . HIS A 1 294 ? -20.850 -1.686 -7.458 1.00 96.00 294 HIS A N 1
ATOM 2400 C CA . HIS A 1 294 ? -21.921 -1.095 -6.635 1.00 96.00 294 HIS A CA 1
ATOM 2401 C C . HIS A 1 294 ? -21.927 0.438 -6.705 1.00 96.00 294 HIS A C 1
ATOM 2403 O O . HIS A 1 294 ? -22.317 1.125 -5.755 1.00 96.00 294 HIS A O 1
ATOM 2409 N N . LYS A 1 295 ? -21.528 0.982 -7.864 1.00 96.12 295 LYS A N 1
ATOM 2410 C CA . LYS A 1 295 ? -21.309 2.418 -8.104 1.00 96.12 295 LYS A CA 1
ATOM 2411 C C . LYS A 1 295 ? -22.462 3.312 -7.660 1.00 96.12 295 LYS A C 1
ATOM 2413 O O . LYS A 1 295 ? -22.222 4.378 -7.103 1.00 96.12 295 LYS A O 1
ATOM 2418 N N . GLN A 1 296 ? -23.706 2.886 -7.887 1.00 97.62 296 GLN A N 1
ATOM 2419 C CA . GLN A 1 296 ? -24.884 3.665 -7.502 1.00 97.62 296 GLN A CA 1
ATOM 2420 C C . GLN A 1 296 ? -24.938 3.897 -5.985 1.00 97.62 296 GLN A C 1
ATOM 2422 O O . GLN A 1 296 ? -25.131 5.026 -5.543 1.00 97.62 296 GLN A O 1
ATOM 2427 N N . ILE A 1 297 ? -24.704 2.853 -5.185 1.00 97.00 297 ILE A N 1
ATOM 2428 C CA . ILE A 1 297 ? -24.738 2.959 -3.721 1.00 97.00 297 ILE A CA 1
ATOM 2429 C C . ILE A 1 297 ? -23.587 3.848 -3.236 1.00 97.00 297 ILE A C 1
ATOM 2431 O O . ILE A 1 297 ? -23.784 4.671 -2.342 1.00 97.00 297 ILE A O 1
ATOM 2435 N N . VAL A 1 298 ? -22.401 3.736 -3.845 1.00 97.50 298 VAL A N 1
ATOM 2436 C CA . VAL A 1 298 ? -21.278 4.630 -3.523 1.00 97.50 298 VAL A CA 1
ATOM 2437 C C . VAL A 1 298 ? -21.603 6.081 -3.886 1.00 97.50 298 VAL A C 1
ATOM 2439 O O . VAL A 1 298 ? -21.357 6.967 -3.074 1.00 97.50 298 VAL A O 1
ATOM 2442 N N . ALA A 1 299 ? -22.195 6.341 -5.055 1.00 97.62 299 ALA A N 1
ATOM 2443 C CA . ALA A 1 299 ? -22.590 7.687 -5.471 1.00 97.62 299 ALA A CA 1
ATOM 2444 C C . ALA A 1 299 ? -23.585 8.328 -4.490 1.00 97.62 299 ALA A C 1
ATOM 2446 O O . ALA A 1 299 ? -23.500 9.521 -4.210 1.00 97.62 299 ALA A O 1
ATOM 2447 N N . GLU A 1 300 ? -24.513 7.533 -3.957 1.00 97.38 300 GLU A N 1
ATOM 2448 C CA . GLU A 1 300 ? -25.516 7.990 -2.995 1.00 97.38 300 GLU A CA 1
ATOM 2449 C C . GLU A 1 300 ? -24.929 8.237 -1.595 1.00 97.38 300 GLU A C 1
ATOM 2451 O O . GLU A 1 300 ? -25.316 9.196 -0.929 1.00 97.38 300 GLU A O 1
ATOM 2456 N N . GLN A 1 301 ? -24.013 7.381 -1.129 1.00 96.94 301 GLN A N 1
ATOM 2457 C CA . GLN A 1 301 ? -23.532 7.398 0.261 1.00 96.94 301 GLN A CA 1
ATOM 2458 C C . GLN A 1 301 ? -22.206 8.147 0.452 1.00 96.94 301 GLN A C 1
ATOM 2460 O O . GLN A 1 301 ? -22.021 8.813 1.469 1.00 96.94 301 GLN A O 1
ATOM 2465 N N . MET A 1 302 ? -21.273 8.016 -0.494 1.00 97.19 302 MET A N 1
ATOM 2466 C CA . MET A 1 302 ? -19.891 8.506 -0.401 1.00 97.19 302 MET A CA 1
ATOM 2467 C C . MET A 1 302 ? -19.393 9.067 -1.756 1.00 97.19 302 MET A C 1
ATOM 2469 O O . MET A 1 302 ? -18.394 8.591 -2.298 1.00 97.19 302 MET A O 1
ATOM 2473 N N . PRO A 1 303 ? -20.062 10.083 -2.342 1.00 96.50 303 PRO A N 1
ATOM 2474 C CA . PRO A 1 303 ? -19.829 10.523 -3.725 1.00 96.50 303 PRO A CA 1
ATOM 2475 C C . PRO A 1 303 ? -18.398 10.983 -4.045 1.00 96.50 303 PRO A C 1
ATOM 2477 O O . PRO A 1 303 ? -17.962 10.851 -5.187 1.00 96.50 303 PRO A O 1
ATOM 2480 N N . LEU A 1 304 ? -17.642 11.509 -3.073 1.00 95.88 304 LEU A N 1
ATOM 2481 C CA . LEU A 1 304 ? -16.257 11.939 -3.301 1.00 95.88 304 LEU A CA 1
ATOM 2482 C C . LEU A 1 304 ? -15.325 10.769 -3.646 1.00 95.88 304 LEU A C 1
ATOM 2484 O O . LEU A 1 304 ? -14.340 10.982 -4.351 1.00 95.88 304 LEU A O 1
ATOM 2488 N N . CYS A 1 305 ? -15.661 9.539 -3.241 1.00 96.56 305 CYS A N 1
ATOM 2489 C CA . CYS A 1 305 ? -14.924 8.333 -3.626 1.00 96.56 305 CYS A CA 1
ATOM 2490 C C . CYS A 1 305 ? -14.984 8.051 -5.138 1.00 96.56 305 CYS A C 1
ATOM 2492 O O . CYS A 1 305 ? -14.220 7.233 -5.629 1.00 96.56 305 CYS A O 1
ATOM 2494 N N . LEU A 1 306 ? -15.862 8.719 -5.896 1.00 96.38 306 LEU A N 1
ATOM 2495 C CA . LEU A 1 306 ? -15.936 8.577 -7.354 1.00 96.38 306 LEU A CA 1
ATOM 2496 C C . LEU A 1 306 ? -15.075 9.597 -8.116 1.00 96.38 306 LEU A C 1
ATOM 2498 O O . LEU A 1 306 ? -15.016 9.531 -9.341 1.00 96.38 306 LEU A O 1
ATOM 2502 N N . ARG A 1 307 ? -14.415 10.549 -7.433 1.00 94.94 307 ARG A N 1
ATOM 2503 C CA . ARG A 1 307 ? -13.479 11.484 -8.095 1.00 94.94 307 ARG A CA 1
ATOM 2504 C C . ARG A 1 307 ? -12.169 10.798 -8.478 1.00 94.94 307 ARG A C 1
ATOM 2506 O O . ARG A 1 307 ? -11.621 11.078 -9.538 1.00 94.94 307 ARG A O 1
ATOM 2513 N N . ASN A 1 308 ? -11.708 9.894 -7.622 1.00 94.25 308 ASN A N 1
ATOM 2514 C CA . ASN A 1 308 ? -10.700 8.890 -7.920 1.00 94.25 308 ASN A CA 1
ATOM 2515 C C . ASN A 1 308 ? -11.124 7.617 -7.187 1.00 94.25 308 ASN A C 1
ATOM 2517 O O . ASN A 1 308 ? -11.280 7.640 -5.966 1.00 94.25 308 ASN A O 1
ATOM 2521 N N . GLU A 1 309 ? -11.352 6.560 -7.963 1.00 93.81 309 GLU A N 1
ATOM 2522 C CA . GLU A 1 309 ? -11.951 5.297 -7.528 1.00 93.81 309 GLU A CA 1
ATOM 2523 C C . GLU A 1 309 ? -11.022 4.477 -6.609 1.00 93.81 309 GLU A C 1
ATOM 2525 O O . GLU A 1 309 ? -11.514 3.697 -5.789 1.00 93.81 309 GLU A O 1
ATOM 2530 N N . GLY A 1 310 ? -9.710 4.738 -6.657 1.00 93.06 310 GLY A N 1
ATOM 2531 C CA . GLY A 1 310 ? -8.710 4.133 -5.779 1.00 93.06 310 GLY A CA 1
ATOM 2532 C C . GLY A 1 310 ? -8.528 2.623 -5.954 1.00 93.06 310 GLY A C 1
ATOM 2533 O O . GLY A 1 310 ? -9.166 1.980 -6.798 1.00 93.06 310 GLY A O 1
ATOM 2534 N N . GLY A 1 311 ? -7.652 2.062 -5.125 1.00 94.88 311 GLY A N 1
ATOM 2535 C CA . GLY A 1 311 ? -7.304 0.645 -5.078 1.00 94.88 311 GLY A CA 1
ATOM 2536 C C . GLY A 1 311 ? -6.945 0.217 -3.657 1.00 94.88 311 GLY A C 1
ATOM 2537 O O . GLY A 1 311 ? -5.781 0.235 -3.271 1.00 94.88 311 GLY A O 1
ATOM 2538 N N . SER A 1 312 ? -7.943 -0.169 -2.858 1.00 96.19 312 SER A N 1
ATOM 2539 C CA . SER A 1 312 ? -7.731 -0.643 -1.485 1.00 96.19 312 SER A CA 1
ATOM 2540 C C . SER A 1 312 ? -8.369 -2.002 -1.252 1.00 96.19 312 SER A C 1
ATOM 2542 O O . SER A 1 312 ? -9.593 -2.146 -1.352 1.00 96.19 312 SER A O 1
ATOM 2544 N N . LEU A 1 313 ? -7.563 -2.967 -0.817 1.00 98.69 313 LEU A N 1
ATOM 2545 C CA . LEU A 1 313 ? -8.031 -4.256 -0.324 1.00 98.69 313 LEU A CA 1
ATOM 2546 C C . LEU A 1 313 ? -7.788 -4.359 1.184 1.00 98.69 313 LEU A C 1
ATOM 2548 O O . LEU A 1 313 ? -6.655 -4.357 1.648 1.00 98.69 313 LEU A O 1
ATOM 2552 N N . TRP A 1 314 ? -8.864 -4.486 1.949 1.00 98.69 314 TRP A N 1
ATOM 2553 C CA . TRP A 1 314 ? -8.844 -4.678 3.392 1.00 98.69 314 TRP A CA 1
ATOM 2554 C C . TRP A 1 314 ? -9.257 -6.098 3.732 1.00 98.69 314 TRP A C 1
ATOM 2556 O O . TRP A 1 314 ? -10.387 -6.532 3.481 1.00 98.69 314 TRP A O 1
ATOM 2566 N N . LEU A 1 315 ? -8.328 -6.800 4.355 1.00 98.62 315 LEU A N 1
ATOM 2567 C CA . LEU A 1 315 ? -8.517 -8.127 4.892 1.00 98.62 315 LEU A CA 1
ATOM 2568 C C . LEU A 1 315 ? -8.646 -8.052 6.409 1.00 98.62 315 LEU A C 1
ATOM 2570 O O . LEU A 1 315 ? -8.094 -7.163 7.055 1.00 98.62 315 LEU A O 1
ATOM 2574 N N . ARG A 1 316 ? -9.309 -9.038 6.999 1.00 97.94 316 ARG A N 1
ATOM 2575 C CA . ARG A 1 316 ? -9.169 -9.340 8.423 1.00 97.94 316 ARG A CA 1
ATOM 2576 C C . ARG A 1 316 ? -8.769 -10.789 8.589 1.00 97.94 316 ARG A C 1
ATOM 2578 O O . ARG A 1 316 ? -9.361 -11.678 7.975 1.00 97.94 316 ARG A O 1
ATOM 2585 N N . LYS A 1 317 ? -7.795 -11.035 9.461 1.00 96.69 317 LYS A N 1
ATOM 2586 C CA . LYS A 1 317 ? -7.463 -12.398 9.876 1.00 96.69 317 LYS A CA 1
ATOM 2587 C C . LYS A 1 317 ? -8.605 -12.925 10.750 1.00 96.69 317 LYS A C 1
ATOM 2589 O O . LYS A 1 317 ? -8.884 -12.359 11.802 1.00 96.69 317 LYS A O 1
ATOM 2594 N N . ARG A 1 318 ? -9.341 -13.940 10.300 1.00 88.38 318 ARG A N 1
ATOM 2595 C CA . ARG A 1 318 ? -10.540 -14.479 10.977 1.00 88.38 318 ARG A CA 1
ATOM 2596 C C . ARG A 1 318 ? -10.228 -15.704 11.840 1.00 88.38 318 ARG A C 1
ATOM 2598 O O . ARG A 1 318 ? -10.970 -15.989 12.778 1.00 88.38 318 ARG A O 1
ATOM 2605 N N . GLY A 1 319 ? -9.172 -16.429 11.494 1.00 69.25 319 GLY A N 1
ATOM 2606 C CA . GLY A 1 319 ? -8.769 -17.693 12.097 1.00 69.25 319 GLY A CA 1
ATOM 2607 C C . GLY A 1 319 ? -7.472 -18.191 11.461 1.00 69.25 319 GLY A C 1
ATOM 2608 O O . GLY A 1 319 ? -6.822 -17.442 10.735 1.00 69.25 319 GLY A O 1
ATOM 2609 N N . GLY A 1 320 ? -7.082 -19.425 11.773 1.00 62.03 320 GLY A N 1
ATOM 2610 C CA . GLY A 1 320 ? -5.827 -20.019 11.311 1.00 62.03 320 GLY A CA 1
ATOM 2611 C C . GLY A 1 320 ? -4.795 -20.148 12.426 1.00 62.03 320 GLY A C 1
ATOM 2612 O O . GLY A 1 320 ? -4.880 -19.506 13.474 1.00 62.03 320 GLY A O 1
ATOM 2613 N N . ARG A 1 321 ? -3.811 -21.028 12.232 1.00 65.56 321 ARG A N 1
ATOM 2614 C CA . ARG A 1 321 ? -2.732 -21.214 13.207 1.00 65.56 321 ARG A CA 1
ATOM 2615 C C . ARG A 1 321 ? -1.837 -19.973 13.187 1.00 65.56 321 ARG A C 1
ATOM 2617 O O . ARG A 1 321 ? -0.989 -19.869 12.306 1.00 65.56 321 ARG A O 1
ATOM 2624 N N . THR A 1 322 ? -1.984 -19.072 14.163 1.00 77.19 322 THR A N 1
ATOM 2625 C CA . THR A 1 322 ? -0.943 -18.072 14.442 1.00 77.19 322 THR A CA 1
ATOM 2626 C C . THR A 1 322 ? 0.348 -18.830 14.708 1.00 77.19 322 THR A C 1
ATOM 2628 O O . THR A 1 322 ? 0.428 -19.666 15.617 1.00 77.19 322 THR A O 1
ATOM 2631 N N . LEU A 1 323 ? 1.340 -18.612 13.852 1.00 77.56 323 LEU A N 1
ATOM 2632 C CA . LEU A 1 323 ? 2.627 -19.259 14.016 1.00 77.56 323 LEU A CA 1
ATOM 2633 C C . LEU A 1 323 ? 3.356 -18.560 15.164 1.00 77.56 323 LEU A C 1
ATOM 2635 O O . LEU A 1 323 ? 3.583 -17.353 15.080 1.00 77.56 323 LEU A O 1
ATOM 2639 N N . PRO A 1 324 ? 3.724 -19.271 16.249 1.00 78.06 324 PRO A N 1
ATOM 2640 C CA . PRO A 1 324 ? 4.506 -18.643 17.300 1.00 78.06 324 PRO A CA 1
ATOM 2641 C C . PRO A 1 324 ? 5.837 -18.188 16.704 1.00 78.06 324 PRO A C 1
ATOM 2643 O O . PRO A 1 324 ? 6.398 -18.880 15.850 1.00 78.06 324 PRO A O 1
ATOM 2646 N N . LEU A 1 325 ? 6.394 -17.081 17.196 1.00 78.31 325 LEU A N 1
ATOM 2647 C CA . LEU A 1 325 ? 7.700 -16.592 16.735 1.00 78.31 325 LEU A CA 1
ATOM 2648 C C . LEU A 1 325 ? 8.803 -17.669 16.831 1.00 78.31 325 LEU A C 1
ATOM 2650 O O . LEU A 1 325 ? 9.739 -17.682 16.040 1.00 78.31 325 LEU A O 1
ATOM 2654 N N . SER A 1 326 ? 8.670 -18.627 17.755 1.00 75.25 326 SER A N 1
ATOM 2655 C CA . SER A 1 326 ? 9.577 -19.775 17.897 1.00 75.25 326 SER A CA 1
ATOM 2656 C C . SER A 1 326 ? 9.511 -20.799 16.757 1.00 75.25 326 SER A C 1
ATOM 2658 O O . SER A 1 326 ? 10.423 -21.610 16.624 1.00 75.25 326 SER A O 1
ATOM 2660 N N . SER A 1 327 ? 8.446 -20.794 15.953 1.00 74.50 327 SER A N 1
ATOM 2661 C CA . SER A 1 327 ? 8.281 -21.686 14.796 1.00 74.50 327 SER A CA 1
ATOM 2662 C C . SER A 1 327 ? 8.914 -21.151 13.512 1.00 74.50 327 SER A C 1
ATOM 2664 O O . SER A 1 327 ? 8.930 -21.851 12.501 1.00 74.50 327 SER A O 1
ATOM 2666 N N . ILE A 1 328 ? 9.457 -19.934 13.555 1.00 69.75 328 ILE A N 1
ATOM 2667 C CA . ILE A 1 328 ? 10.141 -19.311 12.429 1.00 69.75 328 ILE A CA 1
ATOM 2668 C C . ILE A 1 328 ? 11.523 -19.976 12.266 1.00 69.75 328 ILE A C 1
ATOM 2670 O O . ILE A 1 328 ? 12.236 -20.218 13.244 1.00 69.75 328 ILE A O 1
ATOM 2674 N N . GLY A 1 329 ? 11.877 -20.347 11.031 1.00 63.09 329 GLY A N 1
ATOM 2675 C CA . GLY A 1 329 ? 13.063 -21.150 10.731 1.00 63.09 329 GLY A CA 1
ATOM 2676 C C . GLY A 1 329 ? 14.386 -20.477 11.119 1.00 63.09 329 GLY A C 1
ATOM 2677 O O . GLY A 1 329 ? 14.473 -19.264 11.279 1.00 63.09 329 GLY A O 1
ATOM 2678 N N . VAL A 1 330 ? 15.463 -21.269 11.217 1.00 56.75 330 VAL A N 1
ATOM 2679 C CA . VAL A 1 330 ? 16.821 -20.779 11.554 1.00 56.75 330 VAL A CA 1
ATOM 2680 C C . VAL A 1 330 ? 17.283 -19.662 10.608 1.00 56.75 330 VAL A C 1
ATOM 2682 O O . VAL A 1 330 ? 17.972 -18.739 11.037 1.00 56.75 330 VAL A O 1
ATOM 2685 N N . ALA A 1 331 ? 16.860 -19.714 9.341 1.00 56.59 331 ALA A N 1
ATOM 2686 C CA . ALA A 1 331 ? 17.145 -18.682 8.350 1.00 56.59 331 ALA A CA 1
ATOM 2687 C C . ALA A 1 331 ? 16.594 -17.305 8.745 1.00 56.59 331 ALA A C 1
ATOM 2689 O O . ALA A 1 331 ? 17.212 -16.318 8.382 1.00 56.59 331 ALA A O 1
ATOM 2690 N N . ASP A 1 332 ? 15.533 -17.239 9.549 1.00 61.97 332 ASP A N 1
ATOM 2691 C CA . ASP A 1 332 ? 14.821 -16.015 9.929 1.00 61.97 332 ASP A CA 1
ATOM 2692 C C . ASP A 1 332 ? 15.087 -15.601 11.387 1.00 61.97 332 ASP A C 1
ATOM 2694 O O . ASP A 1 332 ? 14.642 -14.545 11.830 1.00 61.97 332 ASP A O 1
ATOM 2698 N N . GLN A 1 333 ? 15.848 -16.391 12.157 1.00 60.28 333 GLN A N 1
ATOM 2699 C CA . GLN A 1 333 ? 16.213 -16.055 13.544 1.00 60.28 333 GLN A CA 1
ATOM 2700 C C . GLN A 1 333 ? 17.011 -14.749 13.654 1.00 60.28 333 GLN A C 1
ATOM 2702 O O . GLN A 1 333 ? 16.938 -14.068 14.678 1.00 60.28 333 GLN A O 1
ATOM 2707 N N . HIS A 1 334 ? 17.718 -14.359 12.587 1.00 61.91 334 HIS A N 1
ATOM 2708 C CA . HIS A 1 334 ? 18.356 -13.045 12.483 1.00 61.91 334 HIS A CA 1
ATOM 2709 C C . HIS A 1 334 ? 17.344 -11.888 12.517 1.00 61.91 334 HIS A C 1
ATOM 2711 O O . HIS A 1 334 ? 17.731 -10.757 12.750 1.00 61.91 334 HIS A O 1
ATOM 2717 N N . ARG A 1 335 ? 16.048 -12.141 12.312 1.00 62.62 335 ARG A N 1
ATOM 2718 C CA . ARG A 1 335 ? 14.991 -11.138 12.487 1.00 62.62 335 ARG A CA 1
ATOM 2719 C C . ARG A 1 335 ? 14.460 -11.104 13.919 1.00 62.62 335 ARG A C 1
ATOM 2721 O O . ARG A 1 335 ? 13.912 -10.099 14.334 1.00 62.62 335 ARG A O 1
ATOM 2728 N N . LEU A 1 336 ? 14.627 -12.161 14.716 1.00 56.50 336 LEU A N 1
ATOM 2729 C CA . LEU A 1 336 ? 14.225 -12.156 16.136 1.00 56.50 336 LEU A CA 1
ATOM 2730 C C . LEU A 1 336 ? 15.237 -11.430 17.028 1.00 56.50 336 LEU A C 1
ATOM 2732 O O . LEU A 1 336 ? 14.887 -10.903 18.081 1.00 56.50 336 LEU A O 1
ATOM 2736 N N . THR A 1 337 ? 16.491 -11.396 16.592 1.00 49.38 337 THR A N 1
ATOM 2737 C CA . THR A 1 337 ? 17.582 -10.678 17.249 1.00 49.38 337 THR A CA 1
ATOM 2738 C C . THR A 1 337 ? 18.275 -9.898 16.149 1.00 49.38 337 THR A C 1
ATOM 2740 O O . THR A 1 337 ? 18.790 -10.570 15.257 1.00 49.38 337 THR A O 1
ATOM 2743 N N . PRO A 1 338 ? 18.303 -8.548 16.167 1.00 40.81 338 PRO A N 1
ATOM 2744 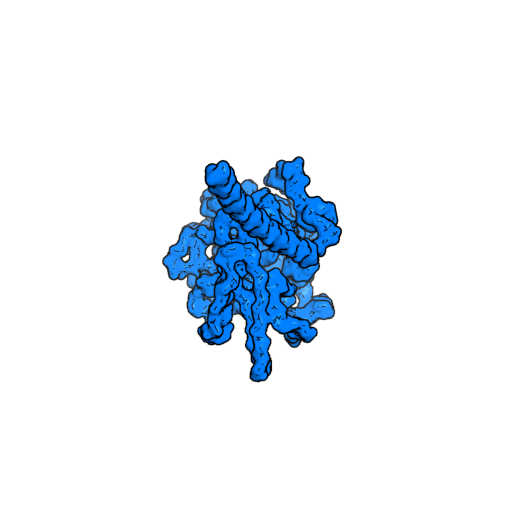C CA . PRO A 1 338 ? 18.981 -7.788 15.125 1.00 40.81 338 PRO A CA 1
ATOM 2745 C C . PRO A 1 338 ? 20.380 -8.380 14.968 1.00 40.81 338 PRO A C 1
ATOM 2747 O O . PRO A 1 338 ? 21.095 -8.475 15.974 1.00 40.81 338 PRO A O 1
ATOM 2750 N N . PRO A 1 339 ? 20.781 -8.841 13.772 1.00 38.47 339 PRO A N 1
ATOM 2751 C CA . PRO A 1 339 ? 22.129 -9.336 13.627 1.00 38.47 339 PRO A CA 1
ATOM 2752 C C . PRO A 1 339 ? 23.042 -8.161 13.981 1.00 38.47 339 PRO A C 1
ATOM 2754 O O . PRO A 1 339 ? 22.757 -7.023 13.590 1.00 38.47 339 PRO A O 1
ATOM 2757 N N . GLU A 1 340 ? 24.128 -8.404 14.730 1.00 39.75 340 GLU A N 1
ATOM 2758 C CA . GLU A 1 340 ? 25.226 -7.437 14.776 1.00 39.75 340 GLU A CA 1
ATOM 2759 C C . GLU A 1 340 ? 25.466 -7.035 13.334 1.00 39.75 340 GLU A C 1
ATOM 2761 O O . GLU A 1 340 ? 25.771 -7.915 12.522 1.00 39.75 340 GLU A O 1
ATOM 2766 N N . ARG A 1 341 ? 25.196 -5.755 13.016 1.00 39.47 341 ARG A N 1
ATOM 2767 C CA . ARG A 1 341 ? 25.172 -5.246 11.645 1.00 39.47 341 ARG A CA 1
ATOM 2768 C C . ARG A 1 341 ? 26.364 -5.866 10.947 1.00 39.47 341 ARG A C 1
ATOM 2770 O O . ARG A 1 341 ? 27.497 -5.463 11.225 1.00 39.47 341 ARG A O 1
ATOM 2777 N N . ARG A 1 342 ? 26.134 -6.841 10.058 1.00 33.78 342 ARG A N 1
ATOM 2778 C CA . ARG A 1 342 ? 27.169 -7.283 9.133 1.00 33.78 342 ARG A CA 1
ATOM 2779 C C . ARG A 1 342 ? 27.351 -6.089 8.215 1.00 33.78 342 ARG A C 1
ATOM 2781 O O . ARG A 1 342 ? 26.788 -6.021 7.132 1.00 33.78 342 ARG A O 1
ATOM 2788 N N . ARG A 1 343 ? 28.131 -5.108 8.685 1.00 35.66 343 ARG A N 1
ATOM 2789 C CA . ARG A 1 343 ? 28.919 -4.234 7.836 1.00 35.66 343 ARG A CA 1
ATOM 2790 C C . ARG A 1 343 ? 29.601 -5.217 6.924 1.00 35.66 343 ARG A C 1
ATOM 2792 O O . ARG A 1 343 ? 30.444 -5.965 7.407 1.00 35.66 343 ARG A O 1
ATOM 2799 N N . THR A 1 344 ? 29.157 -5.293 5.679 1.00 31.06 344 THR A N 1
ATOM 2800 C CA . THR A 1 344 ? 29.784 -6.106 4.650 1.00 31.06 344 THR A CA 1
ATOM 2801 C C . THR A 1 344 ? 31.285 -5.860 4.788 1.00 31.06 344 THR A C 1
ATOM 2803 O O . THR A 1 344 ? 31.720 -4.724 4.554 1.00 31.06 344 THR A O 1
ATOM 2806 N N . PRO A 1 345 ? 32.077 -6.829 5.289 1.00 31.72 345 PRO A N 1
ATOM 2807 C CA . PRO A 1 345 ? 33.495 -6.601 5.477 1.00 31.72 345 PRO A CA 1
ATOM 2808 C C . PRO A 1 345 ? 34.068 -6.472 4.071 1.00 31.72 345 PRO A C 1
ATOM 2810 O O . PRO A 1 345 ? 34.125 -7.450 3.333 1.00 31.72 345 PRO A O 1
ATOM 2813 N N . GLY A 1 346 ? 34.382 -5.242 3.665 1.00 35.19 346 GLY A N 1
ATOM 2814 C CA . GLY A 1 346 ? 34.893 -4.953 2.327 1.00 35.19 346 GLY A CA 1
ATOM 2815 C C . GLY A 1 346 ? 33.932 -4.272 1.349 1.00 35.19 346 GLY A C 1
ATOM 2816 O O . GLY A 1 346 ? 34.175 -4.368 0.151 1.00 35.19 346 GLY A O 1
ATOM 2817 N N . SER A 1 347 ? 32.898 -3.542 1.796 1.00 36.94 347 SER A N 1
ATOM 2818 C CA . SER A 1 347 ? 32.268 -2.538 0.917 1.00 36.94 347 SER A CA 1
ATOM 2819 C C . SER A 1 347 ? 33.310 -1.473 0.568 1.00 36.94 347 SER A C 1
ATOM 2821 O O . SER A 1 347 ? 33.583 -0.561 1.348 1.00 36.94 347 SER A O 1
ATOM 2823 N N . THR A 1 348 ? 33.930 -1.643 -0.591 1.00 36.81 348 THR A N 1
ATOM 2824 C CA . THR A 1 348 ? 34.948 -0.784 -1.182 1.00 36.81 348 THR A CA 1
ATOM 2825 C C . THR A 1 348 ? 34.616 0.699 -1.053 1.00 36.81 348 THR A C 1
ATOM 2827 O O . THR A 1 348 ? 33.499 1.139 -1.306 1.00 36.81 348 THR A O 1
ATOM 2830 N N . THR A 1 349 ? 35.648 1.457 -0.699 1.00 45.03 349 THR A N 1
ATOM 2831 C CA . THR A 1 349 ? 35.761 2.906 -0.472 1.00 45.03 349 THR A CA 1
ATOM 2832 C C . THR A 1 349 ? 35.499 3.772 -1.720 1.00 45.03 349 THR A C 1
ATOM 2834 O O . THR A 1 349 ? 36.112 4.824 -1.886 1.00 45.03 349 THR A O 1
ATOM 2837 N N . ARG A 1 350 ? 34.630 3.323 -2.630 1.00 40.97 350 ARG A N 1
ATOM 2838 C CA . ARG A 1 350 ? 34.260 4.008 -3.870 1.00 40.97 350 ARG A CA 1
ATOM 2839 C C . ARG A 1 350 ? 32.747 3.908 -4.002 1.00 40.97 350 ARG A C 1
ATOM 2841 O O . ARG A 1 350 ? 32.216 2.815 -4.177 1.00 40.97 350 ARG A O 1
ATOM 2848 N N . VAL A 1 351 ? 32.066 5.040 -3.860 1.00 42.53 351 VAL A N 1
ATOM 2849 C CA . VAL A 1 351 ? 30.637 5.129 -4.156 1.00 42.53 351 VAL A CA 1
ATOM 2850 C C . VAL A 1 351 ? 30.509 5.694 -5.551 1.00 42.53 351 VAL A C 1
ATOM 2852 O O . VAL A 1 351 ? 30.797 6.863 -5.792 1.00 42.53 351 VAL A O 1
ATOM 2855 N N . ASP A 1 352 ? 30.164 4.808 -6.473 1.00 44.69 352 ASP A N 1
ATOM 2856 C CA . ASP A 1 352 ? 29.822 5.178 -7.831 1.00 44.69 352 ASP A CA 1
ATOM 2857 C C . ASP A 1 352 ? 28.368 5.667 -7.810 1.00 44.69 352 ASP A C 1
ATOM 2859 O O . ASP A 1 352 ? 27.436 4.885 -7.641 1.00 44.69 352 ASP A O 1
ATOM 2863 N N . VAL A 1 353 ? 28.177 6.981 -7.927 1.00 44.56 353 VAL A N 1
ATOM 2864 C CA . VAL A 1 353 ? 26.847 7.617 -7.976 1.00 44.56 353 VAL A CA 1
ATOM 2865 C C . VAL A 1 353 ? 26.049 7.224 -9.224 1.00 44.56 353 VAL A C 1
ATOM 2867 O O . VAL A 1 353 ? 24.834 7.390 -9.252 1.00 44.56 353 VAL A O 1
ATOM 2870 N N . VAL A 1 354 ? 26.709 6.645 -10.230 1.00 38.41 354 VAL A N 1
ATOM 2871 C CA . VAL A 1 354 ? 26.094 6.080 -11.441 1.00 38.41 354 VAL A CA 1
ATOM 2872 C C . VAL A 1 354 ? 25.863 4.568 -11.274 1.00 38.41 354 VAL A C 1
ATOM 2874 O O . VAL A 1 354 ? 24.914 3.995 -11.818 1.00 38.41 354 VAL A O 1
ATOM 2877 N N . ASN A 1 355 ? 26.678 3.908 -10.444 1.00 41.38 355 ASN A N 1
ATOM 2878 C CA . ASN A 1 355 ? 26.560 2.501 -10.057 1.00 41.38 355 ASN A CA 1
ATOM 2879 C C . ASN A 1 355 ? 26.412 2.286 -8.566 1.00 41.38 355 ASN A C 1
ATOM 2881 O O . ASN A 1 355 ? 27.228 1.608 -7.940 1.00 41.38 355 ASN A O 1
ATOM 2885 N N . LEU A 1 356 ? 25.303 2.782 -8.029 1.00 43.09 356 LEU A N 1
ATOM 2886 C CA . LEU A 1 356 ? 24.873 2.412 -6.691 1.00 43.09 356 LEU A CA 1
ATOM 2887 C C . LEU A 1 356 ? 24.779 0.886 -6.629 1.00 43.09 356 LEU A C 1
ATOM 2889 O O . LEU A 1 356 ? 23.988 0.265 -7.343 1.00 43.09 356 LEU A O 1
ATOM 2893 N N . VAL A 1 357 ? 25.653 0.297 -5.815 1.00 42.22 357 VAL A N 1
ATOM 2894 C CA . VAL A 1 357 ? 25.734 -1.151 -5.596 1.00 42.22 357 VAL A CA 1
ATOM 2895 C C . VAL A 1 357 ? 24.551 -1.593 -4.736 1.00 42.22 357 VAL A C 1
ATOM 2897 O O . VAL A 1 357 ? 24.089 -2.724 -4.847 1.00 42.22 357 VAL A O 1
ATOM 2900 N N . HIS A 1 358 ? 24.028 -0.680 -3.909 1.00 47.06 358 HIS A N 1
ATOM 2901 C CA . HIS A 1 358 ? 22.820 -0.890 -3.124 1.00 47.06 358 HIS A CA 1
ATOM 2902 C C . HIS A 1 358 ? 22.059 0.432 -2.925 1.00 47.06 358 HIS A C 1
ATOM 2904 O O . HIS A 1 358 ? 22.692 1.436 -2.590 1.00 47.06 358 HIS A O 1
ATOM 2910 N N . PRO A 1 359 ? 20.711 0.448 -2.972 1.00 47.09 359 PRO A N 1
ATOM 2911 C CA . PRO A 1 359 ? 19.919 1.647 -2.665 1.00 47.09 359 PRO A CA 1
ATOM 2912 C C . PRO A 1 359 ? 20.118 2.207 -1.240 1.00 47.09 359 PRO A C 1
ATOM 2914 O O . PRO A 1 359 ? 19.740 3.335 -0.965 1.00 47.09 359 PRO A O 1
ATOM 2917 N N . ARG A 1 360 ? 20.790 1.468 -0.339 1.00 50.62 360 ARG A N 1
ATOM 2918 C CA . ARG A 1 360 ? 21.169 1.908 1.024 1.00 50.62 360 ARG A CA 1
ATOM 2919 C C . ARG A 1 360 ? 22.244 2.999 1.019 1.00 50.62 360 ARG A C 1
ATOM 2921 O O . ARG A 1 360 ? 22.518 3.594 2.052 1.00 50.62 360 ARG A O 1
ATOM 2928 N N . GLN A 1 361 ? 22.886 3.224 -0.126 1.00 50.25 361 GLN A N 1
ATOM 2929 C CA . GLN A 1 361 ? 23.860 4.297 -0.318 1.00 50.25 361 GLN A CA 1
ATOM 2930 C C . GLN A 1 361 ? 23.176 5.654 -0.582 1.00 50.25 361 GLN A C 1
ATOM 2932 O O . GLN A 1 361 ? 23.851 6.680 -0.589 1.00 50.25 361 GLN A O 1
ATOM 2937 N N . LEU A 1 362 ? 21.853 5.675 -0.782 1.00 52.38 362 LEU A N 1
ATOM 2938 C CA . LEU A 1 362 ? 21.078 6.878 -1.080 1.00 52.38 362 LEU A CA 1
ATOM 2939 C C . LEU A 1 362 ? 20.562 7.555 0.195 1.00 52.38 362 LEU A C 1
ATOM 2941 O O . LEU A 1 362 ? 20.063 6.895 1.102 1.00 52.38 362 LEU A O 1
ATOM 2945 N N . GLY A 1 363 ? 20.688 8.880 0.247 1.00 52.31 363 GLY A N 1
ATOM 2946 C CA . GLY A 1 363 ? 20.217 9.747 1.327 1.00 52.31 363 GLY A CA 1
ATOM 2947 C C . GLY A 1 363 ? 18.884 10.447 1.033 1.00 52.31 363 GLY A C 1
ATOM 2948 O O . GLY A 1 363 ? 18.016 10.442 1.901 1.00 52.31 363 GLY A O 1
ATOM 2949 N N . ALA A 1 364 ? 18.719 11.050 -0.154 1.00 54.97 364 ALA A N 1
ATOM 2950 C CA . ALA A 1 364 ? 17.532 11.821 -0.571 1.00 54.97 364 ALA A CA 1
ATOM 2951 C C . ALA A 1 364 ? 17.539 12.133 -2.091 1.00 54.97 364 ALA A C 1
ATOM 2953 O O . ALA A 1 364 ? 18.551 11.923 -2.759 1.00 54.97 364 ALA A O 1
ATOM 2954 N N . GLY A 1 365 ? 16.427 12.655 -2.635 1.00 48.38 365 GLY A N 1
ATOM 2955 C CA . GLY A 1 365 ? 16.349 13.284 -3.972 1.00 48.38 365 GLY A CA 1
ATOM 2956 C C . GLY A 1 365 ? 16.165 12.353 -5.183 1.00 48.38 365 GLY A C 1
ATOM 2957 O O . GLY A 1 365 ? 15.873 12.809 -6.282 1.00 48.38 365 GLY A O 1
ATOM 2958 N N . TRP A 1 366 ? 16.263 11.032 -5.015 1.00 48.19 366 TRP A N 1
ATOM 2959 C CA . TRP A 1 366 ? 16.256 10.106 -6.161 1.00 48.19 366 TRP A CA 1
ATOM 2960 C C . TRP A 1 366 ? 14.906 9.983 -6.894 1.00 48.19 366 TRP A C 1
ATOM 2962 O O . TRP A 1 366 ? 14.875 9.573 -8.055 1.00 48.19 366 TRP A O 1
ATOM 2972 N N . TYR A 1 367 ? 13.804 10.352 -6.242 1.00 45.16 367 TYR A N 1
ATOM 2973 C CA . TYR A 1 367 ? 12.454 10.288 -6.798 1.00 45.16 367 TYR A CA 1
ATOM 2974 C C . TYR A 1 367 ? 11.834 11.682 -6.772 1.00 45.16 367 TYR A C 1
ATOM 2976 O O . TYR A 1 367 ? 11.479 12.188 -5.710 1.00 45.16 367 TYR A O 1
ATOM 2984 N N . GLN A 1 368 ? 11.714 12.308 -7.939 1.00 38.16 368 GLN A N 1
ATOM 2985 C CA . GLN A 1 368 ? 10.931 13.524 -8.116 1.00 38.16 368 GLN A CA 1
ATOM 2986 C C . GLN A 1 368 ? 10.027 13.310 -9.326 1.00 38.16 368 GLN A C 1
ATOM 2988 O O . GLN A 1 368 ? 10.479 12.857 -10.374 1.00 38.16 368 GLN A O 1
ATOM 2993 N N . TYR A 1 369 ? 8.735 13.556 -9.136 1.00 33.84 369 TYR A N 1
ATOM 2994 C CA . TYR A 1 369 ? 7.721 13.431 -10.173 1.00 33.84 369 TYR A CA 1
ATOM 2995 C C . TYR A 1 369 ? 7.700 14.753 -10.945 1.00 33.84 369 TYR A C 1
ATOM 2997 O O . TYR A 1 369 ? 7.234 15.760 -10.410 1.00 33.84 369 TYR A O 1
ATOM 3005 N N . ASP A 1 370 ? 8.242 14.781 -12.163 1.00 36.41 370 ASP A N 1
ATOM 3006 C CA . ASP A 1 370 ? 7.885 15.821 -13.128 1.00 36.41 370 ASP A CA 1
ATOM 3007 C C . ASP A 1 370 ? 6.781 15.282 -14.053 1.00 36.41 370 ASP A C 1
ATOM 3009 O O . ASP A 1 370 ? 6.645 14.077 -14.270 1.00 36.41 370 ASP A O 1
ATOM 3013 N N . ASN A 1 371 ? 5.906 16.170 -14.524 1.00 38.06 371 ASN A N 1
ATOM 3014 C CA . ASN A 1 371 ? 4.732 15.815 -15.329 1.00 38.06 371 ASN A CA 1
ATOM 3015 C C . ASN A 1 371 ? 5.089 15.324 -16.751 1.00 38.06 371 ASN A C 1
ATOM 3017 O O . ASN A 1 371 ? 4.194 15.165 -17.583 1.00 38.06 371 ASN A O 1
ATOM 3021 N N . GLU A 1 372 ? 6.368 15.080 -17.052 1.00 36.28 372 GLU A N 1
ATOM 3022 C CA . GLU A 1 372 ? 6.814 14.439 -18.280 1.00 36.28 372 GLU A CA 1
ATOM 3023 C C . GLU A 1 372 ? 7.168 12.976 -17.976 1.00 36.28 372 GLU A C 1
ATOM 3025 O O . GLU A 1 372 ? 8.153 12.650 -17.322 1.00 36.28 372 GLU A O 1
ATOM 3030 N N . LEU A 1 373 ? 6.366 12.052 -18.509 1.00 35.75 373 LEU A N 1
ATOM 3031 C CA . LEU A 1 373 ? 6.477 10.588 -18.373 1.00 35.75 373 LEU A CA 1
ATOM 3032 C C . LEU A 1 373 ? 7.843 9.956 -18.765 1.00 35.75 373 LEU A C 1
ATOM 3034 O O . LEU A 1 373 ? 7.956 8.733 -18.822 1.00 35.75 373 LEU A O 1
ATOM 3038 N N . ALA A 1 374 ? 8.888 10.744 -19.023 1.00 31.14 374 ALA A N 1
ATOM 3039 C CA . ALA A 1 374 ? 10.212 10.306 -19.450 1.00 31.14 374 ALA A CA 1
ATOM 3040 C C . ALA A 1 374 ? 11.253 10.168 -18.316 1.00 31.14 374 ALA A C 1
ATOM 3042 O O . ALA A 1 374 ? 12.305 9.572 -18.551 1.00 31.14 374 ALA A O 1
ATOM 3043 N N . ARG A 1 375 ? 11.004 10.663 -17.092 1.00 34.28 375 ARG A N 1
ATOM 3044 C CA . ARG A 1 375 ? 12.003 10.650 -15.999 1.00 34.28 375 ARG A CA 1
ATOM 3045 C C . ARG A 1 375 ? 11.524 9.887 -14.766 1.00 34.28 375 ARG A C 1
ATOM 3047 O O . ARG A 1 375 ? 11.281 10.448 -13.709 1.00 34.28 375 ARG A O 1
ATOM 3054 N N . ARG A 1 376 ? 11.401 8.562 -14.880 1.00 39.66 376 ARG A N 1
ATOM 3055 C CA . ARG A 1 376 ? 10.955 7.706 -13.759 1.00 39.66 376 ARG A CA 1
ATOM 3056 C C . ARG A 1 376 ? 12.010 7.394 -12.698 1.00 39.66 376 ARG A C 1
ATOM 3058 O O . ARG A 1 376 ? 11.701 6.719 -11.726 1.00 39.66 376 ARG A O 1
ATOM 3065 N N . PHE A 1 377 ? 13.232 7.889 -12.847 1.00 43.31 377 PHE A N 1
ATOM 3066 C CA . PHE A 1 377 ? 14.291 7.758 -11.852 1.00 43.31 377 PHE A CA 1
ATOM 3067 C C . PHE A 1 377 ? 15.226 8.962 -11.998 1.00 43.31 377 PHE A C 1
ATOM 3069 O O . PHE A 1 377 ? 15.628 9.250 -13.125 1.00 43.31 377 PHE A O 1
ATOM 3076 N N . MET A 1 378 ? 15.606 9.580 -10.873 1.00 41.59 378 MET A N 1
ATOM 3077 C CA . MET A 1 378 ? 16.392 10.818 -10.709 1.00 41.59 378 MET A CA 1
ATOM 3078 C C . MET A 1 378 ? 15.531 12.088 -10.636 1.00 41.59 378 MET A C 1
ATOM 3080 O O . MET A 1 378 ? 15.070 12.591 -11.655 1.00 41.59 378 MET A O 1
ATOM 3084 N N . GLY A 1 379 ? 15.364 12.634 -9.426 1.00 49.41 379 GLY A N 1
ATOM 3085 C CA . GLY A 1 379 ? 15.049 14.053 -9.273 1.00 49.41 379 GLY A CA 1
ATOM 3086 C C . GLY A 1 379 ? 16.203 14.939 -9.747 1.00 49.41 379 GLY A C 1
ATOM 3087 O O . GLY A 1 379 ? 17.282 14.445 -10.087 1.00 49.41 379 GLY A O 1
ATOM 3088 N N . ASP A 1 380 ? 16.009 16.259 -9.725 1.00 53.28 380 ASP A N 1
ATOM 3089 C CA . ASP A 1 380 ? 17.034 17.230 -10.153 1.00 53.28 380 ASP A CA 1
ATOM 3090 C C . ASP A 1 380 ? 18.275 17.250 -9.234 1.00 53.28 380 ASP A C 1
ATOM 3092 O O . ASP A 1 380 ? 19.271 17.923 -9.511 1.00 53.28 380 ASP A O 1
ATOM 3096 N N . TYR A 1 381 ? 18.233 16.506 -8.127 1.00 59.44 381 TYR A N 1
ATOM 3097 C CA . TYR A 1 381 ? 19.349 16.299 -7.219 1.00 59.44 381 TYR A CA 1
ATOM 3098 C C . TYR A 1 381 ? 19.300 14.894 -6.610 1.00 59.44 381 TYR A C 1
ATOM 3100 O O . TYR A 1 381 ? 18.240 14.301 -6.452 1.00 59.44 381 TYR A O 1
ATOM 3108 N N . ALA A 1 382 ? 20.453 14.372 -6.206 1.00 56.50 382 ALA A N 1
ATOM 3109 C CA . ALA A 1 382 ? 20.562 13.140 -5.437 1.00 56.50 382 ALA A CA 1
ATOM 3110 C C . ALA A 1 382 ? 21.546 13.350 -4.287 1.00 56.50 382 ALA A C 1
ATOM 3112 O O . ALA A 1 382 ? 22.614 13.932 -4.474 1.00 56.50 382 ALA A O 1
ATOM 3113 N N . GLU A 1 383 ? 21.208 12.851 -3.103 1.00 64.88 383 GLU A N 1
ATOM 3114 C CA . GLU A 1 383 ? 22.094 12.848 -1.943 1.00 64.88 383 GLU A CA 1
ATOM 3115 C C . GLU A 1 383 ? 22.599 11.424 -1.694 1.00 64.88 383 GLU A C 1
ATOM 3117 O O . GLU A 1 383 ? 21.822 10.471 -1.676 1.00 64.88 383 GLU A O 1
ATOM 3122 N N . VAL A 1 384 ? 23.902 11.280 -1.458 1.00 62.59 384 VAL A N 1
ATOM 3123 C CA . VAL A 1 384 ? 24.543 10.037 -1.012 1.00 62.59 384 VAL A CA 1
ATOM 3124 C C . VAL A 1 384 ? 25.161 10.302 0.352 1.00 62.59 384 VAL A C 1
ATOM 3126 O O . VAL A 1 384 ? 26.021 11.173 0.488 1.00 62.59 384 VAL A O 1
ATOM 3129 N N . ARG A 1 385 ? 24.749 9.538 1.369 1.00 61.94 385 ARG A N 1
ATOM 3130 C CA . ARG A 1 385 ? 25.294 9.665 2.727 1.00 61.94 385 ARG A CA 1
ATOM 3131 C C . ARG A 1 385 ? 26.392 8.643 2.950 1.00 61.94 385 ARG A C 1
ATOM 3133 O O . ARG A 1 385 ? 26.170 7.438 2.862 1.00 61.94 385 ARG A O 1
ATOM 3140 N N . LEU A 1 386 ? 27.582 9.133 3.276 1.00 61.66 386 LEU A N 1
ATOM 3141 C CA . LEU A 1 386 ? 28.750 8.304 3.552 1.00 61.66 386 LEU A CA 1
ATOM 3142 C C . LEU A 1 386 ? 29.137 8.439 5.019 1.00 61.66 386 LEU A C 1
ATOM 3144 O O . LEU A 1 386 ? 29.128 9.534 5.579 1.00 61.66 386 LEU A O 1
ATOM 3148 N N . GLY A 1 387 ? 29.500 7.317 5.643 1.00 56.59 387 GLY A N 1
ATOM 3149 C CA . GLY A 1 387 ? 30.116 7.351 6.964 1.00 56.59 387 GLY A CA 1
ATOM 3150 C C . GLY A 1 387 ? 31.406 8.170 6.915 1.00 56.59 387 GLY A C 1
ATOM 3151 O O . GLY A 1 387 ? 32.212 8.002 5.997 1.00 56.59 387 GLY A O 1
ATOM 3152 N N . GLY A 1 388 ? 31.593 9.053 7.897 1.00 57.75 388 GLY A N 1
ATOM 3153 C CA . GLY A 1 388 ? 32.808 9.853 8.010 1.00 57.75 388 GLY A CA 1
ATOM 3154 C C . GLY A 1 388 ? 34.072 8.984 8.108 1.00 57.75 388 GLY A C 1
ATOM 3155 O O . GLY A 1 388 ? 33.999 7.805 8.476 1.00 57.75 388 GLY A O 1
ATOM 3156 N N . PRO A 1 389 ? 35.248 9.543 7.778 1.00 60.22 389 PRO A N 1
ATOM 3157 C CA . PRO A 1 389 ? 36.510 8.826 7.881 1.00 60.22 389 PRO A CA 1
ATOM 3158 C C . PRO A 1 389 ? 36.716 8.284 9.300 1.00 60.22 389 PRO A C 1
ATOM 3160 O O . PRO A 1 389 ? 36.569 8.994 10.290 1.00 60.22 389 PRO A O 1
ATOM 3163 N N . SER A 1 390 ? 37.074 7.005 9.397 1.00 59.62 390 SER A N 1
ATOM 3164 C CA . SER A 1 390 ? 37.226 6.305 10.684 1.00 59.62 390 SER A CA 1
ATOM 3165 C C . SER A 1 390 ? 38.557 6.601 11.382 1.00 59.62 390 SER A C 1
ATOM 3167 O O . SER A 1 390 ? 38.759 6.206 12.530 1.00 59.62 390 SER A O 1
ATOM 3169 N N . ARG A 1 391 ? 39.490 7.257 10.677 1.00 61.56 391 ARG A N 1
ATOM 3170 C CA . ARG A 1 391 ? 40.824 7.627 11.162 1.00 61.56 391 ARG A CA 1
ATOM 3171 C C . ARG A 1 391 ? 41.268 8.964 10.549 1.00 61.56 391 ARG A C 1
ATOM 3173 O O . ARG A 1 391 ? 40.914 9.239 9.398 1.00 61.56 391 ARG A O 1
ATOM 3180 N N . PRO A 1 392 ? 42.082 9.766 11.261 1.00 64.81 392 PRO A N 1
ATOM 3181 C CA . PRO A 1 392 ? 42.684 10.977 10.705 1.00 64.81 392 PRO A CA 1
ATOM 3182 C C . PRO A 1 392 ? 43.469 10.687 9.416 1.00 64.81 392 PRO A C 1
ATOM 3184 O O . PRO A 1 392 ? 44.217 9.714 9.347 1.00 64.81 392 PRO A O 1
ATOM 3187 N N . GLY A 1 393 ? 43.304 11.530 8.391 1.00 61.97 393 GLY A N 1
ATOM 3188 C CA . GLY A 1 393 ? 44.041 11.435 7.121 1.00 61.97 393 GLY A CA 1
ATOM 3189 C C . GLY A 1 393 ? 43.405 10.561 6.032 1.00 61.97 393 GLY A C 1
ATOM 3190 O O . GLY A 1 393 ? 43.916 10.522 4.912 1.00 61.97 393 GLY A O 1
ATOM 3191 N N . GLN A 1 394 ? 42.282 9.893 6.307 1.00 59.41 394 GLN A N 1
ATOM 3192 C CA . GLN A 1 394 ? 41.524 9.174 5.282 1.00 59.41 394 GLN A CA 1
ATOM 3193 C C . GLN A 1 394 ? 40.854 10.175 4.318 1.00 59.41 394 GLN A C 1
ATOM 3195 O O . GLN A 1 394 ? 40.170 11.101 4.746 1.00 59.41 394 GLN A O 1
ATOM 3200 N N . ARG A 1 395 ? 41.072 9.994 3.009 1.00 59.56 395 ARG A N 1
ATOM 3201 C CA . ARG A 1 395 ? 40.494 10.828 1.940 1.00 59.56 395 ARG A CA 1
ATOM 3202 C C . ARG A 1 395 ? 39.297 10.130 1.309 1.00 59.56 395 ARG A C 1
ATOM 3204 O O . ARG A 1 395 ? 39.319 8.911 1.142 1.00 59.56 395 ARG A O 1
ATOM 3211 N N . LEU A 1 396 ? 38.295 10.911 0.926 1.00 57.66 396 LEU A N 1
ATOM 3212 C CA . LEU A 1 396 ? 37.106 10.435 0.230 1.00 57.66 396 LEU A CA 1
ATOM 3213 C C . LEU A 1 396 ? 37.141 10.957 -1.211 1.00 57.66 396 LEU A C 1
ATOM 3215 O O . LEU A 1 396 ? 37.359 12.147 -1.426 1.00 57.66 396 LEU A O 1
ATOM 3219 N N . TRP A 1 397 ? 36.987 10.060 -2.184 1.00 56.78 397 TRP A N 1
ATOM 3220 C CA . TRP A 1 397 ? 36.996 10.388 -3.610 1.00 56.78 397 TRP A CA 1
ATOM 3221 C C . TRP A 1 397 ? 35.620 10.091 -4.199 1.00 56.78 397 TRP A C 1
ATOM 3223 O O . TRP A 1 397 ? 35.113 8.980 -4.047 1.00 56.78 397 TRP A O 1
ATOM 3233 N N . LEU A 1 398 ? 35.039 11.088 -4.864 1.00 55.91 398 LEU A N 1
ATOM 3234 C CA . LEU A 1 398 ? 33.783 10.975 -5.599 1.00 55.91 398 LEU A CA 1
ATOM 3235 C C . LEU A 1 398 ? 34.098 11.053 -7.090 1.00 55.91 398 LEU A C 1
ATOM 3237 O O . LEU A 1 398 ? 34.771 11.980 -7.540 1.00 55.91 398 LEU A O 1
ATOM 3241 N N . GLU A 1 399 ? 33.617 10.074 -7.842 1.00 52.28 399 GLU A N 1
ATOM 3242 C CA . GLU A 1 399 ? 33.712 10.047 -9.294 1.00 52.28 399 GLU A CA 1
ATOM 3243 C C . GLU A 1 399 ? 32.301 9.898 -9.847 1.00 52.28 399 GLU A C 1
ATOM 3245 O O . GLU A 1 399 ? 31.554 9.012 -9.434 1.00 52.28 399 GLU A O 1
ATOM 3250 N N . ALA A 1 400 ? 31.933 10.804 -10.746 1.00 51.97 400 ALA A N 1
ATOM 3251 C CA . ALA A 1 400 ? 30.629 10.837 -11.378 1.00 51.97 400 ALA A CA 1
ATOM 3252 C C . ALA A 1 400 ? 30.821 10.854 -12.893 1.00 51.97 400 ALA A C 1
ATOM 3254 O O . ALA A 1 400 ? 31.697 11.552 -13.407 1.00 51.97 400 ALA A O 1
ATOM 3255 N N . TYR A 1 401 ? 29.998 10.090 -13.603 1.00 51.41 401 TYR A N 1
ATOM 3256 C CA . TYR A 1 401 ? 29.902 10.176 -15.053 1.00 51.41 401 TYR A CA 1
ATOM 3257 C C . TYR A 1 401 ? 28.695 11.046 -15.400 1.00 51.41 401 TYR A C 1
ATOM 3259 O O . TYR A 1 401 ? 27.573 10.687 -15.049 1.00 51.41 401 TYR A O 1
ATOM 3267 N N . GLN A 1 402 ? 28.937 12.182 -16.060 1.00 56.00 402 GLN A N 1
ATOM 3268 C CA . GLN A 1 402 ? 27.895 13.125 -16.457 1.00 56.00 402 GLN A CA 1
ATOM 3269 C C . GLN A 1 402 ? 27.635 13.039 -17.971 1.00 56.00 402 GLN A C 1
ATOM 3271 O O . GLN A 1 402 ? 28.391 13.615 -18.754 1.00 56.00 402 GLN A O 1
ATOM 3276 N N . PRO A 1 403 ? 26.595 12.312 -18.413 1.00 50.88 403 PRO A N 1
ATOM 3277 C CA . PRO A 1 403 ? 26.200 12.289 -19.817 1.00 50.88 403 PRO A CA 1
ATOM 3278 C C . PRO A 1 403 ? 25.359 13.509 -20.238 1.00 50.88 403 PRO A C 1
ATOM 3280 O O . PRO A 1 403 ? 25.161 13.708 -21.436 1.00 50.88 403 PRO A O 1
ATOM 3283 N N . ASN A 1 404 ? 24.845 14.318 -19.299 1.00 54.34 404 ASN A N 1
ATOM 3284 C CA . ASN A 1 404 ? 24.017 15.483 -19.615 1.00 54.34 404 ASN A CA 1
ATOM 3285 C C . ASN A 1 404 ? 24.887 16.688 -20.043 1.00 54.34 404 ASN A C 1
ATOM 3287 O O . ASN A 1 404 ? 25.701 17.160 -19.246 1.00 54.34 404 ASN A O 1
ATOM 3291 N N . PRO A 1 405 ? 24.692 17.244 -21.256 1.00 53.88 405 PRO A N 1
ATOM 3292 C CA . PRO A 1 405 ? 25.433 18.415 -21.729 1.00 53.88 405 PRO A CA 1
ATOM 3293 C C . PRO A 1 405 ? 25.172 19.704 -20.928 1.00 53.88 405 PRO A C 1
ATOM 3295 O O . PRO A 1 405 ? 25.937 20.652 -21.074 1.00 53.88 405 PRO A O 1
ATOM 3298 N N . ALA A 1 406 ? 24.130 19.757 -20.090 1.00 61.09 406 ALA A N 1
ATOM 3299 C CA . ALA A 1 406 ? 23.860 20.887 -19.195 1.00 61.09 406 ALA A CA 1
ATOM 3300 C C . ALA A 1 406 ? 24.756 20.921 -17.936 1.00 61.09 406 ALA A C 1
ATOM 3302 O O . ALA A 1 406 ? 24.707 21.897 -17.189 1.00 61.09 406 ALA A O 1
ATOM 3303 N N . GLY A 1 407 ? 25.568 19.880 -17.703 1.00 62.88 407 GLY A N 1
ATOM 3304 C CA . GLY A 1 407 ? 26.431 19.759 -16.525 1.00 62.88 407 GLY A CA 1
ATOM 3305 C C . GLY A 1 407 ? 25.676 19.357 -15.253 1.00 62.88 407 GLY A C 1
ATOM 3306 O O . GLY A 1 407 ? 24.447 19.303 -15.219 1.00 62.88 407 GLY A O 1
ATOM 3307 N N . VAL A 1 408 ? 26.403 18.976 -14.202 1.00 69.50 408 VAL A N 1
ATOM 3308 C CA . VAL A 1 408 ? 25.856 18.729 -12.849 1.00 69.50 408 VAL A CA 1
ATOM 3309 C C . VAL A 1 408 ? 26.698 19.461 -11.819 1.00 69.50 408 VAL A C 1
ATOM 3311 O O . VAL A 1 408 ? 27.919 19.529 -11.920 1.00 69.50 408 VAL A O 1
ATOM 3314 N N . THR A 1 409 ? 26.048 19.980 -10.782 1.00 74.88 409 THR A N 1
ATOM 3315 C CA . THR A 1 409 ? 26.741 20.534 -9.619 1.00 74.88 409 THR A CA 1
ATOM 3316 C C . THR A 1 409 ? 26.803 19.485 -8.516 1.00 74.88 409 THR A C 1
ATOM 3318 O O . THR A 1 409 ? 25.774 19.055 -8.005 1.00 74.88 409 THR A O 1
ATOM 3321 N N . ILE A 1 410 ? 28.015 19.093 -8.126 1.00 73.62 410 ILE A N 1
ATOM 3322 C CA . ILE A 1 410 ? 28.262 18.247 -6.957 1.00 73.62 410 ILE A CA 1
ATOM 3323 C C . ILE A 1 410 ? 28.540 19.156 -5.766 1.00 73.62 410 ILE A C 1
ATOM 3325 O O . ILE A 1 410 ? 29.505 19.919 -5.791 1.00 73.62 410 ILE A O 1
ATOM 3329 N N . THR A 1 411 ? 27.733 19.051 -4.716 1.00 74.38 411 THR A N 1
ATOM 3330 C CA . THR A 1 411 ? 27.970 19.685 -3.413 1.00 74.38 411 THR A CA 1
ATOM 3331 C C . THR A 1 411 ? 28.407 18.631 -2.398 1.00 74.38 411 THR A C 1
ATOM 3333 O O . THR A 1 411 ? 27.939 17.492 -2.425 1.00 74.38 411 THR A O 1
ATOM 3336 N N . VAL A 1 412 ? 29.333 18.982 -1.504 1.00 74.75 412 VAL A N 1
ATOM 3337 C CA . VAL A 1 412 ? 29.811 18.090 -0.439 1.00 74.75 412 VAL A CA 1
ATOM 3338 C C . VAL A 1 412 ? 29.657 18.800 0.896 1.00 74.75 412 VAL A C 1
ATOM 3340 O O . VAL A 1 412 ? 30.126 19.919 1.060 1.00 74.75 412 VAL A O 1
ATOM 3343 N N . SER A 1 413 ? 29.037 18.140 1.873 1.00 72.50 413 SER A N 1
ATOM 3344 C CA . SER A 1 413 ? 28.906 18.669 3.232 1.00 72.50 413 SER A CA 1
ATOM 3345 C C . SER A 1 413 ? 29.202 17.595 4.282 1.00 72.50 413 SER A C 1
ATOM 3347 O O . SER A 1 413 ? 29.080 16.398 4.013 1.00 72.50 413 SER A O 1
ATOM 3349 N N . ALA A 1 414 ? 29.613 18.011 5.480 1.00 71.06 414 ALA A N 1
ATOM 3350 C CA . ALA A 1 414 ? 29.801 17.136 6.635 1.00 71.06 414 ALA A CA 1
ATOM 3351 C C . ALA A 1 414 ? 29.163 17.762 7.876 1.00 71.06 414 ALA A C 1
ATOM 3353 O O . ALA A 1 414 ? 29.525 18.871 8.258 1.00 71.06 414 ALA A O 1
ATOM 3354 N N . ASN A 1 415 ? 28.224 17.056 8.517 1.00 68.81 415 ASN A N 1
ATOM 3355 C CA . ASN A 1 415 ? 27.481 17.547 9.688 1.00 68.81 415 ASN A CA 1
ATOM 3356 C C . ASN A 1 415 ? 26.921 18.970 9.485 1.00 68.81 415 ASN A C 1
ATOM 3358 O O . ASN A 1 415 ? 27.068 19.824 10.353 1.00 68.81 415 ASN A O 1
ATOM 3362 N N . HIS A 1 416 ? 26.319 19.227 8.318 1.00 67.38 416 HIS A N 1
ATOM 3363 C CA . HIS A 1 416 ? 25.780 20.534 7.906 1.00 67.38 416 HIS A CA 1
ATOM 3364 C C . HIS A 1 416 ? 26.815 21.645 7.656 1.00 67.38 416 HIS A C 1
ATOM 3366 O O . HIS A 1 416 ? 26.436 22.784 7.395 1.00 67.38 416 HIS A O 1
ATOM 3372 N N . HIS A 1 417 ? 28.111 21.328 7.662 1.00 71.06 417 HIS A N 1
ATOM 3373 C CA . HIS A 1 417 ? 29.151 22.234 7.184 1.00 71.06 417 HIS A CA 1
ATOM 3374 C C . HIS A 1 417 ? 29.418 22.001 5.700 1.00 71.06 417 HIS A C 1
ATOM 3376 O O . HIS A 1 417 ? 29.730 20.879 5.298 1.00 71.06 417 HIS A O 1
ATOM 3382 N N . ASP A 1 418 ? 29.315 23.059 4.899 1.00 80.06 418 ASP A N 1
ATOM 3383 C CA . ASP A 1 418 ? 29.688 23.034 3.487 1.00 80.06 418 ASP A CA 1
ATOM 3384 C C . ASP A 1 418 ? 31.204 22.832 3.343 1.00 80.06 418 ASP A C 1
ATOM 3386 O O . ASP A 1 418 ? 32.007 23.561 3.931 1.00 80.06 418 ASP A O 1
ATOM 3390 N N . LEU A 1 419 ? 31.589 21.806 2.589 1.00 76.69 419 LEU A N 1
ATOM 3391 C CA . LEU A 1 419 ? 32.978 21.484 2.265 1.00 76.69 419 LEU A CA 1
ATOM 3392 C C . LEU A 1 419 ? 33.344 21.916 0.837 1.00 76.69 419 LEU A C 1
ATOM 3394 O O . LEU A 1 419 ? 34.517 21.844 0.467 1.00 76.69 419 LEU A O 1
ATOM 3398 N N . GLY A 1 420 ? 32.366 22.370 0.049 1.00 79.69 420 GLY A N 1
ATOM 3399 C CA . GLY A 1 420 ? 32.550 22.931 -1.280 1.00 79.69 420 GLY A CA 1
ATOM 3400 C C . GLY A 1 420 ? 31.610 22.351 -2.335 1.00 79.69 420 GLY A C 1
ATOM 3401 O O . GLY A 1 420 ? 30.983 21.301 -2.168 1.00 79.69 420 GLY A O 1
ATOM 3402 N N . ALA A 1 421 ? 31.577 23.035 -3.478 1.00 79.44 421 ALA A N 1
ATOM 3403 C CA . ALA A 1 421 ? 30.802 22.653 -4.649 1.00 79.44 421 ALA A CA 1
ATOM 3404 C C . ALA A 1 421 ? 31.670 22.649 -5.913 1.00 79.44 421 ALA A C 1
ATOM 3406 O O . ALA A 1 421 ? 32.590 23.458 -6.057 1.00 79.44 421 ALA A O 1
ATOM 3407 N N . ARG A 1 422 ? 31.363 21.755 -6.855 1.00 76.69 422 ARG A N 1
ATOM 3408 C CA . ARG A 1 422 ? 32.011 21.694 -8.166 1.00 76.69 422 ARG A CA 1
ATOM 3409 C C . ARG A 1 422 ? 30.987 21.411 -9.257 1.00 76.69 422 ARG A C 1
ATOM 3411 O O . ARG A 1 422 ? 30.274 20.417 -9.184 1.00 76.69 422 ARG A O 1
ATOM 3418 N N . HIS A 1 423 ? 30.960 22.263 -10.275 1.00 75.81 423 HIS A N 1
ATOM 3419 C CA . HIS A 1 423 ? 30.212 22.017 -11.504 1.00 75.81 423 HIS A CA 1
ATOM 3420 C C . HIS A 1 423 ? 31.068 21.173 -12.459 1.00 75.81 423 HIS A C 1
ATOM 3422 O O . HIS A 1 423 ? 32.253 21.481 -12.643 1.00 75.81 423 HIS A O 1
ATOM 3428 N N . ILE A 1 424 ? 30.500 20.091 -12.993 1.00 65.38 424 ILE A N 1
ATOM 3429 C CA . ILE A 1 424 ? 31.161 19.132 -13.890 1.00 65.38 424 ILE A CA 1
ATOM 3430 C C . ILE A 1 424 ? 30.362 18.878 -15.159 1.00 65.38 424 ILE A C 1
ATOM 3432 O O . ILE A 1 424 ? 29.110 18.872 -15.085 1.00 65.38 424 ILE A O 1
#

Secondary structure (DSSP, 8-state):
-HHHHHHHHHHHHHHHHHHHHHHHHHHHHHHHHHHHHHHHHHT--SS-TTSTT-SSPPHHHHHHTHHHHH--TT---TTS---HHHHHHHHHHHHHHHTT---BSS--SS-S-BSS-SSS-HHHHHHHHHHHHHH--SEEEEES-SHHHHHHHHHHHHHSTT-SEEEEE-S-THHHHHH--GGGTTT-EEE-S-GGGS-HHHHTTPPTT-EEEE-------TT-HHHHIIIIIHHHSPTT-EEEEES--TTT---HHHHHTT----HHHHHHHHHTT--SEEEEEEHHHHHHHSHHHHHHH-GGGGTS---EEEEEE-SS-PPPGGGS-GGGHHHHS-------TT--S--BSSS-SSGGGEEE-S----SSTT-SS--S--EE--PPPSSTT-----B-----TT--EEEEEETTEEEEEEE-

Foldseek 3Di:
DVVVVVVVVVVVVVVVVVVVVVVVVVVLVVLVVVVVVVVCVQPVDPDDACDPPDLHRDPVVCVVCVCVQAVCPPPDLPLFDQVVVLQLVVLQQLLVVLVVDPAACDDPVPALAHAVDPPAHFLRLSVLLSLCVVLVFQEEEEEDDARSLSSVQRSCVPPPVVRRAYEYEALACVRVVVSDDPVVVVRYHYHNDDPLLAALVVLLPGDASYEYHYPAPLADDVPGPLCCCLPPRVLQHDANYKYKDFQAAPPLHHDPVCSSLRDSGCNSVVVSVVSRNDPQKHFSHFQNSCCRVVVVSCCVRPVSCVVDSGGMTMIGGHDDNNDPPVNDDPVSVCSNPVPPPPPVVDPDLAQAPSDHVDCSQWDDQQQDDDVDSPPRTGGLDTDGDDDPDPDPPDDHDYDYDDSDPVWHKDWDADPPHTPDIDTD